Protein AF-A0AA38RWU4-F1 (afdb_monomer)

Secondary structure (DSSP, 8-state):
-PPPP--PPPSS-HHHHHTT------BSSTTPPBHHHHHTT--GGG---HHHHS---PPPP-------SS-HHHHHHHHHHHHHHHHHHHHHHHHHH---TT----S----HHHHHHHHHGGG--TT-HHHHHHH--SSHHHHHHHHHHHHHHHHHHHHHHTTTTT---HHHHHHHHHHHHHHHHTT---HHHHHHHHHHHHHTTTTS-GGGS---HHHHHHHHHHHHHHHHHHHHHHHHHT-S--S-----PPPPPSS-GGG--TT--HHHHHHHHT-SS--TTHHHHHHHHHHHHHHHHHHHHTSTT----HHHHHHHHHHHHHHHHHHHHHHHTTTTTSPPPHHHHHHHHHHHHHHHHHHHHHHHHHHHHHHH--SS--SS-HHHHHHHHHHHHHHHHHHHHHHHHHHH-GGGGGGHHHIIIIIHHHHHHHHHHHHHHHHH-SSS-HHHHHHHHHHHHHHHHHHHHHHHTT--HHHHHHHHHHHHHHH-GGGGS-----------S-----PPP-S-------PPPPPP---SSHHHHHHHHHHS-GGGGT-TTT--HHHHHHHHH-PPPGGGSS--

Organism: NCBI:txid91930

Structure (mmCIF, N/CA/C/O backbone):
data_AF-A0AA38RWU4-F1
#
_entry.id   AF-A0AA38RWU4-F1
#
loop_
_atom_site.group_PDB
_atom_site.id
_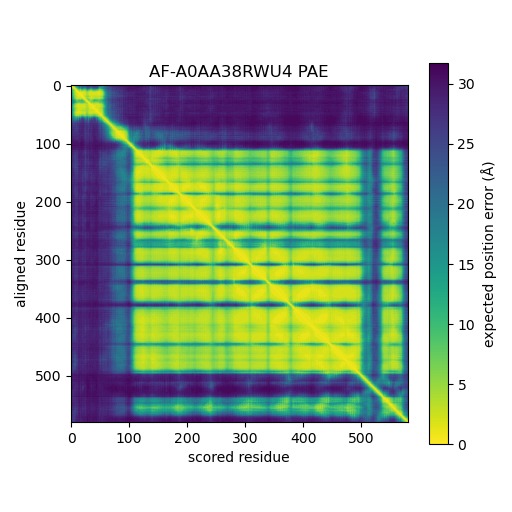atom_site.type_symbol
_atom_site.label_atom_id
_atom_site.label_alt_id
_atom_site.label_comp_id
_atom_site.label_asym_id
_atom_site.label_entity_id
_atom_site.label_seq_id
_atom_site.pdbx_PDB_ins_code
_atom_site.Cartn_x
_atom_site.Cartn_y
_atom_site.Cartn_z
_atom_site.occupancy
_atom_site.B_iso_or_equiv
_atom_site.auth_seq_id
_atom_site.auth_comp_id
_atom_site.auth_asym_id
_atom_site.auth_atom_id
_atom_site.pdbx_PDB_model_num
ATOM 1 N N . MET A 1 1 ? 23.879 28.755 35.026 1.00 29.28 1 MET A N 1
ATOM 2 C CA . MET A 1 1 ? 23.465 29.762 34.021 1.00 29.28 1 MET A CA 1
ATOM 3 C C . MET A 1 1 ? 22.239 29.235 33.295 1.00 29.28 1 MET A C 1
ATOM 5 O O . MET A 1 1 ? 22.250 28.047 32.990 1.00 29.28 1 MET A O 1
ATOM 9 N N . PRO A 1 2 ? 21.184 30.036 33.074 1.00 28.67 2 PRO A N 1
ATOM 10 C CA . PRO A 1 2 ? 19.971 29.541 32.432 1.00 28.67 2 PRO A CA 1
ATOM 11 C C . PRO A 1 2 ? 20.257 29.195 30.964 1.00 28.67 2 PRO A C 1
ATOM 13 O O . PRO A 1 2 ? 20.942 29.941 30.264 1.00 28.67 2 PRO A O 1
ATOM 16 N N . ALA A 1 3 ? 19.765 28.037 30.522 1.00 31.50 3 ALA A N 1
ATOM 17 C CA . ALA A 1 3 ? 19.893 27.565 29.150 1.00 31.50 3 ALA A CA 1
ATOM 18 C C . ALA A 1 3 ? 19.081 28.472 28.211 1.00 31.50 3 ALA A C 1
ATOM 20 O O . ALA A 1 3 ? 17.883 28.670 28.406 1.00 31.50 3 ALA A O 1
ATOM 21 N N . GLN A 1 4 ? 19.745 29.054 27.212 1.00 32.53 4 GLN A N 1
ATOM 22 C CA . GLN A 1 4 ? 19.091 29.887 26.205 1.00 32.53 4 GLN A CA 1
ATOM 23 C C . GLN A 1 4 ? 18.215 29.044 25.260 1.00 32.53 4 GLN A C 1
ATOM 25 O O . GLN A 1 4 ? 18.557 27.897 24.962 1.00 32.53 4 GLN A O 1
ATOM 30 N N . PRO A 1 5 ? 17.107 29.612 24.747 1.00 31.23 5 PRO A N 1
ATOM 31 C CA . PRO A 1 5 ? 16.188 28.925 23.848 1.00 31.23 5 PRO A CA 1
ATOM 32 C C . PRO A 1 5 ? 16.878 28.554 22.531 1.00 31.23 5 PRO A C 1
ATOM 34 O O . PRO A 1 5 ? 17.717 29.297 22.016 1.00 31.23 5 PRO A O 1
ATOM 37 N N . ASN A 1 6 ? 16.487 27.404 21.979 1.00 42.84 6 ASN A N 1
ATOM 38 C CA . ASN A 1 6 ? 17.046 26.779 20.783 1.00 42.84 6 ASN A CA 1
ATOM 39 C C . ASN A 1 6 ? 16.752 27.626 19.522 1.00 42.84 6 ASN A C 1
ATOM 41 O O . ASN A 1 6 ? 15.854 27.336 18.730 1.00 42.84 6 ASN A O 1
ATOM 45 N N . ARG A 1 7 ? 17.475 28.740 19.348 1.00 40.94 7 ARG A N 1
ATOM 46 C CA . ARG A 1 7 ? 17.392 29.587 18.152 1.00 40.94 7 ARG A CA 1
ATOM 47 C C . ARG A 1 7 ? 17.998 28.825 16.974 1.00 40.94 7 ARG A C 1
ATOM 49 O O . ARG A 1 7 ? 19.199 28.562 16.957 1.00 40.94 7 ARG A O 1
ATOM 56 N N . ARG A 1 8 ? 17.169 28.505 15.970 1.00 54.25 8 ARG A N 1
ATOM 57 C CA . ARG A 1 8 ? 17.604 27.939 14.680 1.00 54.25 8 ARG A CA 1
ATOM 58 C C . ARG A 1 8 ? 18.805 28.732 14.151 1.00 54.25 8 ARG A C 1
ATOM 60 O O . ARG A 1 8 ? 18.696 29.935 13.908 1.00 54.25 8 ARG A O 1
ATOM 67 N N . MET A 1 9 ? 19.945 28.060 13.987 1.00 60.41 9 MET A N 1
ATOM 68 C CA . MET A 1 9 ? 21.162 28.704 13.495 1.00 60.41 9 MET A CA 1
ATOM 69 C C . MET A 1 9 ? 20.963 29.201 12.052 1.00 60.41 9 MET A C 1
ATOM 71 O O . MET A 1 9 ? 20.442 28.456 11.217 1.00 60.41 9 MET A O 1
ATOM 75 N N . PRO A 1 10 ? 21.372 30.440 11.727 1.00 65.25 10 PRO A N 1
ATOM 76 C CA . PRO A 1 10 ? 21.208 30.982 10.387 1.00 65.25 10 PRO A CA 1
ATOM 77 C C . PRO A 1 10 ? 22.050 30.205 9.372 1.00 65.25 10 PRO A C 1
ATOM 79 O O . PRO A 1 10 ? 23.245 29.996 9.568 1.00 65.25 10 PRO A O 1
ATOM 82 N N . LEU A 1 11 ? 21.427 29.824 8.256 1.00 73.44 11 LEU A N 1
ATOM 83 C CA . LEU A 1 11 ? 22.095 29.110 7.163 1.00 73.44 11 LEU A CA 1
ATOM 84 C C . LEU A 1 11 ? 22.903 30.038 6.233 1.00 73.44 11 LEU A C 1
ATOM 86 O O . LEU A 1 11 ? 23.718 29.568 5.442 1.00 73.44 11 LEU A O 1
ATOM 90 N N . SER A 1 12 ? 22.673 31.350 6.312 1.00 86.12 12 SER A N 1
ATOM 91 C CA . SER A 1 12 ? 23.402 32.375 5.556 1.00 86.12 12 SER A CA 1
ATOM 92 C C . SER A 1 12 ? 24.659 32.821 6.304 1.00 86.12 12 SER A C 1
ATOM 94 O O . SER A 1 12 ? 24.627 32.933 7.528 1.00 86.12 12 SER A O 1
ATOM 96 N N . CYS A 1 13 ? 25.734 33.147 5.578 1.00 87.62 13 CYS A N 1
ATOM 97 C CA . CYS A 1 13 ? 26.902 33.794 6.179 1.00 87.62 13 CYS A CA 1
ATOM 98 C C . CYS A 1 13 ? 26.551 35.184 6.730 1.00 87.62 13 CYS A C 1
ATOM 100 O O . CYS A 1 13 ? 25.597 35.826 6.268 1.00 87.62 13 CYS A O 1
ATOM 102 N N . GLU A 1 14 ? 27.351 35.666 7.679 1.00 88.06 14 GLU A N 1
ATOM 103 C CA . GLU A 1 14 ? 27.077 36.907 8.407 1.00 88.06 14 GLU A CA 1
ATOM 104 C C . GLU A 1 14 ? 26.874 38.134 7.495 1.00 88.06 14 GLU A C 1
ATOM 106 O O . GLU A 1 14 ? 25.840 38.797 7.619 1.00 88.06 14 GLU A O 1
ATOM 111 N N . PRO A 1 15 ? 27.726 38.397 6.481 1.00 86.56 15 PRO A N 1
ATOM 112 C CA . PRO A 1 15 ? 27.541 39.553 5.601 1.00 86.56 15 PRO A CA 1
ATOM 113 C C . PRO A 1 15 ? 26.259 39.491 4.760 1.00 86.56 15 PRO A C 1
ATOM 115 O O . PRO A 1 15 ? 25.635 40.521 4.498 1.00 86.56 15 PRO A O 1
ATOM 118 N N . CYS A 1 16 ? 25.844 38.296 4.323 1.00 88.38 16 CYS A N 1
ATOM 119 C CA . CYS A 1 16 ? 24.607 38.127 3.556 1.00 88.38 16 CYS A CA 1
ATOM 120 C C . CYS A 1 16 ? 23.366 38.246 4.448 1.00 88.38 16 CYS A C 1
ATOM 122 O O . CYS A 1 16 ? 22.346 38.777 4.010 1.00 88.38 16 CYS A O 1
ATOM 124 N N . ARG A 1 17 ? 23.465 37.788 5.702 1.00 87.94 17 ARG A N 1
ATOM 125 C CA . ARG A 1 17 ? 22.408 37.891 6.712 1.00 87.94 17 ARG A CA 1
ATOM 126 C C . ARG A 1 17 ? 22.150 39.343 7.104 1.00 87.94 17 ARG A C 1
ATOM 128 O O . ARG A 1 17 ? 21.009 39.788 7.017 1.00 87.94 17 ARG A O 1
ATOM 135 N N . VAL A 1 18 ? 23.201 40.088 7.454 1.00 83.69 18 VAL A N 1
ATOM 136 C CA . VAL A 1 18 ? 23.108 41.510 7.833 1.00 83.69 18 VAL A CA 1
ATOM 137 C C . VAL A 1 18 ? 22.518 42.343 6.695 1.00 83.69 18 VAL A C 1
ATOM 139 O O . VAL A 1 18 ? 21.667 43.198 6.919 1.00 83.69 18 VAL A O 1
ATOM 142 N N . ARG A 1 19 ? 22.903 42.047 5.449 1.00 82.50 19 ARG A N 1
ATOM 143 C CA . ARG A 1 19 ? 22.406 42.756 4.260 1.00 82.50 19 ARG A CA 1
ATOM 144 C C . ARG A 1 19 ? 21.055 42.240 3.743 1.00 82.50 19 ARG A C 1
ATOM 146 O O . ARG A 1 19 ? 20.581 42.761 2.742 1.00 82.50 19 ARG A O 1
ATOM 153 N N . LYS A 1 20 ? 20.449 41.231 4.389 1.00 84.19 20 LYS A N 1
ATOM 154 C CA . LYS A 1 20 ? 19.185 40.574 3.991 1.00 84.19 20 LYS A CA 1
ATOM 155 C C . LYS A 1 20 ? 19.144 40.144 2.512 1.00 84.19 20 LYS A C 1
ATOM 157 O O . LYS A 1 20 ? 18.127 40.283 1.840 1.00 84.19 20 LYS A O 1
ATOM 162 N N . ILE A 1 21 ? 20.249 39.602 1.998 1.00 82.56 21 ILE A N 1
ATOM 163 C CA . ILE A 1 21 ? 20.379 39.135 0.605 1.00 82.56 21 ILE A CA 1
ATOM 164 C C . ILE A 1 21 ? 20.612 37.624 0.529 1.00 82.56 21 ILE A C 1
ATOM 166 O O . ILE A 1 21 ? 21.095 36.995 1.472 1.00 82.56 21 ILE A O 1
ATOM 170 N N . ARG A 1 22 ? 20.294 37.026 -0.627 1.00 82.00 22 ARG A N 1
ATOM 171 C CA . ARG A 1 22 ? 20.415 35.577 -0.846 1.00 82.00 22 ARG A CA 1
ATOM 172 C C . ARG A 1 22 ? 21.870 35.108 -0.709 1.00 82.00 22 ARG A C 1
ATOM 174 O O . ARG A 1 22 ? 22.741 35.526 -1.476 1.00 82.00 22 ARG A O 1
ATOM 181 N N . CYS A 1 23 ? 22.113 34.190 0.226 1.00 84.50 23 CYS A N 1
ATOM 182 C CA . CYS A 1 23 ? 23.390 33.497 0.389 1.00 84.50 23 CYS A CA 1
ATOM 183 C C . CYS A 1 23 ? 23.307 32.118 -0.291 1.00 84.50 23 CYS A C 1
ATOM 185 O O . CYS A 1 23 ? 22.502 31.296 0.143 1.00 84.50 23 CYS A O 1
ATOM 187 N N . PRO A 1 24 ? 24.103 31.832 -1.335 1.00 77.38 24 PRO A N 1
ATOM 188 C CA . PRO A 1 24 ? 24.005 30.575 -2.075 1.00 77.38 24 PRO A CA 1
ATOM 189 C C . PRO A 1 24 ? 24.509 29.339 -1.309 1.00 77.38 24 PRO A C 1
ATOM 191 O O . PRO A 1 24 ? 24.398 28.245 -1.839 1.00 77.38 24 PRO A O 1
ATOM 194 N N . GLN A 1 25 ? 25.018 29.480 -0.074 1.00 65.69 25 GLN A N 1
ATOM 195 C CA . GLN A 1 25 ? 25.540 28.422 0.823 1.00 65.69 25 GLN A CA 1
ATOM 196 C C . GLN A 1 25 ? 26.683 27.548 0.271 1.00 65.69 25 GLN A C 1
ATOM 198 O O . GLN A 1 25 ? 27.403 26.940 1.059 1.00 65.69 25 GLN A O 1
ATOM 203 N N . THR A 1 26 ? 26.894 27.534 -1.043 1.00 60.09 26 THR A N 1
ATOM 204 C CA . THR A 1 26 ? 28.038 26.971 -1.750 1.00 60.09 26 THR A CA 1
ATOM 205 C C . THR A 1 26 ? 29.162 28.001 -1.800 1.00 60.09 26 THR A C 1
ATOM 207 O O . THR A 1 26 ? 28.997 29.107 -2.336 1.00 60.09 26 THR A O 1
ATOM 210 N N . THR A 1 27 ? 30.304 27.643 -1.227 1.00 59.66 27 THR A N 1
ATOM 211 C CA . THR A 1 27 ? 31.565 28.360 -1.415 1.00 59.66 27 THR A CA 1
ATOM 212 C C . THR A 1 27 ? 32.197 27.878 -2.718 1.00 59.66 27 THR A C 1
ATOM 214 O O . THR A 1 27 ? 32.059 26.713 -3.086 1.00 59.66 27 THR A O 1
ATOM 217 N N . SER A 1 28 ? 32.853 28.770 -3.459 1.00 57.34 28 SER A N 1
ATOM 218 C CA . SER A 1 28 ? 33.527 28.407 -4.719 1.00 57.34 28 SER A CA 1
ATOM 219 C C . SER A 1 28 ? 34.713 27.456 -4.508 1.00 57.34 28 SER A C 1
ATOM 221 O O . SER A 1 28 ? 35.152 26.797 -5.443 1.00 57.34 28 SER A O 1
ATOM 223 N N . SER A 1 29 ? 35.215 27.380 -3.275 1.00 57.34 29 SER A N 1
ATOM 224 C CA . SER A 1 29 ? 36.337 26.545 -2.846 1.00 57.34 29 SER A CA 1
ATOM 225 C C . SER A 1 29 ? 36.201 26.206 -1.348 1.00 57.34 29 SER A C 1
ATOM 227 O O . SER A 1 29 ? 35.513 26.937 -0.620 1.00 57.34 29 SER A O 1
ATOM 229 N N . PRO A 1 30 ? 36.806 25.106 -0.852 1.00 56.69 30 PRO A N 1
ATOM 230 C CA . PRO A 1 30 ? 36.809 24.776 0.575 1.00 56.69 30 PRO A CA 1
ATOM 231 C C . PRO A 1 30 ? 37.472 25.910 1.374 1.00 56.69 30 PRO A C 1
ATOM 233 O O . PRO A 1 30 ? 38.645 26.201 1.167 1.00 56.69 30 PRO A O 1
ATOM 236 N N . GLY A 1 31 ? 36.712 26.588 2.240 1.00 61.19 31 GLY A N 1
ATOM 237 C CA . GLY A 1 31 ? 37.184 27.764 2.992 1.00 61.19 31 GLY A CA 1
ATOM 238 C C . GLY A 1 31 ? 37.123 29.110 2.249 1.00 61.19 31 GLY A C 1
ATOM 239 O O . GLY A 1 31 ? 37.558 30.116 2.799 1.00 61.19 31 GLY A O 1
ATOM 240 N N . GLY A 1 32 ? 36.586 29.160 1.022 1.00 72.62 32 GLY A N 1
ATOM 241 C CA . GLY A 1 32 ? 36.373 30.406 0.270 1.00 72.62 32 GLY A CA 1
ATOM 242 C C . GLY A 1 32 ? 35.060 31.130 0.625 1.00 72.62 32 GLY A C 1
ATOM 243 O O . GLY A 1 32 ? 34.176 30.537 1.243 1.00 72.62 32 GLY A O 1
ATOM 244 N N . PRO A 1 33 ? 34.869 32.399 0.211 1.00 82.56 33 PRO A N 1
ATOM 245 C CA . PRO A 1 33 ? 33.622 33.123 0.449 1.00 82.56 33 PRO A CA 1
ATOM 246 C C . PRO A 1 33 ? 32.457 32.530 -0.366 1.00 82.56 33 PRO A C 1
ATOM 248 O O . PRO A 1 33 ? 32.641 31.928 -1.426 1.00 82.56 33 PRO A O 1
ATOM 251 N N . CYS A 1 34 ? 31.218 32.718 0.099 1.00 86.25 34 CYS A N 1
ATOM 252 C CA . CYS A 1 34 ? 30.036 32.320 -0.673 1.00 86.25 34 CYS A CA 1
ATOM 253 C C . CYS A 1 34 ? 29.931 33.129 -1.980 1.00 86.25 34 CYS A C 1
ATOM 255 O O . CYS A 1 34 ? 30.385 34.272 -2.043 1.00 86.25 34 CYS A O 1
ATOM 257 N N . GLY A 1 35 ? 29.259 32.596 -3.006 1.00 81.56 35 GLY A N 1
ATOM 258 C CA . GLY A 1 35 ? 29.171 33.257 -4.321 1.00 81.56 35 GLY A CA 1
ATOM 259 C C . GLY A 1 35 ? 28.614 34.694 -4.306 1.00 81.56 35 GLY A C 1
ATOM 260 O O . GLY A 1 35 ? 28.980 35.506 -5.154 1.00 81.56 35 GLY A O 1
ATOM 261 N N . THR A 1 36 ? 27.767 35.047 -3.331 1.00 85.06 36 THR A N 1
ATOM 262 C CA . THR A 1 36 ? 27.278 36.430 -3.156 1.00 85.06 36 THR A CA 1
ATOM 263 C C . THR A 1 36 ? 28.332 37.344 -2.528 1.00 85.06 36 THR A C 1
ATOM 265 O O . THR A 1 36 ? 28.457 38.492 -2.948 1.00 85.06 36 THR A O 1
ATOM 268 N N . CYS A 1 37 ? 29.110 36.845 -1.565 1.00 87.00 37 CYS A N 1
ATOM 269 C CA . CYS A 1 37 ? 30.243 37.565 -0.981 1.00 87.00 37 CYS A CA 1
ATOM 270 C C . CYS A 1 37 ? 31.370 37.751 -2.004 1.00 87.00 37 CYS A C 1
ATOM 272 O O . CYS A 1 37 ? 31.891 38.855 -2.120 1.00 87.00 37 CYS A O 1
ATOM 274 N N . LEU A 1 38 ? 31.650 36.724 -2.813 1.00 84.69 38 LEU A N 1
ATOM 275 C CA . LEU A 1 38 ? 32.651 36.765 -3.878 1.00 84.69 38 LEU A CA 1
ATOM 276 C C . LEU A 1 38 ? 32.333 37.848 -4.923 1.00 84.69 38 LEU A C 1
ATOM 278 O O . LEU A 1 38 ? 33.166 38.704 -5.193 1.00 84.69 38 LEU A O 1
ATOM 282 N N . ARG A 1 39 ? 31.097 37.883 -5.450 1.00 84.81 39 ARG A N 1
ATOM 283 C CA . ARG A 1 39 ? 30.669 38.913 -6.423 1.00 84.81 39 ARG A CA 1
ATOM 284 C C . ARG A 1 39 ? 30.670 40.336 -5.865 1.00 84.81 39 ARG A C 1
ATOM 286 O O . ARG A 1 39 ? 30.693 41.289 -6.632 1.00 84.81 39 ARG A O 1
ATOM 293 N N . ARG A 1 40 ? 30.582 40.484 -4.543 1.00 82.06 40 ARG A N 1
ATOM 294 C CA . ARG A 1 40 ? 30.527 41.783 -3.860 1.00 82.06 40 ARG A CA 1
ATOM 295 C C . ARG A 1 40 ? 31.864 42.197 -3.246 1.00 82.06 40 ARG A C 1
ATOM 297 O O . ARG A 1 40 ? 31.881 43.156 -2.482 1.00 82.06 40 ARG A O 1
ATOM 304 N N . GLY A 1 41 ? 32.946 41.473 -3.539 1.00 84.06 41 GLY A N 1
ATOM 305 C CA . GLY A 1 41 ? 34.281 41.780 -3.025 1.00 84.06 41 GLY A CA 1
ATOM 306 C C . GLY A 1 41 ? 34.398 41.683 -1.502 1.00 84.06 41 GLY A C 1
ATOM 307 O O . GLY A 1 41 ? 35.228 42.366 -0.917 1.00 84.06 41 GLY A O 1
ATOM 308 N N . VAL A 1 42 ? 33.553 40.881 -0.841 1.00 84.75 42 VAL A N 1
ATOM 309 C CA . VAL A 1 42 ? 33.670 40.649 0.605 1.00 84.75 42 VAL A CA 1
ATOM 310 C C . VAL A 1 42 ? 34.836 39.681 0.846 1.00 84.75 42 VAL A C 1
ATOM 312 O O . VAL A 1 42 ? 34.789 38.571 0.301 1.00 84.75 42 VAL A O 1
ATOM 315 N N . PRO A 1 43 ? 35.844 40.062 1.654 1.00 80.94 43 PRO A N 1
ATOM 316 C CA . PRO A 1 43 ? 36.981 39.205 1.980 1.00 80.94 43 PRO A CA 1
ATOM 317 C C . PRO A 1 43 ? 36.563 37.848 2.570 1.00 80.94 43 PRO A C 1
ATOM 319 O O . PRO A 1 43 ? 35.526 37.728 3.232 1.00 80.94 43 PRO A O 1
ATOM 322 N N . ALA A 1 44 ? 37.353 36.804 2.303 1.00 78.19 44 ALA A N 1
ATOM 323 C CA . ALA A 1 44 ? 37.029 35.425 2.682 1.00 78.19 44 ALA A CA 1
ATOM 324 C C . ALA A 1 44 ? 36.894 35.241 4.204 1.00 78.19 44 ALA A C 1
ATOM 326 O O . ALA A 1 44 ? 35.965 34.582 4.665 1.00 78.19 44 ALA A O 1
ATOM 327 N N . ASP A 1 45 ? 37.765 35.898 4.966 1.00 80.00 45 ASP A N 1
ATOM 328 C CA . ASP A 1 45 ? 37.802 35.951 6.431 1.00 80.00 45 ASP A CA 1
ATOM 329 C C . ASP A 1 45 ? 36.566 36.622 7.051 1.00 80.00 45 ASP A C 1
ATOM 331 O O . ASP A 1 45 ? 36.218 36.348 8.196 1.00 80.00 45 ASP A O 1
ATOM 335 N N . GLN A 1 46 ? 35.853 37.449 6.284 1.00 81.50 46 GLN A N 1
ATOM 336 C CA . GLN A 1 46 ? 34.624 38.114 6.726 1.00 81.50 46 GLN A CA 1
ATOM 337 C C . GLN A 1 46 ? 33.358 37.343 6.328 1.00 81.50 46 GLN A C 1
ATOM 339 O O . GLN A 1 46 ? 32.268 37.608 6.838 1.00 81.50 46 GLN A O 1
ATOM 344 N N . CYS A 1 47 ? 33.466 36.358 5.432 1.00 86.25 47 CYS A N 1
ATOM 345 C CA . CYS A 1 47 ? 32.359 35.506 5.011 1.00 86.25 47 CYS A CA 1
ATOM 346 C C . CYS A 1 47 ? 32.193 34.299 5.951 1.00 86.25 47 CYS A C 1
ATOM 348 O O . CYS A 1 47 ? 32.324 33.149 5.537 1.00 86.25 47 CYS A O 1
ATOM 350 N N . VAL A 1 48 ? 31.861 34.561 7.215 1.00 82.00 48 VAL A N 1
ATOM 351 C CA . VAL A 1 48 ? 31.794 33.524 8.254 1.00 82.00 48 VAL A CA 1
ATOM 352 C C . VAL A 1 48 ? 30.384 32.947 8.384 1.00 82.00 48 VAL A C 1
ATOM 354 O O . VAL A 1 48 ? 29.396 33.687 8.445 1.00 82.00 48 VAL A O 1
ATOM 357 N N . PHE A 1 49 ? 30.277 31.617 8.440 1.00 81.75 49 PHE A N 1
ATOM 358 C CA . PHE A 1 49 ? 29.050 30.925 8.829 1.00 81.75 49 PHE A CA 1
ATOM 359 C C . PHE A 1 49 ? 29.136 30.515 10.300 1.00 81.75 49 PHE A C 1
ATOM 361 O O . PHE A 1 49 ? 30.128 29.941 10.739 1.00 81.75 49 PHE A O 1
ATOM 368 N N . LEU A 1 50 ? 28.059 30.731 11.059 1.00 67.56 50 LEU A N 1
ATOM 369 C CA . LEU A 1 50 ? 28.005 30.374 12.485 1.00 67.56 50 LEU A CA 1
ATOM 370 C C . LEU A 1 50 ? 28.279 28.882 12.741 1.00 67.56 50 LEU A C 1
ATOM 372 O O . LEU A 1 50 ? 28.887 28.537 13.747 1.00 67.56 50 LEU A O 1
ATOM 376 N N . ARG A 1 51 ? 27.912 27.997 11.807 1.00 66.38 51 ARG A N 1
ATOM 377 C CA . ARG A 1 51 ? 28.202 26.554 11.898 1.00 66.38 51 ARG A CA 1
ATOM 378 C C . ARG A 1 51 ? 29.700 26.218 11.872 1.00 66.38 51 ARG A C 1
ATOM 380 O O . ARG A 1 51 ? 30.091 25.202 12.438 1.00 66.38 51 ARG A O 1
ATOM 387 N N . ASP A 1 52 ? 30.524 27.062 11.252 1.00 62.66 52 ASP A N 1
ATOM 388 C CA . ASP A 1 52 ? 31.964 26.817 11.111 1.00 62.66 52 ASP A CA 1
ATOM 389 C C . ASP A 1 52 ? 32.725 27.195 12.397 1.00 62.66 52 ASP A C 1
ATOM 391 O O . ASP A 1 52 ? 33.780 26.632 12.675 1.00 62.66 52 ASP A O 1
ATOM 395 N N . ILE A 1 53 ? 32.153 28.082 13.225 1.00 56.12 53 ILE A N 1
ATOM 396 C CA . ILE A 1 53 ? 32.717 28.510 14.517 1.00 56.12 53 ILE A CA 1
ATOM 397 C C . ILE A 1 53 ? 32.533 27.429 15.598 1.00 56.12 53 ILE A C 1
ATOM 399 O O . ILE A 1 53 ? 33.416 27.230 16.429 1.00 56.12 53 ILE A O 1
ATOM 403 N N . TYR A 1 54 ? 31.412 26.699 15.586 1.00 52.12 54 TYR A N 1
ATOM 404 C CA . TYR A 1 54 ? 31.052 25.748 16.653 1.00 52.12 54 TYR A CA 1
ATOM 405 C C . TYR A 1 54 ? 31.274 24.262 16.294 1.00 52.12 54 TYR A C 1
ATOM 407 O O . TYR A 1 54 ? 30.937 23.383 17.084 1.00 52.12 54 TYR A O 1
ATOM 415 N N . GLY A 1 55 ? 31.827 23.955 15.112 1.00 43.00 55 GLY A N 1
ATOM 416 C CA . GLY A 1 55 ? 31.802 22.610 14.514 1.00 43.00 55 GLY A CA 1
ATOM 417 C C . GLY A 1 55 ? 33.049 21.720 14.650 1.00 43.00 55 GLY A C 1
ATOM 418 O O . GLY A 1 55 ? 33.032 20.613 14.116 1.00 43.00 55 GLY A O 1
ATOM 419 N N . ARG A 1 56 ? 34.137 22.132 15.319 1.00 32.69 56 ARG A N 1
ATOM 420 C CA . ARG A 1 56 ? 35.347 21.286 15.459 1.00 32.69 56 ARG A CA 1
ATOM 421 C C . ARG A 1 56 ? 35.589 20.841 16.905 1.00 32.69 56 ARG A C 1
ATOM 423 O O . ARG A 1 56 ? 36.026 21.637 17.728 1.00 32.69 56 ARG A O 1
ATOM 430 N N . ARG A 1 57 ? 35.416 19.543 17.190 1.00 28.86 57 ARG A N 1
ATOM 431 C CA . ARG A 1 57 ? 36.096 18.837 18.298 1.00 28.86 57 ARG A CA 1
ATOM 432 C C . ARG A 1 57 ? 36.963 17.696 17.731 1.00 28.86 57 ARG A C 1
ATOM 434 O O . ARG A 1 57 ? 36.495 17.037 16.803 1.00 28.86 57 ARG A O 1
ATOM 441 N N . PRO A 1 58 ? 38.187 17.445 18.242 1.00 29.81 58 PRO A N 1
ATOM 442 C CA . PRO A 1 58 ? 39.065 16.389 17.730 1.00 29.81 58 PRO A CA 1
ATOM 443 C C . PRO A 1 58 ? 38.695 14.995 18.268 1.00 29.81 58 PRO A C 1
ATOM 445 O O . PRO A 1 58 ? 38.262 14.848 19.409 1.00 29.81 58 PRO A O 1
ATOM 448 N N . SER A 1 59 ? 38.892 13.981 17.429 1.00 27.80 59 SER A N 1
ATOM 449 C CA . SER A 1 59 ? 38.640 12.548 17.635 1.00 27.80 59 SER A CA 1
ATOM 450 C C . SER A 1 59 ? 39.757 11.828 18.412 1.00 27.80 59 SER A C 1
ATOM 452 O O . SER A 1 59 ? 40.930 12.029 18.102 1.00 27.80 59 SER A O 1
ATOM 454 N N . HIS A 1 60 ? 39.401 10.920 19.334 1.00 26.12 60 HIS A N 1
ATOM 455 C CA . HIS A 1 60 ? 40.317 9.942 19.954 1.00 26.12 60 HIS A CA 1
ATOM 456 C C . HIS A 1 60 ? 40.125 8.522 19.365 1.00 26.12 60 HIS A C 1
ATOM 458 O O . HIS A 1 60 ? 39.001 8.194 18.976 1.00 26.12 60 HIS A O 1
ATOM 464 N N . PRO A 1 61 ? 41.166 7.661 19.316 1.00 29.09 61 PRO A N 1
ATOM 465 C CA . PRO A 1 61 ? 41.093 6.321 18.718 1.00 29.09 61 PRO A CA 1
ATOM 466 C C . PRO A 1 61 ? 40.629 5.243 19.722 1.00 29.09 61 PRO A C 1
ATOM 468 O O . PRO A 1 61 ? 40.954 5.323 20.905 1.00 29.09 61 PRO A O 1
ATOM 471 N N . ARG A 1 62 ? 39.921 4.200 19.251 1.00 27.45 62 ARG A N 1
ATOM 472 C CA . ARG A 1 62 ? 39.604 2.968 20.014 1.00 27.45 62 ARG A CA 1
ATOM 473 C C . ARG A 1 62 ? 40.164 1.724 19.316 1.00 27.45 62 ARG A C 1
ATOM 475 O O . ARG A 1 62 ? 40.140 1.631 18.092 1.00 27.45 62 ARG A O 1
ATOM 482 N N . THR A 1 63 ? 40.644 0.792 20.133 1.00 25.92 63 THR A N 1
ATOM 483 C CA . THR A 1 63 ? 41.199 -0.533 19.813 1.00 25.92 63 THR A CA 1
ATOM 484 C C . THR A 1 63 ? 40.115 -1.617 19.630 1.00 25.92 63 THR A C 1
ATOM 486 O O . THR A 1 63 ? 39.003 -1.432 20.130 1.00 25.92 63 THR A O 1
ATOM 489 N N . PRO A 1 64 ? 40.411 -2.749 18.947 1.00 32.56 64 PRO A N 1
ATOM 490 C CA . PRO A 1 64 ? 39.420 -3.763 18.563 1.00 32.56 64 PRO A CA 1
ATOM 491 C C . PRO A 1 64 ? 39.490 -5.075 19.372 1.00 32.56 64 PRO A C 1
ATOM 493 O O . PRO A 1 64 ? 40.566 -5.481 19.810 1.00 32.56 64 PRO A O 1
ATOM 496 N N . GLY A 1 65 ? 38.357 -5.784 19.490 1.00 25.05 65 GLY A N 1
ATOM 497 C CA . GLY A 1 65 ? 38.329 -7.179 19.947 1.00 25.05 65 GLY A CA 1
ATOM 498 C C . GLY A 1 65 ? 36.943 -7.846 20.002 1.00 25.05 65 GLY A C 1
ATOM 499 O O . GLY A 1 65 ? 36.091 -7.416 20.770 1.00 25.05 65 GLY A O 1
ATOM 500 N N . ALA A 1 66 ? 36.825 -8.952 19.249 1.00 29.17 66 ALA A N 1
ATOM 501 C CA . ALA A 1 66 ? 35.944 -10.125 19.411 1.00 29.17 66 ALA A CA 1
ATOM 502 C C . ALA A 1 66 ? 34.474 -10.086 18.920 1.00 29.17 66 ALA A C 1
ATOM 504 O O . ALA A 1 66 ? 33.568 -9.751 19.675 1.00 29.17 66 ALA A O 1
ATOM 505 N N . ALA A 1 67 ? 34.238 -10.585 17.695 1.00 28.25 67 ALA A N 1
ATOM 506 C CA . ALA A 1 67 ? 33.015 -11.303 17.290 1.00 28.25 67 ALA A CA 1
ATOM 507 C C . ALA A 1 67 ? 33.242 -12.001 15.929 1.00 28.25 67 ALA A C 1
ATOM 509 O O . ALA A 1 67 ? 33.039 -11.390 14.888 1.00 28.25 67 ALA A O 1
ATOM 510 N N . ALA A 1 68 ? 33.703 -13.256 15.925 1.00 34.16 68 ALA A N 1
ATOM 511 C CA . ALA A 1 68 ? 34.025 -14.000 14.700 1.00 34.16 68 ALA A CA 1
ATOM 512 C C . ALA A 1 68 ? 33.581 -15.466 14.818 1.00 34.16 68 ALA A C 1
ATOM 514 O O . ALA A 1 68 ? 34.417 -16.331 15.033 1.00 34.16 68 ALA A O 1
ATOM 515 N N . VAL A 1 69 ? 32.271 -15.743 14.760 1.00 38.03 69 VAL A N 1
ATOM 516 C CA . VAL A 1 69 ? 31.764 -17.124 14.537 1.00 38.03 69 VAL A CA 1
ATOM 517 C C . VAL A 1 69 ? 30.421 -17.171 13.767 1.00 38.03 69 VAL A C 1
ATOM 519 O O . VAL A 1 69 ? 29.965 -18.243 13.403 1.00 38.03 69 VAL A O 1
ATOM 522 N N . VAL A 1 70 ? 29.773 -16.038 13.451 1.00 39.84 70 VAL A N 1
ATOM 523 C CA . VAL A 1 70 ? 28.482 -16.007 12.704 1.00 39.84 70 VAL A CA 1
ATOM 524 C C . VAL A 1 70 ? 28.662 -15.509 11.252 1.00 39.84 70 VAL A C 1
ATOM 526 O O . VAL A 1 70 ? 27.693 -15.261 10.539 1.00 39.84 70 VAL A O 1
ATOM 529 N N . ASP A 1 71 ? 29.910 -15.322 10.817 1.00 39.75 71 ASP A N 1
ATOM 530 C CA . ASP A 1 71 ? 30.271 -14.502 9.650 1.00 39.75 71 ASP A CA 1
ATOM 531 C C . ASP A 1 71 ? 30.248 -15.271 8.315 1.00 39.75 71 ASP A C 1
ATOM 533 O O . ASP A 1 71 ? 29.874 -14.711 7.291 1.00 39.75 71 ASP A O 1
ATOM 537 N N . GLU A 1 72 ? 30.525 -16.579 8.303 1.00 34.16 72 GLU A N 1
ATOM 538 C CA . GLU A 1 72 ? 30.809 -17.300 7.048 1.00 34.16 72 GLU A CA 1
ATOM 539 C C . GLU A 1 72 ? 29.598 -17.466 6.106 1.00 34.16 72 GLU A C 1
ATOM 541 O O . GLU A 1 72 ? 29.753 -17.374 4.887 1.00 34.16 72 GLU A O 1
ATOM 546 N N . SER A 1 73 ? 28.368 -17.649 6.614 1.00 41.22 73 SER A N 1
ATOM 547 C CA . SER A 1 73 ? 27.183 -17.770 5.730 1.00 41.22 73 SER A CA 1
ATOM 548 C C . SER A 1 73 ? 26.664 -16.409 5.237 1.00 41.22 73 SER A C 1
ATOM 550 O O . SER A 1 73 ? 26.138 -16.297 4.123 1.00 41.22 73 SER A O 1
ATOM 552 N N . ARG A 1 74 ? 26.878 -15.357 6.041 1.00 45.88 74 ARG A N 1
ATOM 553 C CA . ARG A 1 74 ? 26.589 -13.953 5.710 1.00 45.88 74 ARG A CA 1
ATOM 554 C C . ARG A 1 74 ? 27.619 -13.379 4.744 1.00 45.88 74 ARG A C 1
ATOM 556 O O . ARG A 1 74 ? 27.248 -12.598 3.872 1.00 45.88 74 ARG A O 1
ATOM 563 N N . GLU A 1 75 ? 28.887 -13.761 4.860 1.00 40.56 75 GLU A N 1
ATOM 564 C CA . GLU A 1 75 ? 29.916 -13.409 3.886 1.00 40.56 75 GLU A CA 1
ATOM 565 C C . GLU A 1 75 ? 29.633 -14.071 2.543 1.00 40.56 75 GLU A C 1
ATOM 567 O O . GLU A 1 75 ? 29.687 -13.377 1.536 1.00 40.56 75 GLU A O 1
ATOM 572 N N . ALA A 1 76 ? 29.225 -15.342 2.491 1.00 44.97 76 ALA A N 1
ATOM 573 C CA . ALA A 1 76 ? 28.920 -16.019 1.226 1.00 44.97 76 ALA A CA 1
ATOM 574 C C . ALA A 1 76 ? 27.764 -15.359 0.438 1.00 44.97 76 ALA A C 1
ATOM 576 O O . ALA A 1 76 ? 27.893 -15.097 -0.760 1.00 44.97 76 ALA A O 1
ATOM 577 N N . THR A 1 77 ? 26.661 -15.003 1.106 1.00 52.25 77 THR A N 1
ATOM 578 C CA . THR A 1 77 ? 25.510 -14.326 0.468 1.00 52.25 77 THR A CA 1
ATOM 579 C C . THR A 1 77 ? 25.803 -12.869 0.101 1.00 52.25 77 THR A C 1
ATOM 581 O O . THR A 1 77 ? 25.420 -12.412 -0.980 1.00 52.25 77 THR A O 1
ATOM 584 N N . ASN A 1 78 ? 26.539 -12.138 0.945 1.00 51.06 78 ASN A N 1
ATOM 585 C CA . ASN A 1 78 ? 26.995 -10.787 0.611 1.00 51.06 78 ASN A CA 1
ATOM 586 C C . ASN A 1 78 ? 28.042 -10.794 -0.510 1.00 51.06 78 ASN A C 1
ATOM 588 O O . ASN A 1 78 ? 28.052 -9.873 -1.322 1.00 51.06 78 ASN A O 1
ATOM 592 N N . SER A 1 79 ? 28.880 -11.828 -0.605 1.00 51.34 79 SER A N 1
ATOM 593 C CA . SER A 1 79 ? 29.862 -12.000 -1.683 1.00 51.34 79 SER A CA 1
ATOM 594 C C . SER A 1 79 ? 29.177 -12.157 -3.031 1.00 51.34 79 SER A C 1
ATOM 596 O O . SER A 1 79 ? 29.565 -11.494 -3.989 1.00 51.34 79 SER A O 1
ATOM 598 N N . GLU A 1 80 ? 28.124 -12.976 -3.106 1.00 59.31 80 GLU A N 1
ATOM 599 C CA . GLU A 1 80 ? 27.371 -13.179 -4.345 1.00 59.31 80 GLU A CA 1
ATOM 600 C C . GLU A 1 80 ? 26.610 -11.912 -4.772 1.00 59.31 80 GLU A C 1
ATOM 602 O O . GLU A 1 80 ? 26.608 -11.549 -5.951 1.00 59.31 80 GLU A O 1
ATOM 607 N N . LEU A 1 81 ? 26.018 -11.183 -3.820 1.00 51.16 81 LEU A N 1
ATOM 608 C CA . LEU A 1 81 ? 25.383 -9.888 -4.084 1.00 51.16 81 LEU A CA 1
ATOM 609 C C . LEU A 1 81 ? 26.395 -8.825 -4.527 1.00 51.16 81 LEU A C 1
ATOM 611 O O . LEU A 1 81 ? 26.133 -8.095 -5.483 1.00 51.16 81 LEU A O 1
ATOM 615 N N . LEU A 1 82 ? 27.558 -8.749 -3.878 1.00 57.50 82 LEU A N 1
ATOM 616 C CA . LEU A 1 82 ? 28.637 -7.834 -4.254 1.00 57.50 82 LEU A CA 1
ATOM 617 C C . LEU A 1 82 ? 29.211 -8.178 -5.627 1.00 57.50 82 LEU A C 1
ATOM 619 O O . LEU A 1 82 ? 29.501 -7.269 -6.398 1.00 57.50 82 LEU A O 1
ATOM 623 N N . GLU A 1 83 ? 29.322 -9.459 -5.968 1.00 66.19 83 GLU A N 1
ATOM 624 C CA . GLU A 1 83 ? 29.773 -9.893 -7.288 1.00 66.19 83 GLU A CA 1
ATOM 625 C C . GLU A 1 83 ? 28.743 -9.559 -8.372 1.00 66.19 83 GLU A C 1
ATOM 627 O O . GLU A 1 83 ? 29.101 -9.057 -9.437 1.00 66.19 83 GLU A O 1
ATOM 632 N N . ARG A 1 84 ? 27.442 -9.714 -8.087 1.00 64.56 84 ARG A N 1
ATOM 633 C CA . ARG A 1 84 ? 26.369 -9.254 -8.984 1.00 64.56 84 ARG A CA 1
ATOM 634 C C . ARG A 1 84 ? 26.378 -7.736 -9.158 1.00 64.56 84 ARG A C 1
ATOM 636 O O . ARG A 1 84 ? 26.222 -7.270 -10.284 1.00 64.56 84 ARG A O 1
ATOM 643 N N . ILE A 1 85 ? 26.596 -6.967 -8.089 1.00 59.88 85 ILE A N 1
ATOM 644 C CA . ILE A 1 85 ? 26.710 -5.502 -8.156 1.00 59.88 85 ILE A CA 1
ATOM 645 C C . ILE A 1 85 ? 27.941 -5.100 -8.973 1.00 59.88 85 ILE A C 1
ATOM 647 O O . ILE A 1 85 ? 27.801 -4.308 -9.897 1.00 59.88 85 ILE A O 1
ATOM 651 N N . ARG A 1 86 ? 29.116 -5.693 -8.723 1.00 61.66 86 ARG A N 1
ATOM 652 C CA . ARG A 1 86 ? 30.339 -5.425 -9.502 1.00 61.66 86 ARG A CA 1
ATOM 653 C C . ARG A 1 86 ? 30.192 -5.810 -10.968 1.00 61.66 86 ARG A C 1
ATOM 655 O O . ARG A 1 86 ? 30.681 -5.092 -11.832 1.00 61.66 86 ARG A O 1
ATOM 662 N N . LYS A 1 87 ? 29.496 -6.911 -11.268 1.00 63.31 87 LYS A N 1
ATOM 663 C CA . LYS A 1 87 ? 29.186 -7.333 -12.640 1.00 63.31 87 LYS A CA 1
ATOM 664 C C . LYS A 1 87 ? 28.221 -6.364 -13.326 1.00 63.31 87 LYS A C 1
ATOM 666 O O . LYS A 1 87 ? 28.406 -6.046 -14.494 1.00 63.31 87 LYS A O 1
ATOM 671 N N . LEU A 1 88 ? 27.218 -5.854 -12.613 1.00 50.50 88 LEU A N 1
ATOM 672 C CA . LEU A 1 88 ? 26.328 -4.808 -13.126 1.00 50.50 88 LEU A CA 1
ATOM 673 C C . LEU A 1 88 ? 27.081 -3.489 -13.343 1.00 50.50 88 LEU A C 1
ATOM 675 O O . LEU A 1 88 ? 26.893 -2.845 -14.371 1.00 50.50 88 LEU A O 1
ATOM 679 N N . GLU A 1 89 ? 27.970 -3.111 -12.427 1.00 59.75 89 GLU A N 1
ATOM 680 C CA . GLU A 1 89 ? 28.828 -1.934 -12.562 1.00 59.75 89 GLU A CA 1
ATOM 681 C C . GLU A 1 89 ? 29.811 -2.079 -13.727 1.00 59.75 89 GLU A C 1
ATOM 683 O O . GLU A 1 89 ? 29.957 -1.140 -14.500 1.00 59.75 89 GLU A O 1
ATOM 688 N N . SER A 1 90 ? 30.432 -3.246 -13.925 1.00 49.34 90 SER A N 1
ATOM 689 C CA . SER A 1 90 ? 31.356 -3.482 -15.041 1.00 49.34 90 SER A CA 1
ATOM 690 C C . SER A 1 90 ? 30.647 -3.508 -16.394 1.00 49.34 90 SER A C 1
ATOM 692 O O . SER A 1 90 ? 31.199 -3.003 -17.368 1.00 49.34 90 SER A O 1
ATOM 694 N N . LEU A 1 91 ? 29.407 -4.002 -16.460 1.00 51.03 91 LEU A N 1
ATOM 695 C CA . LEU A 1 91 ? 28.561 -3.920 -17.655 1.00 51.03 91 LEU A CA 1
ATOM 696 C C . LEU A 1 91 ? 28.152 -2.472 -17.962 1.00 51.03 91 LEU A C 1
ATOM 698 O O . LEU A 1 91 ? 28.196 -2.045 -19.114 1.00 51.03 91 LEU A O 1
ATOM 702 N N . VAL A 1 92 ? 27.819 -1.683 -16.935 1.00 50.59 92 VAL A N 1
ATOM 703 C CA . VAL A 1 92 ? 27.510 -0.252 -17.084 1.00 50.59 92 VAL A CA 1
ATOM 704 C C . VAL A 1 92 ? 28.753 0.535 -17.511 1.00 50.59 92 VAL A C 1
ATOM 706 O O . VAL A 1 92 ? 28.672 1.354 -18.422 1.00 50.59 92 VAL A O 1
ATOM 709 N N . VAL A 1 93 ? 29.915 0.261 -16.913 1.00 50.31 93 VAL A N 1
ATOM 710 C CA . VAL A 1 93 ? 31.187 0.930 -17.226 1.00 50.31 93 VAL A CA 1
ATOM 711 C C . VAL A 1 93 ? 31.722 0.505 -18.603 1.00 50.31 93 VAL A C 1
ATOM 713 O O . VAL A 1 93 ? 32.173 1.353 -19.378 1.00 50.31 93 VAL A O 1
ATOM 716 N N . GLY A 1 94 ? 31.604 -0.774 -18.966 1.00 44.25 94 GLY A N 1
ATOM 717 C CA . GLY A 1 94 ? 31.975 -1.310 -20.280 1.00 44.25 94 GLY A CA 1
ATOM 718 C C . GLY A 1 94 ? 31.153 -0.714 -21.428 1.00 44.25 94 GLY A C 1
ATOM 719 O O . GLY A 1 94 ? 31.708 -0.395 -22.484 1.00 44.25 94 GLY A O 1
ATOM 720 N N . ASN A 1 95 ? 29.866 -0.441 -21.191 1.00 45.62 95 ASN A N 1
ATOM 721 C CA . ASN A 1 95 ? 29.004 0.275 -22.137 1.00 45.62 95 ASN A CA 1
ATOM 722 C C . ASN A 1 95 ? 29.289 1.786 -22.207 1.00 45.62 95 ASN A C 1
ATOM 724 O O . ASN A 1 95 ? 28.903 2.431 -23.178 1.00 45.62 95 ASN A O 1
ATOM 728 N N . THR A 1 96 ? 29.971 2.368 -21.214 1.00 41.44 96 THR A N 1
ATOM 729 C CA . THR A 1 96 ? 30.368 3.791 -21.240 1.00 41.44 96 THR A CA 1
ATOM 730 C C . THR A 1 96 ? 31.735 4.052 -21.878 1.00 41.44 96 THR A C 1
ATOM 732 O O . THR A 1 96 ? 32.005 5.189 -22.262 1.00 41.44 96 THR A O 1
ATOM 735 N N . HIS A 1 97 ? 32.588 3.030 -22.027 1.00 37.91 97 HIS A N 1
ATOM 736 C CA . HIS A 1 97 ? 33.961 3.190 -22.530 1.00 37.91 97 HIS A CA 1
ATOM 737 C C . HIS A 1 97 ? 34.268 2.489 -23.863 1.00 37.91 97 HIS A C 1
ATOM 739 O O . HIS A 1 97 ? 35.330 2.731 -24.434 1.00 37.91 97 HIS A O 1
ATOM 745 N N . SER A 1 98 ? 33.349 1.704 -24.430 1.00 35.94 98 SER A N 1
ATOM 746 C CA . SER A 1 98 ? 33.484 1.162 -25.794 1.00 35.94 98 SER A CA 1
ATOM 747 C C . SER A 1 98 ? 32.923 2.128 -26.848 1.00 35.94 98 SER A C 1
ATOM 749 O O . SER A 1 98 ? 31.982 1.834 -27.576 1.00 35.94 98 SER A O 1
ATOM 751 N N . GLY A 1 99 ? 33.512 3.322 -26.922 1.00 31.81 99 GLY A N 1
ATOM 752 C CA . GLY A 1 99 ? 33.258 4.296 -27.982 1.00 31.81 99 GLY A CA 1
ATOM 753 C C . GLY A 1 99 ? 34.499 4.504 -28.843 1.00 31.81 99 GLY A C 1
ATOM 754 O O . GLY A 1 99 ? 35.223 5.476 -28.649 1.00 31.81 99 GLY A O 1
ATOM 755 N N . THR A 1 100 ? 34.753 3.617 -29.806 1.00 34.50 100 THR A N 1
ATOM 756 C CA . THR A 1 100 ? 35.573 3.966 -30.975 1.00 34.50 100 THR A CA 1
ATOM 757 C C . THR A 1 100 ? 34.754 4.897 -31.882 1.00 34.50 100 THR A C 1
ATOM 759 O O . THR A 1 100 ? 33.582 4.618 -32.155 1.00 34.50 100 THR A O 1
ATOM 762 N N . PRO A 1 101 ? 35.310 6.023 -32.365 1.00 37.91 101 PRO A N 1
ATOM 763 C CA . PRO A 1 101 ? 34.582 6.933 -33.238 1.00 37.91 101 PRO A CA 1
ATOM 764 C C . PRO A 1 101 ? 34.489 6.308 -34.635 1.00 37.91 101 PRO A C 1
ATOM 766 O O . PRO A 1 101 ? 35.407 6.433 -35.438 1.00 37.91 101 PRO A O 1
ATOM 769 N N . GLY A 1 102 ? 33.403 5.588 -34.927 1.00 34.62 102 GLY A N 1
ATOM 770 C CA . GLY A 1 102 ? 33.187 5.066 -36.282 1.00 34.62 102 GLY A CA 1
ATOM 771 C C . GLY A 1 102 ? 32.040 4.081 -36.485 1.00 34.62 102 GLY A C 1
ATOM 772 O O . GLY A 1 102 ? 31.562 3.958 -37.605 1.00 34.62 102 GLY A O 1
ATOM 773 N N . THR A 1 103 ? 31.535 3.416 -35.446 1.00 32.38 103 THR A N 1
ATOM 774 C CA . THR A 1 103 ? 30.377 2.513 -35.566 1.00 32.38 103 THR A CA 1
ATOM 775 C C . THR A 1 103 ? 29.489 2.668 -34.335 1.00 32.38 103 THR A C 1
ATOM 777 O O . THR A 1 103 ? 29.890 2.366 -33.218 1.00 32.38 103 THR A O 1
ATOM 780 N N . ARG A 1 104 ? 28.286 3.227 -34.519 1.00 30.95 104 ARG A N 1
ATOM 781 C CA . ARG A 1 104 ? 27.284 3.338 -33.449 1.00 30.95 104 ARG A CA 1
ATOM 782 C C . ARG A 1 104 ? 26.709 1.942 -33.177 1.00 30.95 104 ARG A C 1
ATOM 784 O O . ARG A 1 104 ? 26.132 1.384 -34.109 1.00 30.95 104 ARG A O 1
ATOM 791 N N . PRO A 1 105 ? 26.791 1.392 -31.953 1.00 33.34 105 PRO A N 1
ATOM 792 C CA . PRO A 1 105 ? 25.942 0.271 -31.599 1.00 33.34 105 PRO A CA 1
ATOM 793 C C . PRO A 1 105 ? 24.519 0.814 -31.430 1.00 33.34 105 PRO A C 1
ATOM 795 O O . PRO A 1 105 ? 24.255 1.684 -30.597 1.00 33.34 105 PRO A O 1
ATOM 798 N N . GLU A 1 106 ? 23.595 0.348 -32.262 1.00 40.75 106 GLU A N 1
ATOM 799 C CA . GLU A 1 106 ? 22.173 0.539 -32.012 1.00 40.75 106 GLU A CA 1
ATOM 800 C C . GLU A 1 106 ? 21.784 -0.235 -30.743 1.00 40.75 106 GLU A C 1
ATOM 802 O O . GLU A 1 106 ? 21.831 -1.459 -30.708 1.00 40.75 106 GLU A O 1
ATOM 807 N N . GLY A 1 107 ? 21.385 0.497 -29.698 1.00 44.00 107 GLY A N 1
ATOM 808 C CA . GLY A 1 107 ? 20.670 -0.036 -28.537 1.00 44.00 107 GLY A CA 1
ATOM 809 C C . GLY A 1 107 ? 21.545 -0.495 -27.366 1.00 44.00 107 GLY A C 1
ATOM 810 O O . GLY A 1 107 ? 22.145 -1.559 -27.413 1.00 44.00 107 GLY A O 1
ATOM 811 N N . SER A 1 108 ? 21.553 0.283 -26.273 1.00 43.75 108 SER A N 1
ATOM 812 C CA . SER A 1 108 ? 21.582 -0.198 -24.866 1.00 43.75 108 SER A CA 1
ATOM 813 C C . SER A 1 108 ? 22.013 0.881 -23.856 1.00 43.75 108 SER A C 1
ATOM 815 O O . SER A 1 108 ? 22.733 0.607 -22.897 1.00 43.75 108 SER A O 1
ATOM 817 N N . THR A 1 109 ? 21.520 2.117 -23.969 1.00 49.72 109 THR A N 1
ATOM 818 C CA . THR A 1 109 ? 21.468 3.012 -22.799 1.00 49.72 109 THR A CA 1
ATOM 819 C C . THR A 1 109 ? 20.343 2.540 -21.877 1.00 49.72 109 THR A C 1
ATOM 821 O O . THR A 1 109 ? 19.255 3.108 -21.846 1.00 49.72 109 THR A O 1
ATOM 824 N N . THR A 1 110 ? 20.556 1.428 -21.170 1.00 59.62 110 THR A N 1
ATOM 825 C CA . THR A 1 110 ? 19.534 0.826 -20.309 1.00 59.62 110 THR A CA 1
ATOM 826 C C . THR A 1 110 ? 19.305 1.722 -19.093 1.00 59.62 110 THR A C 1
ATOM 828 O O . THR A 1 110 ? 20.123 1.754 -18.178 1.00 59.62 110 THR A O 1
ATOM 831 N N . SER A 1 111 ? 18.197 2.462 -19.067 1.00 64.88 111 SER A N 1
ATOM 832 C CA . SER A 1 111 ? 17.753 3.221 -17.890 1.00 64.88 111 SER A CA 1
ATOM 833 C C . SER A 1 111 ? 17.312 2.293 -16.748 1.00 64.88 111 SER A C 1
ATOM 835 O O . SER A 1 111 ? 17.470 2.645 -15.578 1.00 64.88 111 SER A O 1
ATOM 837 N N . SER A 1 112 ? 16.830 1.086 -17.069 1.00 70.75 112 SER A N 1
ATOM 838 C CA . SER A 1 112 ? 16.225 0.134 -16.127 1.00 70.75 112 SER A CA 1
ATOM 839 C C . SER A 1 112 ? 17.076 -0.190 -14.888 1.00 70.75 112 SER A C 1
ATOM 841 O O . SER A 1 112 ? 16.529 -0.110 -13.789 1.00 70.75 112 SER A O 1
ATOM 843 N N . PRO A 1 113 ? 18.394 -0.469 -14.976 1.00 83.94 113 PRO A N 1
ATOM 844 C CA . PRO A 1 113 ? 19.210 -0.749 -13.792 1.00 83.94 113 PRO A CA 1
ATOM 845 C C . PRO A 1 113 ? 19.272 0.429 -12.811 1.00 83.94 113 PRO A C 1
ATOM 847 O O . PRO A 1 113 ? 19.164 0.236 -11.605 1.00 83.94 113 PRO A O 1
ATOM 850 N N . LEU A 1 114 ? 19.376 1.666 -13.308 1.00 88.81 114 LEU A N 1
ATOM 851 C CA . LEU A 1 114 ? 19.417 2.863 -12.459 1.00 88.81 114 LEU A CA 1
ATOM 852 C C . LEU A 1 114 ? 18.068 3.125 -11.785 1.00 88.81 114 LEU A C 1
ATOM 854 O O . LEU A 1 114 ? 18.026 3.561 -10.634 1.00 88.81 114 LEU A O 1
ATOM 858 N N . VAL A 1 115 ? 16.965 2.826 -12.476 1.00 89.50 115 VAL A N 1
ATOM 859 C CA . VAL A 1 115 ? 15.627 2.883 -11.880 1.00 89.50 115 VAL A CA 1
ATOM 860 C C . VAL A 1 115 ? 15.505 1.868 -10.749 1.00 89.50 115 VAL A C 1
ATOM 862 O O . VAL A 1 115 ? 15.114 2.243 -9.644 1.00 89.50 115 VAL A O 1
ATOM 865 N N . VAL A 1 116 ? 15.897 0.617 -10.996 1.00 90.88 116 VAL A N 1
ATOM 866 C CA . VAL A 1 116 ? 15.869 -0.451 -9.989 1.00 90.88 116 VAL A CA 1
ATOM 867 C C . VAL A 1 116 ? 16.715 -0.068 -8.779 1.00 90.88 116 VAL A C 1
ATOM 869 O O . VAL A 1 116 ? 16.220 -0.151 -7.660 1.00 90.88 116 VAL A O 1
ATOM 872 N N . LEU A 1 117 ? 17.928 0.457 -8.976 1.00 90.75 117 LEU A N 1
ATOM 873 C CA . LEU A 1 117 ? 18.768 0.950 -7.879 1.00 90.75 117 LEU A CA 1
ATOM 874 C C . LEU A 1 117 ? 18.092 2.077 -7.089 1.00 90.75 117 LEU A C 1
ATOM 876 O O . LEU A 1 117 ? 18.143 2.081 -5.861 1.00 90.75 117 LEU A O 1
ATOM 880 N N . SER A 1 118 ? 17.411 3.010 -7.765 1.00 89.12 118 SER A N 1
ATOM 881 C CA . SER A 1 118 ? 16.702 4.101 -7.084 1.00 89.12 118 SER A CA 1
ATOM 882 C C . SER A 1 118 ? 15.582 3.610 -6.159 1.00 89.12 118 SER A C 1
ATOM 884 O O . SER A 1 118 ? 15.305 4.262 -5.156 1.00 89.12 118 SER A O 1
ATOM 886 N N . ILE A 1 119 ? 14.968 2.463 -6.466 1.00 89.75 119 ILE A N 1
ATOM 887 C CA . ILE A 1 119 ? 13.917 1.839 -5.652 1.00 89.75 119 ILE A CA 1
ATOM 888 C C . ILE A 1 119 ? 14.541 0.932 -4.586 1.00 89.75 119 ILE A C 1
ATOM 890 O O . ILE A 1 119 ? 14.176 1.010 -3.417 1.00 89.75 119 ILE A O 1
ATOM 894 N N . ALA A 1 120 ? 15.521 0.110 -4.965 1.00 90.38 120 ALA A N 1
ATOM 895 C CA . ALA A 1 120 ? 16.164 -0.868 -4.092 1.00 90.38 120 ALA A CA 1
ATOM 896 C C . ALA A 1 120 ? 16.831 -0.217 -2.874 1.00 90.38 120 ALA A C 1
ATOM 898 O O . ALA A 1 120 ? 16.792 -0.775 -1.781 1.00 90.38 120 ALA A O 1
ATOM 899 N N . VAL A 1 121 ? 17.362 1.001 -3.014 1.00 89.69 121 VAL A N 1
ATOM 900 C CA . VAL A 1 121 ? 17.919 1.773 -1.890 1.00 89.69 121 VAL A CA 1
ATOM 901 C C . VAL A 1 121 ? 16.901 1.978 -0.756 1.00 89.69 121 VAL A C 1
ATOM 903 O O . VAL A 1 121 ? 17.297 2.080 0.402 1.00 89.69 121 VAL A O 1
ATOM 906 N N . MET A 1 122 ? 15.595 1.993 -1.047 1.00 85.94 122 MET A N 1
ATOM 907 C CA . MET A 1 122 ? 14.545 2.117 -0.027 1.00 85.94 122 MET A CA 1
ATOM 908 C C . MET A 1 122 ? 14.396 0.863 0.850 1.00 85.94 122 MET A C 1
ATOM 910 O O . MET A 1 122 ? 13.892 0.968 1.969 1.00 85.94 122 MET A O 1
ATOM 914 N N . SER A 1 123 ? 14.849 -0.298 0.362 1.00 88.75 123 SER A N 1
ATOM 915 C CA . SER A 1 123 ? 14.871 -1.568 1.107 1.00 88.75 123 SER A CA 1
ATOM 916 C C . SER A 1 123 ? 16.057 -1.688 2.067 1.00 88.75 123 SER A C 1
ATOM 918 O O . SER A 1 123 ? 16.099 -2.607 2.880 1.00 88.75 123 SER A O 1
ATOM 920 N N . LEU A 1 124 ? 17.025 -0.764 1.991 1.00 89.25 124 LEU A N 1
ATOM 921 C CA . LEU A 1 124 ? 18.202 -0.814 2.846 1.00 89.25 124 LEU A CA 1
ATOM 922 C C . LEU A 1 124 ? 17.830 -0.541 4.306 1.00 89.25 124 LEU A C 1
ATOM 924 O O . LEU A 1 124 ? 17.031 0.347 4.637 1.00 89.25 124 LEU A O 1
ATOM 928 N N . ASP A 1 125 ? 18.447 -1.328 5.177 1.00 87.00 125 ASP A N 1
ATOM 929 C CA . ASP A 1 125 ? 18.396 -1.143 6.617 1.00 87.00 125 ASP A CA 1
ATOM 930 C C . ASP A 1 125 ? 19.270 0.040 7.063 1.00 87.00 125 ASP A C 1
ATOM 932 O O . ASP A 1 125 ? 20.231 0.405 6.379 1.00 87.00 125 ASP A O 1
ATOM 936 N N . GLU A 1 126 ? 18.957 0.632 8.217 1.00 85.81 126 GLU A N 1
ATOM 937 C CA . GLU A 1 126 ? 19.748 1.725 8.789 1.00 85.81 126 GLU A CA 1
ATOM 938 C C . GLU A 1 126 ? 21.200 1.340 9.071 1.00 85.81 126 GLU A C 1
ATOM 940 O O . GLU A 1 126 ? 22.093 2.177 8.917 1.00 85.81 126 GLU A O 1
ATOM 945 N N . SER A 1 127 ? 21.453 0.074 9.414 1.00 85.44 127 SER A N 1
ATOM 946 C CA . SER A 1 127 ? 22.794 -0.437 9.679 1.00 85.44 127 SER A CA 1
ATOM 947 C C . SER A 1 127 ? 23.516 -0.909 8.415 1.00 85.44 127 SER A C 1
ATOM 949 O O . SER A 1 127 ? 24.600 -1.489 8.510 1.00 85.44 127 SER A O 1
ATOM 951 N N . SER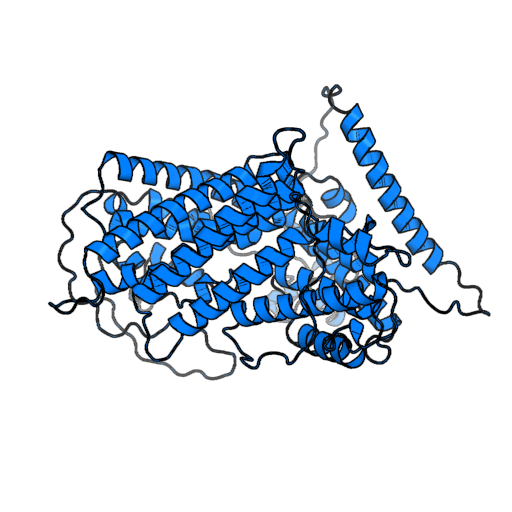 A 1 128 ? 22.936 -0.718 7.224 1.00 88.12 128 SER A N 1
ATOM 952 C CA . SER A 1 128 ? 23.540 -1.198 5.982 1.00 88.12 128 SER A CA 1
ATOM 953 C C . SER A 1 128 ? 24.867 -0.475 5.694 1.00 88.12 128 SER A C 1
ATOM 955 O O . SER A 1 128 ? 24.884 0.758 5.581 1.00 88.12 128 SER A O 1
ATOM 957 N N . PRO A 1 129 ? 25.983 -1.206 5.489 1.00 86.81 129 PRO A N 1
ATOM 958 C CA . PRO A 1 129 ? 27.275 -0.592 5.175 1.00 86.81 129 PRO A CA 1
ATOM 959 C C . PRO A 1 129 ? 27.232 0.202 3.860 1.00 86.81 129 PRO A C 1
ATOM 961 O O . PRO A 1 129 ? 27.893 1.233 3.738 1.00 86.81 129 PRO A O 1
ATOM 964 N N . LEU A 1 130 ? 26.364 -0.193 2.922 1.00 87.50 130 LEU A N 1
ATOM 965 C CA . LEU A 1 130 ? 26.174 0.483 1.637 1.00 87.50 130 LEU A CA 1
ATOM 966 C C . LEU A 1 130 ? 25.733 1.944 1.802 1.00 87.50 130 LEU A C 1
ATOM 968 O O . LEU A 1 130 ? 26.117 2.803 1.006 1.00 87.50 130 LEU A O 1
ATOM 972 N N . LEU A 1 131 ? 24.960 2.265 2.846 1.00 86.81 131 LEU A N 1
ATOM 973 C CA . LEU A 1 131 ? 24.531 3.642 3.107 1.00 86.81 131 LEU A CA 1
ATOM 974 C C . LEU A 1 131 ? 25.694 4.538 3.533 1.00 86.81 131 LEU A C 1
ATOM 976 O O . LEU A 1 131 ? 25.719 5.719 3.171 1.00 86.81 131 LEU A O 1
ATOM 980 N N . ARG A 1 132 ? 26.660 3.986 4.274 1.00 81.25 132 ARG A N 1
ATOM 981 C CA . ARG A 1 132 ? 27.881 4.696 4.664 1.00 81.25 132 ARG A CA 1
ATOM 982 C C . ARG A 1 132 ? 28.785 4.897 3.453 1.00 81.25 132 ARG A C 1
ATOM 984 O O . ARG A 1 132 ? 29.227 6.020 3.206 1.00 81.25 132 ARG A O 1
ATOM 991 N N . ASP A 1 133 ? 28.999 3.832 2.690 1.00 85.50 133 ASP A N 1
ATOM 992 C CA . ASP A 1 133 ? 29.980 3.809 1.609 1.00 85.50 133 ASP A CA 1
ATOM 993 C C . ASP A 1 133 ? 29.519 4.666 0.411 1.00 85.50 133 ASP A C 1
ATOM 995 O O . ASP A 1 133 ? 30.298 5.440 -0.149 1.00 85.50 133 ASP A O 1
ATOM 999 N N . LEU A 1 134 ? 28.226 4.622 0.065 1.00 85.56 134 LEU A N 1
ATOM 1000 C CA . LEU A 1 134 ? 27.674 5.334 -1.095 1.00 85.56 134 LEU A CA 1
ATOM 1001 C C . LEU A 1 134 ? 27.056 6.699 -0.735 1.00 85.56 134 LEU A C 1
ATOM 1003 O O . LEU A 1 134 ? 27.133 7.665 -1.508 1.00 85.56 134 LEU A O 1
ATOM 1007 N N . GLY A 1 135 ? 26.411 6.796 0.432 1.00 78.75 135 GLY A N 1
ATOM 1008 C CA . GLY A 1 135 ? 25.605 7.956 0.825 1.00 78.75 135 GLY A CA 1
ATOM 1009 C C . GLY A 1 135 ? 26.411 9.137 1.369 1.00 78.75 135 GLY A C 1
ATOM 1010 O O . GLY A 1 135 ? 25.968 10.281 1.248 1.00 78.75 135 GLY A O 1
ATOM 1011 N N . LYS A 1 136 ? 27.612 8.887 1.915 1.00 78.94 136 LYS A N 1
ATOM 1012 C CA . LYS A 1 136 ? 28.513 9.897 2.514 1.00 78.94 136 LYS A CA 1
ATOM 1013 C C . LYS A 1 136 ? 27.880 10.720 3.654 1.00 78.94 136 LYS A C 1
ATOM 1015 O O . LYS A 1 136 ? 28.391 11.785 4.000 1.00 78.94 136 LYS A O 1
ATOM 1020 N N . SER A 1 137 ? 26.769 10.258 4.233 1.00 81.25 137 SER A N 1
ATOM 1021 C CA . SER A 1 137 ? 26.126 10.853 5.408 1.00 81.25 137 SER A CA 1
ATOM 1022 C C . SER A 1 137 ? 26.145 9.872 6.575 1.00 81.25 137 SER A C 1
ATOM 1024 O O . SER A 1 137 ? 26.046 8.666 6.372 1.00 81.25 137 SER A O 1
ATOM 1026 N N . SER A 1 138 ? 26.244 10.399 7.797 1.00 78.81 138 SER A N 1
ATOM 1027 C CA . SER A 1 138 ? 26.133 9.611 9.026 1.00 78.81 138 SER A CA 1
ATOM 1028 C C . SER A 1 138 ? 24.702 9.165 9.339 1.00 78.81 138 SER A C 1
ATOM 1030 O O . SER A 1 138 ? 24.527 8.258 10.141 1.00 78.81 138 SER A O 1
ATOM 1032 N N . LEU A 1 139 ? 23.687 9.794 8.732 1.00 84.94 139 LEU A N 1
ATOM 1033 C CA . LEU A 1 139 ? 22.283 9.450 8.947 1.00 84.94 139 LEU A CA 1
ATOM 1034 C C . LEU A 1 139 ? 21.756 8.610 7.778 1.00 84.94 139 LEU A C 1
ATOM 1036 O O . LEU A 1 139 ? 21.721 9.091 6.640 1.00 84.94 139 LEU A O 1
ATOM 1040 N N . ALA A 1 140 ? 21.285 7.398 8.076 1.00 86.50 140 ALA A N 1
ATOM 1041 C CA . ALA A 1 140 ? 20.770 6.446 7.092 1.00 86.50 140 ALA A CA 1
ATOM 1042 C C . ALA A 1 140 ? 19.679 7.049 6.194 1.00 86.50 140 ALA A C 1
ATOM 1044 O O . ALA A 1 140 ? 19.762 6.965 4.967 1.00 86.50 140 ALA A O 1
ATOM 1045 N N . SER A 1 141 ? 18.706 7.754 6.777 1.00 86.44 141 SER A N 1
ATOM 1046 C CA . SER A 1 141 ? 17.610 8.373 6.021 1.00 86.44 141 SER A CA 1
ATOM 1047 C C . SER A 1 141 ? 18.081 9.439 5.025 1.00 86.44 141 SER A C 1
ATOM 1049 O O . SER A 1 141 ? 17.565 9.532 3.906 1.00 86.44 141 SER A O 1
ATOM 1051 N N . ARG A 1 142 ? 19.123 10.209 5.370 1.00 87.00 142 ARG A N 1
ATOM 1052 C CA . ARG A 1 142 ? 19.727 11.195 4.460 1.00 87.00 142 ARG A CA 1
ATOM 1053 C C . ARG A 1 142 ? 20.517 10.518 3.343 1.00 87.00 142 ARG A C 1
ATOM 1055 O O . ARG A 1 142 ? 20.443 10.975 2.199 1.00 87.00 142 ARG A O 1
ATOM 1062 N N . SER A 1 143 ? 21.234 9.440 3.653 1.00 89.44 143 SER A N 1
ATOM 1063 C CA . SER A 1 143 ? 21.926 8.621 2.654 1.00 89.44 143 SER A CA 1
ATOM 1064 C C . SER A 1 143 ? 20.939 8.019 1.651 1.00 89.44 143 SER A C 1
ATOM 1066 O O . SER A 1 143 ? 21.124 8.212 0.450 1.00 89.44 143 SER A O 1
ATOM 1068 N N . ILE A 1 144 ? 19.842 7.409 2.116 1.00 89.25 144 ILE A N 1
ATOM 1069 C CA . ILE A 1 144 ? 18.772 6.868 1.258 1.00 89.25 144 ILE A CA 1
ATOM 1070 C C . ILE A 1 144 ? 18.193 7.947 0.346 1.00 89.25 144 ILE A C 1
ATOM 1072 O O . ILE A 1 144 ? 18.133 7.755 -0.868 1.00 89.25 144 ILE A O 1
ATOM 1076 N N . SER A 1 145 ? 17.811 9.100 0.903 1.00 87.81 145 SER A N 1
ATOM 1077 C CA . SER A 1 145 ? 17.257 10.220 0.130 1.00 87.81 145 SER A CA 1
ATOM 1078 C C . SER A 1 145 ? 18.232 10.703 -0.954 1.00 87.81 145 SER A C 1
ATOM 1080 O O . SER A 1 145 ? 17.855 10.885 -2.114 1.00 87.81 145 SER A O 1
ATOM 1082 N N . THR A 1 146 ? 19.515 10.831 -0.601 1.00 89.12 146 THR A N 1
ATOM 1083 C CA . THR A 1 146 ? 20.574 11.261 -1.524 1.00 89.12 146 THR A CA 1
ATOM 1084 C C . THR A 1 146 ? 20.790 10.252 -2.650 1.00 89.12 146 THR A C 1
ATOM 1086 O O . THR A 1 146 ? 20.850 10.639 -3.816 1.00 89.12 146 THR A O 1
ATOM 1089 N N . LEU A 1 147 ? 20.898 8.963 -2.322 1.00 90.38 147 LEU A N 1
ATOM 1090 C CA . LEU A 1 147 ? 21.127 7.891 -3.291 1.00 90.38 147 LEU A CA 1
ATOM 1091 C C . LEU A 1 147 ? 19.928 7.706 -4.221 1.00 90.38 147 LEU A C 1
ATOM 1093 O O . LEU A 1 147 ? 20.099 7.705 -5.438 1.00 90.38 147 LEU A O 1
ATOM 1097 N N . THR A 1 148 ? 18.718 7.668 -3.662 1.00 90.06 148 THR A N 1
ATOM 1098 C CA . THR A 1 148 ? 17.462 7.612 -4.422 1.00 90.06 148 THR A CA 1
ATOM 1099 C C . THR A 1 148 ? 17.394 8.757 -5.434 1.00 90.06 148 THR A C 1
ATOM 1101 O O . THR A 1 148 ? 17.142 8.531 -6.616 1.00 90.06 148 THR A O 1
ATOM 1104 N N . SER A 1 149 ? 17.690 9.989 -4.999 1.00 89.31 149 SER A N 1
ATOM 1105 C CA . SER A 1 149 ? 17.711 11.169 -5.871 1.00 89.31 149 SER A CA 1
ATOM 1106 C C . SER A 1 149 ? 18.773 11.070 -6.974 1.00 89.31 149 SER A C 1
ATOM 1108 O O . SER A 1 149 ? 18.481 11.335 -8.141 1.00 89.31 149 SER A O 1
ATOM 1110 N N . ARG A 1 150 ? 19.993 10.623 -6.644 1.00 90.88 150 ARG A N 1
ATOM 1111 C CA . ARG A 1 150 ? 21.088 10.460 -7.616 1.00 90.88 150 ARG A CA 1
ATOM 1112 C C . ARG A 1 150 ? 20.773 9.418 -8.684 1.00 90.88 150 ARG A C 1
ATOM 1114 O O . ARG A 1 150 ? 20.932 9.716 -9.868 1.00 90.88 150 ARG A O 1
ATOM 1121 N N . TYR A 1 151 ? 20.325 8.229 -8.285 1.00 92.06 151 TYR A N 1
ATOM 1122 C CA . TYR A 1 151 ? 19.994 7.157 -9.225 1.00 92.06 151 TYR A CA 1
ATOM 1123 C C . TYR A 1 151 ? 18.782 7.514 -10.082 1.00 92.06 151 TYR A C 1
ATOM 1125 O O . TYR A 1 151 ? 18.807 7.298 -11.289 1.00 92.06 151 TYR A O 1
ATOM 1133 N N . ARG A 1 152 ? 17.776 8.180 -9.505 1.00 91.62 152 ARG A N 1
ATOM 1134 C CA . ARG A 1 152 ? 16.636 8.710 -10.260 1.00 91.62 152 ARG A CA 1
ATOM 1135 C C . ARG A 1 152 ? 17.062 9.754 -11.292 1.00 91.62 152 ARG A C 1
ATOM 1137 O O . ARG A 1 152 ? 16.652 9.676 -12.445 1.00 91.62 152 ARG A O 1
ATOM 1144 N N . ALA A 1 153 ? 17.915 10.706 -10.911 1.00 91.62 153 ALA A N 1
ATOM 1145 C CA . ALA A 1 153 ? 18.447 11.698 -11.843 1.00 91.62 153 ALA A CA 1
ATOM 1146 C C . ALA A 1 153 ? 19.272 11.044 -12.963 1.00 91.62 153 ALA A C 1
ATOM 1148 O O . ALA A 1 153 ? 19.211 11.481 -14.109 1.00 91.62 153 ALA A O 1
ATOM 1149 N N . ALA A 1 154 ? 20.034 9.995 -12.648 1.00 92.25 154 ALA A N 1
ATOM 1150 C CA . ALA A 1 154 ? 20.764 9.223 -13.647 1.00 92.25 154 ALA A CA 1
ATOM 1151 C C . ALA A 1 154 ? 19.817 8.480 -14.602 1.00 92.25 154 ALA A C 1
ATOM 1153 O O . ALA A 1 154 ? 20.010 8.553 -15.812 1.00 92.25 154 ALA A O 1
ATOM 1154 N N . ALA A 1 155 ? 18.757 7.856 -14.084 1.00 92.69 155 ALA A N 1
ATOM 1155 C CA . ALA A 1 155 ? 17.743 7.200 -14.901 1.00 92.69 155 ALA A CA 1
ATOM 1156 C C . ALA A 1 155 ? 17.055 8.174 -15.873 1.00 92.69 155 ALA A C 1
ATOM 1158 O O . ALA A 1 155 ? 16.893 7.841 -17.045 1.00 92.69 155 ALA A O 1
ATOM 1159 N N . PHE A 1 156 ? 16.725 9.395 -15.431 1.00 92.50 156 PHE A N 1
ATOM 1160 C CA . PHE A 1 156 ? 16.182 10.428 -16.322 1.00 92.50 156 PHE A CA 1
ATOM 1161 C C . PHE A 1 156 ? 17.159 10.836 -17.429 1.00 92.50 156 PHE A C 1
ATOM 1163 O O . PHE A 1 156 ? 16.734 10.970 -18.571 1.00 92.50 156 PHE A O 1
ATOM 1170 N N . ARG A 1 157 ? 18.462 10.962 -17.136 1.00 92.81 157 ARG A N 1
ATOM 1171 C CA . ARG A 1 157 ? 19.472 11.229 -18.179 1.00 92.81 157 ARG A CA 1
ATOM 1172 C C . ARG A 1 157 ? 19.559 10.095 -19.202 1.00 92.81 157 ARG A C 1
ATOM 1174 O O . ARG A 1 157 ? 19.725 10.359 -20.386 1.00 92.81 157 ARG A O 1
ATOM 1181 N N . CYS A 1 158 ? 19.424 8.841 -18.768 1.00 91.06 158 CYS A N 1
ATOM 1182 C CA . CYS A 1 158 ? 19.377 7.701 -19.686 1.00 91.06 158 CYS A CA 1
ATOM 1183 C C . CYS A 1 158 ? 18.114 7.708 -20.555 1.00 91.06 158 CYS A C 1
ATOM 1185 O O . CYS A 1 158 ? 18.206 7.421 -21.743 1.00 91.06 158 CYS A O 1
ATOM 1187 N N . LEU A 1 159 ? 16.954 8.064 -19.992 1.00 91.06 159 LEU A N 1
ATOM 1188 C CA . LEU A 1 159 ? 15.713 8.219 -20.762 1.00 91.06 159 LEU A CA 1
ATOM 1189 C C . LEU A 1 159 ? 15.824 9.342 -21.799 1.00 91.06 159 LEU A C 1
ATOM 1191 O O . LEU A 1 159 ? 15.407 9.173 -22.942 1.00 91.06 159 LEU A O 1
ATOM 1195 N N . GLU A 1 160 ? 16.406 10.478 -21.414 1.00 91.94 160 GLU A N 1
ATOM 1196 C CA . GLU A 1 160 ? 16.667 11.597 -22.320 1.00 91.94 160 GLU A CA 1
ATOM 1197 C C . GLU A 1 160 ? 17.598 11.188 -23.469 1.00 91.94 160 GLU A C 1
ATOM 1199 O O . GLU A 1 160 ? 17.295 11.473 -24.627 1.00 91.94 160 GLU A O 1
ATOM 1204 N N . ALA A 1 161 ? 18.673 10.454 -23.163 1.00 90.19 161 ALA A N 1
ATOM 1205 C CA . ALA A 1 161 ? 19.592 9.909 -24.160 1.00 90.19 161 ALA A CA 1
ATOM 1206 C C . ALA A 1 161 ? 18.931 8.880 -25.099 1.00 90.19 161 ALA A C 1
ATOM 1208 O O . ALA A 1 161 ? 19.315 8.791 -26.262 1.00 90.19 161 ALA A O 1
ATOM 1209 N N . ASP A 1 162 ? 17.918 8.143 -24.629 1.00 87.56 162 ASP A N 1
ATOM 1210 C CA . ASP A 1 162 ? 17.096 7.247 -25.464 1.00 87.56 162 ASP A CA 1
ATOM 1211 C C . ASP A 1 162 ? 16.027 8.003 -26.281 1.00 87.56 162 ASP A C 1
ATOM 1213 O O . ASP A 1 162 ? 15.278 7.407 -27.053 1.00 87.56 162 ASP A O 1
ATOM 1217 N N . HIS A 1 163 ? 15.946 9.330 -26.137 1.00 89.25 163 HIS A N 1
ATOM 1218 C CA . HIS A 1 163 ? 14.938 10.175 -26.772 1.00 89.25 163 HIS A CA 1
ATOM 1219 C C . HIS A 1 163 ? 13.505 9.706 -26.483 1.00 89.25 163 HIS A C 1
ATOM 1221 O O . HIS A 1 163 ? 12.661 9.722 -27.377 1.00 89.25 163 HIS A O 1
ATOM 1227 N N . TYR A 1 164 ? 13.215 9.331 -25.231 1.00 88.31 164 TYR A N 1
ATOM 1228 C CA . TYR A 1 164 ? 11.938 8.733 -24.809 1.00 88.31 164 TYR A CA 1
ATOM 1229 C C . TYR A 1 164 ? 10.668 9.540 -25.142 1.00 88.31 164 TYR A C 1
ATOM 1231 O O . TYR A 1 164 ? 9.565 9.003 -25.120 1.00 88.31 164 TYR A O 1
ATOM 1239 N N . LEU A 1 165 ? 10.790 10.836 -25.445 1.00 89.06 165 LEU A N 1
ATOM 1240 C CA . LEU A 1 165 ? 9.668 11.659 -25.916 1.00 89.06 165 LEU A CA 1
ATOM 1241 C C . LEU A 1 165 ? 9.282 11.359 -27.373 1.00 89.06 165 LEU A C 1
ATOM 1243 O O . LEU A 1 165 ? 8.136 11.561 -27.760 1.00 89.06 165 LEU A O 1
ATOM 1247 N N . TRP A 1 166 ? 10.226 10.857 -28.166 1.00 88.19 166 TRP A N 1
ATOM 1248 C CA . TRP A 1 166 ? 10.085 10.623 -29.603 1.00 88.19 166 TRP A CA 1
ATOM 1249 C C . TRP A 1 166 ? 10.154 9.136 -29.957 1.00 88.19 166 TRP A C 1
ATOM 1251 O O . TRP A 1 166 ? 9.469 8.686 -30.871 1.00 88.19 166 TRP A O 1
ATOM 1261 N N . ARG A 1 167 ? 10.971 8.363 -29.235 1.00 87.19 167 ARG A N 1
ATOM 1262 C CA . ARG A 1 167 ? 11.108 6.915 -29.399 1.00 87.19 167 ARG A CA 1
ATOM 1263 C C . ARG A 1 167 ? 10.349 6.195 -28.300 1.00 87.19 167 ARG A C 1
ATOM 1265 O O . ARG A 1 167 ? 10.726 6.258 -27.134 1.00 87.19 167 ARG A O 1
ATOM 1272 N N . GLN A 1 168 ? 9.309 5.472 -28.703 1.00 85.81 168 GLN A N 1
ATOM 1273 C CA . GLN A 1 168 ? 8.508 4.662 -27.796 1.00 85.81 168 GLN A CA 1
ATOM 1274 C C . GLN A 1 168 ? 8.883 3.196 -27.947 1.00 85.81 168 GLN A C 1
ATOM 1276 O O . GLN A 1 168 ? 8.817 2.628 -29.034 1.00 85.81 168 GLN A O 1
ATOM 1281 N N . ASN A 1 169 ? 9.311 2.588 -26.846 1.00 91.12 169 ASN A N 1
ATOM 1282 C CA . ASN A 1 169 ? 9.611 1.167 -26.767 1.00 91.12 169 ASN A CA 1
ATOM 1283 C C . ASN A 1 169 ? 9.246 0.636 -25.374 1.00 91.12 169 ASN A C 1
ATOM 1285 O O . ASN A 1 169 ? 9.099 1.396 -24.413 1.00 91.12 169 ASN A O 1
ATOM 1289 N N . LEU A 1 170 ? 9.097 -0.682 -25.264 1.00 92.12 170 LEU A N 1
ATOM 1290 C CA . LEU A 1 170 ? 8.591 -1.313 -24.047 1.00 92.12 170 LEU A CA 1
ATOM 1291 C C . LEU A 1 170 ? 9.543 -1.157 -22.850 1.00 92.12 170 LEU A C 1
ATOM 1293 O O . LEU A 1 170 ? 9.080 -0.998 -21.724 1.00 92.12 170 LEU A O 1
ATOM 1297 N N . ARG A 1 171 ? 10.863 -1.107 -23.079 1.00 91.81 171 ARG A N 1
ATOM 1298 C CA . ARG A 1 171 ? 11.858 -0.892 -22.010 1.00 91.81 171 ARG A CA 1
ATOM 1299 C C . ARG A 1 171 ? 11.730 0.499 -21.401 1.00 91.81 171 ARG A C 1
ATOM 1301 O O . ARG A 1 171 ? 11.759 0.648 -20.181 1.00 91.81 171 ARG A O 1
ATOM 1308 N N . THR A 1 172 ? 11.535 1.506 -22.245 1.00 92.00 172 THR A N 1
ATOM 1309 C CA . THR A 1 172 ? 11.268 2.883 -21.822 1.00 92.00 172 THR A CA 1
ATOM 1310 C C . THR A 1 172 ? 9.976 2.969 -21.016 1.00 92.00 172 THR A C 1
ATOM 1312 O O . THR A 1 172 ? 9.970 3.577 -19.946 1.00 92.00 172 THR A O 1
ATOM 1315 N N . LEU A 1 173 ? 8.910 2.289 -21.452 1.00 95.00 173 LEU A N 1
ATOM 1316 C CA . LEU A 1 173 ? 7.660 2.212 -20.692 1.00 95.00 173 LEU A CA 1
ATOM 1317 C C . LEU A 1 173 ? 7.860 1.560 -19.312 1.00 95.00 173 LEU A C 1
ATOM 1319 O O . LEU A 1 173 ? 7.424 2.113 -18.304 1.00 95.00 173 LEU A O 1
ATOM 1323 N N . GLN A 1 174 ? 8.557 0.423 -19.244 1.00 95.12 174 GLN A N 1
ATOM 1324 C CA . GLN A 1 174 ? 8.876 -0.260 -17.983 1.00 95.12 174 GLN A CA 1
ATOM 1325 C C . GLN A 1 174 ? 9.672 0.644 -17.031 1.00 95.12 174 GLN A C 1
ATOM 1327 O O . GLN A 1 174 ? 9.328 0.764 -15.854 1.00 95.12 174 GLN A O 1
ATOM 1332 N N . ALA A 1 175 ? 10.704 1.323 -17.540 1.00 93.88 175 ALA A N 1
ATOM 1333 C CA . ALA A 1 175 ? 11.513 2.251 -16.759 1.00 93.88 175 ALA A CA 1
ATOM 1334 C C . ALA A 1 175 ? 10.682 3.425 -16.217 1.00 93.88 175 ALA A C 1
ATOM 1336 O O . ALA A 1 175 ? 10.828 3.784 -15.049 1.00 93.88 175 ALA A O 1
ATOM 1337 N N . LEU A 1 176 ? 9.782 3.994 -17.026 1.00 94.38 176 LEU A N 1
ATOM 1338 C CA . LEU A 1 176 ? 8.876 5.065 -16.604 1.00 94.38 176 LEU A CA 1
ATOM 1339 C C . LEU A 1 176 ? 7.905 4.605 -15.506 1.00 94.38 176 LEU A C 1
ATOM 1341 O O . LEU A 1 176 ? 7.769 5.291 -14.493 1.00 94.38 176 LEU A O 1
ATOM 1345 N N . ILE A 1 177 ? 7.283 3.431 -15.662 1.00 95.44 177 ILE A N 1
ATOM 1346 C CA . ILE A 1 177 ? 6.377 2.846 -14.658 1.00 95.44 177 ILE A CA 1
ATOM 1347 C C . ILE A 1 177 ? 7.109 2.658 -13.324 1.00 95.44 177 ILE A C 1
ATOM 1349 O O . ILE A 1 177 ? 6.633 3.112 -12.282 1.00 95.44 177 ILE A O 1
ATOM 1353 N N . LEU A 1 178 ? 8.293 2.043 -13.348 1.00 93.88 178 LEU A N 1
ATOM 1354 C CA . LEU A 1 178 ? 9.095 1.820 -12.145 1.00 93.88 178 LEU A CA 1
ATOM 1355 C C . LEU A 1 178 ? 9.564 3.145 -11.517 1.00 93.88 178 LEU A C 1
ATOM 1357 O O . LEU A 1 178 ? 9.504 3.302 -10.297 1.00 93.88 178 LEU A O 1
ATOM 1361 N N . LEU A 1 179 ? 9.962 4.137 -12.323 1.00 92.38 179 LEU A N 1
ATOM 1362 C CA . LEU A 1 179 ? 10.321 5.471 -11.829 1.00 92.38 179 LEU A CA 1
ATOM 1363 C C . LEU A 1 179 ? 9.159 6.132 -11.096 1.00 92.38 179 LEU A C 1
ATOM 1365 O O . LEU A 1 179 ? 9.353 6.630 -9.988 1.00 92.38 179 LEU A O 1
ATOM 1369 N N . ILE A 1 180 ? 7.963 6.129 -11.689 1.00 92.19 180 ILE A N 1
ATOM 1370 C CA . ILE A 1 180 ? 6.761 6.690 -11.064 1.00 92.19 180 ILE A CA 1
ATOM 1371 C C . ILE A 1 180 ? 6.453 5.948 -9.762 1.00 92.19 180 ILE A C 1
ATOM 1373 O O . ILE A 1 180 ? 6.208 6.592 -8.741 1.00 92.19 180 ILE A O 1
ATOM 1377 N N . TYR A 1 181 ? 6.532 4.614 -9.765 1.00 89.75 181 TYR A N 1
ATOM 1378 C CA . TYR A 1 181 ? 6.335 3.805 -8.564 1.00 89.75 181 TYR A CA 1
ATOM 1379 C C . TYR A 1 181 ? 7.297 4.213 -7.438 1.00 89.75 181 TYR A C 1
ATOM 1381 O O . TYR A 1 181 ? 6.863 4.483 -6.315 1.00 89.75 181 TYR A O 1
ATOM 1389 N N . GLY A 1 182 ? 8.592 4.350 -7.739 1.00 87.44 182 GLY A N 1
ATOM 1390 C CA . GLY A 1 182 ? 9.592 4.821 -6.779 1.00 87.44 182 GLY A CA 1
ATOM 1391 C C . GLY A 1 182 ? 9.378 6.274 -6.334 1.00 87.44 182 GLY A C 1
ATOM 1392 O O . GLY A 1 182 ? 9.621 6.613 -5.176 1.00 87.44 182 GLY A O 1
ATOM 1393 N N . ILE A 1 183 ? 8.910 7.156 -7.223 1.00 85.62 183 ILE A N 1
ATOM 1394 C CA . ILE A 1 183 ? 8.594 8.553 -6.890 1.00 85.62 183 ILE A CA 1
ATOM 1395 C C . ILE A 1 183 ? 7.439 8.620 -5.886 1.00 85.62 183 ILE A C 1
ATOM 1397 O O . ILE A 1 183 ? 7.578 9.327 -4.883 1.00 85.62 183 ILE A O 1
ATOM 1401 N N . ASN A 1 184 ? 6.372 7.843 -6.102 1.00 80.38 184 ASN A N 1
ATOM 1402 C CA . ASN A 1 184 ? 5.200 7.793 -5.224 1.00 80.38 184 ASN A CA 1
ATOM 1403 C C . ASN A 1 184 ? 5.580 7.401 -3.786 1.00 80.38 184 ASN A C 1
ATOM 1405 O O . ASN A 1 184 ? 5.115 8.026 -2.836 1.00 80.38 184 ASN A O 1
ATOM 1409 N N . HIS A 1 185 ? 6.506 6.451 -3.614 1.00 76.62 185 HIS A N 1
ATOM 1410 C CA . HIS A 1 185 ? 6.994 6.036 -2.289 1.00 76.62 185 HIS A CA 1
ATOM 1411 C C . HIS A 1 185 ? 7.952 7.048 -1.636 1.00 76.62 185 HIS A C 1
ATOM 1413 O O . HIS A 1 185 ? 8.214 6.973 -0.440 1.00 76.62 185 HIS A O 1
ATOM 1419 N N . SER A 1 186 ? 8.463 8.018 -2.398 1.00 70.50 186 SER A N 1
ATOM 1420 C CA . SER A 1 186 ? 9.308 9.112 -1.895 1.00 70.50 186 SER A CA 1
ATOM 1421 C C . SER A 1 186 ? 8.575 10.459 -1.786 1.00 70.50 186 SER A C 1
ATOM 1423 O O . SER A 1 186 ? 9.226 11.492 -1.628 1.00 70.50 186 SER A O 1
ATOM 1425 N N . HIS A 1 187 ? 7.236 10.452 -1.864 1.00 64.75 187 HIS A N 1
ATOM 1426 C CA . HIS A 1 187 ? 6.354 11.630 -1.810 1.00 64.75 187 HIS A CA 1
ATOM 1427 C C . HIS A 1 187 ? 6.607 12.683 -2.905 1.00 64.75 187 HIS A C 1
ATOM 1429 O O . HIS A 1 187 ? 6.394 13.878 -2.691 1.00 64.75 187 HIS A O 1
ATOM 1435 N N . GLY A 1 188 ? 7.090 12.270 -4.080 1.00 68.44 188 GLY A N 1
ATOM 1436 C CA . GLY A 1 188 ? 7.249 13.182 -5.212 1.00 68.44 188 GLY A CA 1
ATOM 1437 C C . GLY A 1 188 ? 5.975 13.304 -6.052 1.00 68.44 188 GLY A C 1
ATOM 1438 O O . GLY A 1 188 ? 5.165 12.383 -6.115 1.00 68.44 188 GLY A O 1
ATOM 1439 N N . GLN A 1 189 ? 5.822 14.440 -6.732 1.00 74.44 189 GLN A N 1
ATOM 1440 C CA . GLN A 1 189 ? 4.740 14.663 -7.690 1.00 74.44 189 GLN A CA 1
ATOM 1441 C C . GLN A 1 189 ? 5.065 13.945 -9.003 1.00 74.44 189 GLN A C 1
ATOM 1443 O O . GLN A 1 189 ? 6.077 14.242 -9.638 1.00 74.44 189 GLN A O 1
ATOM 1448 N N . SER A 1 190 ? 4.224 12.990 -9.398 1.00 85.75 190 SER A N 1
ATOM 1449 C CA . SER A 1 190 ? 4.436 12.162 -10.592 1.00 85.75 190 SER A CA 1
ATOM 1450 C C . SER A 1 190 ? 3.303 12.256 -11.616 1.00 85.75 190 SER A C 1
ATOM 1452 O O . SER A 1 190 ? 3.399 11.621 -12.660 1.00 85.75 190 SER A O 1
ATOM 1454 N N . TRP A 1 191 ? 2.275 13.080 -11.374 1.00 86.38 191 TRP A N 1
ATOM 1455 C CA . TRP A 1 191 ? 1.080 13.171 -12.223 1.00 86.38 191 TRP A CA 1
ATOM 1456 C C . TRP A 1 191 ? 1.392 13.454 -13.698 1.00 86.38 191 TRP A C 1
ATOM 1458 O O . TRP A 1 191 ? 0.973 12.706 -14.579 1.00 86.38 191 TRP A O 1
ATOM 1468 N N . SER A 1 192 ? 2.202 14.478 -13.984 1.00 88.88 192 SER A N 1
ATOM 1469 C CA . SER A 1 192 ? 2.577 14.805 -15.367 1.00 88.88 192 SER A CA 1
ATOM 1470 C C . SER A 1 192 ? 3.358 13.671 -16.037 1.00 88.88 192 SER A C 1
ATOM 1472 O O . SER A 1 192 ? 3.151 13.378 -17.214 1.00 88.88 192 SER A O 1
ATOM 1474 N N . LEU A 1 193 ? 4.233 13.002 -15.279 1.00 91.19 193 LEU A N 1
ATOM 1475 C CA . LEU A 1 193 ? 4.995 11.857 -15.774 1.00 91.19 193 LEU A CA 1
ATOM 1476 C C . LEU A 1 193 ? 4.083 10.649 -16.021 1.00 91.19 193 LEU A C 1
ATOM 1478 O O . LEU A 1 193 ? 4.284 9.928 -16.993 1.00 91.19 193 LEU A O 1
ATOM 1482 N N . LEU A 1 194 ? 3.061 10.454 -15.187 1.00 92.31 194 LEU A N 1
ATOM 1483 C CA . LEU A 1 194 ? 2.050 9.416 -15.355 1.00 92.31 194 LEU A CA 1
ATOM 1484 C C . LEU A 1 194 ? 1.221 9.642 -16.626 1.00 92.31 194 LEU A C 1
ATOM 1486 O O . LEU A 1 194 ? 1.060 8.707 -17.406 1.00 92.31 194 LEU A O 1
ATOM 1490 N N . GLY A 1 195 ? 0.793 10.881 -16.894 1.00 91.62 195 GLY A N 1
ATOM 1491 C CA . GLY A 1 195 ? 0.105 11.243 -18.138 1.00 91.62 195 GLY A CA 1
ATOM 1492 C C . GLY A 1 195 ? 0.957 10.998 -19.388 1.00 91.62 195 GLY A C 1
ATOM 1493 O O . GLY A 1 195 ? 0.485 10.413 -20.362 1.00 91.62 195 GLY A O 1
ATOM 1494 N N . LEU A 1 196 ? 2.244 11.359 -19.344 1.00 92.88 196 LEU A N 1
ATOM 1495 C CA . LEU A 1 196 ? 3.188 11.024 -20.413 1.00 92.88 196 LEU A CA 1
ATOM 1496 C C . LEU A 1 196 ? 3.313 9.505 -20.593 1.00 92.88 196 LEU A C 1
ATOM 1498 O O . LEU A 1 196 ? 3.195 9.003 -21.706 1.00 92.88 196 LEU A O 1
ATOM 1502 N N . THR A 1 197 ? 3.496 8.771 -19.498 1.00 94.94 197 THR A N 1
ATOM 1503 C CA . THR A 1 197 ? 3.653 7.308 -19.506 1.00 94.94 197 THR A CA 1
ATOM 1504 C C . THR A 1 197 ? 2.409 6.610 -20.056 1.00 94.94 197 THR A C 1
ATOM 1506 O O . THR A 1 197 ? 2.530 5.632 -20.793 1.00 94.94 197 THR A O 1
ATOM 1509 N N . ARG A 1 198 ? 1.211 7.150 -19.792 1.00 93.88 198 ARG A N 1
ATOM 1510 C CA . ARG A 1 198 ? -0.032 6.704 -20.433 1.00 93.88 198 ARG A CA 1
ATOM 1511 C C . ARG A 1 198 ? 0.024 6.871 -21.943 1.00 93.88 198 ARG A C 1
ATOM 1513 O O . ARG A 1 198 ? -0.277 5.920 -22.654 1.00 93.88 198 ARG A O 1
ATOM 1520 N N . ASN A 1 199 ? 0.434 8.035 -22.440 1.00 92.88 199 ASN A N 1
ATOM 1521 C CA . ASN A 1 199 ? 0.533 8.270 -23.883 1.00 92.88 199 ASN A CA 1
ATOM 1522 C C . ASN A 1 199 ? 1.548 7.324 -24.544 1.00 92.88 199 ASN A C 1
ATOM 1524 O O . ASN A 1 199 ? 1.271 6.789 -25.617 1.00 92.88 199 ASN A O 1
ATOM 1528 N N . VAL A 1 200 ? 2.667 7.036 -23.870 1.00 94.31 200 VAL A N 1
ATOM 1529 C CA . VAL A 1 200 ? 3.627 6.009 -24.309 1.00 94.31 200 VAL A CA 1
ATOM 1530 C C . VAL A 1 200 ? 2.954 4.637 -24.397 1.00 94.31 200 VAL A C 1
ATOM 1532 O O . VAL A 1 200 ? 3.006 3.994 -25.445 1.00 94.31 200 VAL A O 1
ATOM 1535 N N . ALA A 1 201 ? 2.261 4.202 -23.342 1.00 95.12 201 ALA A N 1
ATOM 1536 C CA . ALA A 1 201 ? 1.565 2.916 -23.315 1.00 95.12 201 ALA A CA 1
ATOM 1537 C C . ALA A 1 201 ? 0.485 2.795 -24.405 1.00 95.12 201 ALA A C 1
ATOM 1539 O O . ALA A 1 201 ? 0.372 1.748 -25.047 1.00 95.12 201 ALA A O 1
ATOM 1540 N N . LEU A 1 202 ? -0.277 3.868 -24.647 1.00 93.31 202 LEU A N 1
ATOM 1541 C CA . LEU A 1 202 ? -1.274 3.930 -25.715 1.00 93.31 202 LEU A CA 1
ATOM 1542 C C . LEU A 1 202 ? -0.623 3.818 -27.095 1.00 93.31 202 LEU A C 1
ATOM 1544 O O . LEU A 1 202 ? -1.076 3.009 -27.899 1.00 93.31 202 LEU A O 1
ATOM 1548 N N . SER A 1 203 ? 0.467 4.555 -27.339 1.00 92.81 203 SER A N 1
ATOM 1549 C CA . SER A 1 203 ? 1.196 4.515 -28.616 1.00 92.81 203 SER A CA 1
ATOM 1550 C C . SER A 1 203 ? 1.794 3.141 -28.922 1.00 92.81 203 SER A C 1
ATOM 1552 O O . SER A 1 203 ? 1.869 2.740 -30.077 1.00 92.81 203 SER A O 1
ATOM 1554 N N . LEU A 1 204 ? 2.166 2.396 -27.878 1.00 93.12 204 LEU A N 1
ATOM 1555 C CA . LEU A 1 204 ? 2.638 1.022 -27.995 1.00 93.12 204 LEU A CA 1
ATOM 1556 C C . LEU A 1 204 ? 1.492 0.019 -28.170 1.00 93.12 204 LEU A C 1
ATOM 1558 O O . LEU A 1 204 ? 1.770 -1.139 -28.441 1.00 93.12 204 LEU A O 1
ATOM 1562 N N . GLY A 1 205 ? 0.225 0.410 -28.004 1.00 93.00 205 GLY A N 1
ATOM 1563 C CA . GLY A 1 205 ? -0.912 -0.512 -28.074 1.00 93.00 205 GLY A CA 1
ATOM 1564 C C . GLY A 1 205 ? -1.106 -1.361 -26.815 1.00 93.00 205 GLY A C 1
ATOM 1565 O O . GLY A 1 205 ? -1.803 -2.365 -26.863 1.00 93.00 205 GLY A O 1
ATOM 1566 N N . CYS A 1 206 ? -0.533 -0.972 -25.667 1.00 95.00 206 CYS A N 1
ATOM 1567 C CA . CYS A 1 206 ? -0.655 -1.744 -24.419 1.00 95.00 206 CYS A CA 1
ATOM 1568 C C . CYS A 1 206 ? -2.076 -1.757 -23.832 1.00 95.00 206 CYS A C 1
ATOM 1570 O O . CYS A 1 206 ? -2.306 -2.489 -22.886 1.00 95.00 206 CYS A O 1
ATOM 1572 N N . HIS A 1 207 ? -2.997 -0.944 -24.358 1.00 93.62 207 HIS A N 1
ATOM 1573 C CA . HIS A 1 207 ? -4.417 -0.873 -23.978 1.00 93.62 207 HIS A CA 1
ATOM 1574 C C . HIS A 1 207 ? -5.314 -1.832 -24.783 1.00 93.62 207 HIS A C 1
ATOM 1576 O O . HIS A 1 207 ? -6.524 -1.912 -24.552 1.00 93.62 207 HIS A O 1
ATOM 1582 N N . VAL A 1 208 ? -4.729 -2.554 -25.738 1.00 93.62 208 VAL A N 1
ATOM 1583 C CA . VAL A 1 208 ? -5.387 -3.605 -26.514 1.00 93.62 208 VAL A CA 1
ATOM 1584 C C . VAL A 1 208 ? -4.835 -4.945 -26.047 1.00 93.62 208 VAL A C 1
ATOM 1586 O O . VAL A 1 208 ? -3.620 -5.071 -25.884 1.00 93.62 208 VAL A O 1
ATOM 1589 N N . ASP A 1 209 ? -5.704 -5.934 -25.802 1.00 93.44 209 ASP A N 1
ATOM 1590 C CA . ASP A 1 209 ? -5.209 -7.235 -25.344 1.00 93.44 209 ASP A CA 1
ATOM 1591 C C . ASP A 1 209 ? -4.253 -7.847 -26.379 1.00 93.44 209 ASP A C 1
ATOM 1593 O O . ASP A 1 209 ? -4.618 -7.910 -27.561 1.00 93.44 209 ASP A O 1
ATOM 1597 N N . PRO A 1 210 ? -3.067 -8.326 -25.955 1.00 91.56 210 PRO A N 1
ATOM 1598 C CA . PRO A 1 210 ? -2.068 -8.817 -26.886 1.00 91.56 210 PRO A CA 1
ATOM 1599 C C . PRO A 1 210 ? -2.457 -10.022 -27.735 1.00 91.56 210 PRO A C 1
ATOM 1601 O O . PRO A 1 210 ? -1.793 -10.258 -28.734 1.00 91.56 210 PRO A O 1
ATOM 1604 N N . GLU A 1 211 ? -3.531 -10.746 -27.404 1.00 87.00 211 GLU A N 1
ATOM 1605 C CA . GLU A 1 211 ? -4.051 -11.835 -28.247 1.00 87.00 211 GLU A CA 1
ATOM 1606 C C . GLU A 1 211 ? -4.529 -11.375 -29.627 1.00 87.00 211 GLU A C 1
ATOM 1608 O O . GLU A 1 211 ? -4.620 -12.184 -30.546 1.00 87.00 211 GLU A O 1
ATOM 1613 N N . HIS A 1 212 ? -4.811 -10.082 -29.798 1.00 86.19 212 HIS A N 1
ATOM 1614 C CA . HIS A 1 212 ? -5.121 -9.512 -31.111 1.00 86.19 212 HIS A CA 1
ATOM 1615 C C . HIS A 1 212 ? -3.866 -9.285 -31.967 1.00 86.19 212 HIS A C 1
ATOM 1617 O O . HIS A 1 212 ? -3.976 -8.940 -33.144 1.00 86.19 212 HIS A O 1
ATOM 1623 N N . PHE A 1 213 ? -2.677 -9.460 -31.389 1.00 86.06 213 PHE A N 1
ATOM 1624 C CA . PHE A 1 213 ? -1.397 -9.355 -32.072 1.00 86.06 213 PHE A CA 1
ATOM 1625 C C . PHE A 1 213 ? -0.755 -10.743 -32.201 1.00 86.06 213 PHE A C 1
ATOM 1627 O O . PHE A 1 213 ? -0.923 -11.613 -31.352 1.00 86.06 213 PHE A O 1
ATOM 1634 N N . ASN A 1 214 ? 0.040 -10.945 -33.250 1.00 86.69 214 ASN A N 1
ATOM 1635 C CA . ASN A 1 214 ? 0.820 -12.171 -33.431 1.00 86.69 214 ASN A CA 1
ATOM 1636 C C . ASN A 1 214 ? 2.161 -12.075 -32.677 1.00 86.69 214 ASN A C 1
ATOM 1638 O O . ASN A 1 214 ? 3.222 -12.022 -33.299 1.00 86.69 214 ASN A O 1
ATOM 1642 N N . LEU A 1 215 ? 2.093 -11.937 -31.349 1.00 89.25 215 LEU A N 1
ATOM 1643 C CA . LEU A 1 215 ? 3.249 -11.776 -30.459 1.00 89.25 215 LEU A CA 1
ATOM 1644 C C . LEU A 1 215 ? 3.571 -13.080 -29.734 1.00 89.25 215 LEU A C 1
ATOM 1646 O O . LEU A 1 215 ? 2.694 -13.916 -29.517 1.00 89.25 215 LEU A O 1
ATOM 1650 N N . ASP A 1 216 ? 4.824 -13.232 -29.310 1.00 89.56 216 ASP A N 1
ATOM 1651 C CA . ASP A 1 216 ? 5.185 -14.313 -28.401 1.00 89.56 216 ASP A CA 1
ATOM 1652 C C . ASP A 1 216 ? 4.625 -14.069 -26.986 1.00 89.56 216 ASP A C 1
ATOM 1654 O O . ASP A 1 216 ? 4.282 -12.947 -26.598 1.00 89.56 216 ASP A O 1
ATOM 1658 N N . THR A 1 217 ? 4.544 -15.142 -26.197 1.00 89.31 217 THR A N 1
ATOM 1659 C CA . THR A 1 217 ? 3.994 -15.126 -24.834 1.00 89.31 217 THR A CA 1
ATOM 1660 C C . THR A 1 217 ? 4.695 -14.119 -23.920 1.00 89.31 217 THR A C 1
ATOM 1662 O O . THR A 1 217 ? 4.042 -13.493 -23.084 1.00 89.31 217 THR A O 1
ATOM 1665 N N . VAL A 1 218 ? 6.012 -13.944 -24.063 1.00 91.50 218 VAL A N 1
ATOM 1666 C CA . VAL A 1 218 ? 6.790 -13.040 -23.212 1.00 91.50 218 VAL A CA 1
ATOM 1667 C C . VAL A 1 218 ? 6.438 -11.598 -23.546 1.00 91.50 218 VAL A C 1
ATOM 1669 O O . VAL A 1 218 ? 6.109 -10.834 -22.640 1.00 91.50 218 VAL A O 1
ATOM 1672 N N . GLU A 1 219 ? 6.444 -11.214 -24.825 1.00 91.69 219 GLU A N 1
ATOM 1673 C CA . GLU A 1 219 ? 6.069 -9.852 -25.216 1.00 91.69 219 GLU A CA 1
ATOM 1674 C C . GLU A 1 219 ? 4.600 -9.543 -24.871 1.00 91.69 219 GLU A C 1
ATOM 1676 O O . GLU A 1 219 ? 4.288 -8.453 -24.374 1.00 91.69 219 GLU A O 1
ATOM 1681 N N . ALA A 1 220 ? 3.698 -10.510 -25.063 1.00 92.69 220 ALA A N 1
ATOM 1682 C CA . ALA A 1 220 ? 2.300 -10.393 -24.662 1.00 92.69 220 ALA A CA 1
ATOM 1683 C C . ALA A 1 220 ? 2.161 -10.107 -23.155 1.00 92.69 220 ALA A C 1
ATOM 1685 O O . ALA A 1 220 ? 1.512 -9.132 -22.757 1.00 92.69 220 ALA A O 1
ATOM 1686 N N . GLU A 1 221 ? 2.821 -10.890 -22.301 1.00 93.50 221 GLU A N 1
ATOM 1687 C CA . GLU A 1 221 ? 2.770 -10.672 -20.854 1.00 93.50 221 GLU A CA 1
ATOM 1688 C C . GLU A 1 221 ? 3.481 -9.391 -20.419 1.00 93.50 221 GLU A C 1
ATOM 1690 O O . GLU A 1 221 ? 2.990 -8.700 -19.527 1.00 93.50 221 GLU A O 1
ATOM 1695 N N . GLN A 1 222 ? 4.577 -8.990 -21.068 1.00 93.88 222 GLN A N 1
ATOM 1696 C CA . GLN A 1 222 ? 5.216 -7.704 -20.783 1.00 93.88 222 GLN A CA 1
ATOM 1697 C C . GLN A 1 222 ? 4.253 -6.535 -21.034 1.00 93.88 222 GLN A C 1
ATOM 1699 O O . GLN A 1 222 ? 4.174 -5.620 -20.212 1.00 93.88 222 GLN A O 1
ATOM 1704 N N . ARG A 1 223 ? 3.470 -6.574 -22.119 1.00 95.31 223 ARG A N 1
ATOM 1705 C CA . ARG A 1 223 ? 2.457 -5.550 -22.431 1.00 95.31 223 ARG A CA 1
ATOM 1706 C C . ARG A 1 223 ? 1.312 -5.552 -21.419 1.00 95.31 223 ARG A C 1
ATOM 1708 O O . ARG A 1 223 ? 0.989 -4.485 -20.891 1.00 95.31 223 ARG A O 1
ATOM 1715 N N . ARG A 1 224 ? 0.755 -6.725 -21.081 1.00 95.19 224 ARG A N 1
ATOM 1716 C CA . ARG A 1 224 ? -0.292 -6.861 -20.044 1.00 95.19 224 ARG A CA 1
ATOM 1717 C C . ARG A 1 224 ? 0.185 -6.341 -18.690 1.00 95.19 224 ARG A C 1
ATOM 1719 O O . ARG A 1 224 ? -0.508 -5.553 -18.050 1.00 95.19 224 ARG A O 1
ATOM 1726 N N . ARG A 1 225 ? 1.398 -6.711 -18.272 1.00 95.81 225 ARG A N 1
ATOM 1727 C CA . ARG A 1 225 ? 1.996 -6.288 -16.995 1.00 95.81 225 ARG A CA 1
ATOM 1728 C C . ARG A 1 225 ? 2.329 -4.797 -16.975 1.00 95.81 225 ARG A C 1
ATOM 1730 O O . ARG A 1 225 ? 2.092 -4.146 -15.960 1.00 95.81 225 ARG A O 1
ATOM 1737 N N . CYS A 1 226 ? 2.795 -4.220 -18.084 1.00 96.31 226 CYS A N 1
ATOM 1738 C CA . CYS A 1 226 ? 2.958 -2.769 -18.207 1.00 96.31 226 CYS A CA 1
ATOM 1739 C C . CYS A 1 226 ? 1.619 -2.032 -18.084 1.00 96.31 226 CYS A C 1
ATOM 1741 O O . CYS A 1 226 ? 1.535 -1.039 -17.362 1.00 96.31 226 CYS A O 1
ATOM 1743 N N . TRP A 1 227 ? 0.568 -2.522 -18.744 1.00 96.00 227 TRP A N 1
ATOM 1744 C CA . TRP A 1 227 ? -0.766 -1.931 -18.642 1.00 96.00 227 TRP A CA 1
ATOM 1745 C C . TRP A 1 227 ? -1.341 -2.018 -17.225 1.00 96.00 227 TRP A C 1
ATOM 1747 O O . TRP A 1 227 ? -1.845 -1.028 -16.687 1.00 96.00 227 TRP A O 1
ATOM 1757 N N . ALA A 1 228 ? -1.205 -3.180 -16.585 1.00 94.69 228 ALA A N 1
ATOM 1758 C CA . ALA A 1 228 ? -1.614 -3.391 -15.202 1.00 94.69 228 ALA A CA 1
ATOM 1759 C C . ALA A 1 228 ? -0.837 -2.475 -14.238 1.00 94.69 228 ALA A C 1
ATOM 1761 O O . ALA A 1 228 ? -1.434 -1.825 -13.381 1.00 94.69 228 ALA A O 1
ATOM 1762 N N . GLY A 1 229 ? 0.481 -2.348 -14.423 1.00 94.25 229 GLY A N 1
ATOM 1763 C CA . GLY A 1 229 ? 1.328 -1.437 -13.652 1.00 94.25 229 GLY A CA 1
ATOM 1764 C C . GLY A 1 229 ? 0.924 0.030 -13.815 1.00 94.25 229 GLY A C 1
ATOM 1765 O O . GLY A 1 229 ? 0.808 0.745 -12.823 1.00 94.25 229 GLY A O 1
ATOM 1766 N N . LEU A 1 230 ? 0.639 0.477 -15.041 1.00 94.00 230 LEU A N 1
ATOM 1767 C CA . LEU A 1 230 ? 0.126 1.825 -15.302 1.00 94.00 230 LEU A CA 1
ATOM 1768 C C . LEU A 1 230 ? -1.215 2.063 -14.593 1.00 94.00 230 LEU A C 1
ATOM 1770 O O . LEU A 1 230 ? -1.380 3.072 -13.909 1.00 94.00 230 LEU A O 1
ATOM 1774 N N . THR A 1 231 ? -2.149 1.120 -14.723 1.00 90.00 231 THR A N 1
ATOM 1775 C CA . THR A 1 231 ? -3.478 1.189 -14.095 1.00 90.00 231 THR A CA 1
ATOM 1776 C C . THR A 1 231 ? -3.363 1.262 -12.570 1.00 90.00 231 THR A C 1
ATOM 1778 O O . THR A 1 231 ? -4.023 2.086 -11.939 1.00 90.00 231 THR A O 1
ATOM 1781 N N . MET A 1 232 ? -2.444 0.489 -11.976 1.00 89.25 232 MET A N 1
ATOM 1782 C CA . MET A 1 232 ? -2.124 0.563 -10.547 1.00 89.25 232 MET A CA 1
ATOM 1783 C C . MET A 1 232 ? -1.702 1.975 -10.123 1.00 89.25 232 MET A C 1
ATOM 1785 O O . MET A 1 232 ? -2.137 2.477 -9.089 1.00 89.25 232 MET A O 1
ATOM 1789 N N . LEU A 1 233 ? -0.829 2.616 -10.903 1.00 89.25 233 LEU A N 1
ATOM 1790 C CA . LEU A 1 233 ? -0.310 3.946 -10.586 1.00 89.25 233 LEU A CA 1
ATOM 1791 C C . LEU A 1 233 ? -1.393 5.022 -10.690 1.00 89.25 233 LEU A C 1
ATOM 1793 O O . LEU A 1 233 ? -1.420 5.916 -9.845 1.00 89.25 233 LEU A O 1
ATOM 1797 N N . TYR A 1 234 ? -2.291 4.916 -11.673 1.00 86.19 234 TYR A N 1
ATOM 1798 C CA . TYR A 1 234 ? -3.475 5.774 -11.771 1.00 86.19 234 TYR A CA 1
ATOM 1799 C C . TYR A 1 234 ? -4.380 5.631 -10.565 1.00 86.19 234 TYR A C 1
ATOM 1801 O O . TYR A 1 234 ? -4.799 6.638 -10.000 1.00 86.19 234 TYR A O 1
ATOM 1809 N N . LEU A 1 235 ? -4.626 4.400 -10.127 1.00 80.50 235 LEU A N 1
ATOM 1810 C CA . LEU A 1 235 ? -5.444 4.183 -8.952 1.00 80.50 235 LEU A CA 1
ATOM 1811 C C . LEU A 1 235 ? -4.808 4.800 -7.704 1.00 80.50 235 LEU A C 1
ATOM 1813 O O . LEU A 1 235 ? -5.470 5.561 -7.011 1.00 80.50 235 LEU A O 1
ATOM 1817 N N . ILE A 1 236 ? -3.517 4.551 -7.457 1.00 78.44 236 ILE A N 1
ATOM 1818 C CA . ILE A 1 236 ? -2.797 5.148 -6.320 1.00 78.44 236 ILE A CA 1
ATOM 1819 C C . ILE A 1 236 ? -2.903 6.681 -6.351 1.00 78.44 236 ILE A C 1
ATOM 1821 O O . ILE A 1 236 ? -3.139 7.300 -5.314 1.00 78.44 236 ILE A O 1
ATOM 1825 N N . GLN A 1 237 ? -2.754 7.299 -7.527 1.00 77.81 237 GLN A N 1
ATOM 1826 C CA . GLN A 1 237 ? -2.909 8.747 -7.692 1.00 77.81 237 GLN A CA 1
ATOM 1827 C C . GLN A 1 237 ? -4.342 9.218 -7.425 1.00 77.81 237 GLN A C 1
ATOM 1829 O O . GLN A 1 237 ? -4.529 10.142 -6.636 1.00 77.81 237 GLN A O 1
ATOM 1834 N N . ASN A 1 238 ? -5.352 8.566 -8.005 1.00 74.69 238 ASN A N 1
ATOM 1835 C CA . ASN A 1 238 ? -6.761 8.903 -7.787 1.00 74.69 238 ASN A CA 1
ATOM 1836 C C . ASN A 1 238 ? -7.144 8.781 -6.308 1.00 74.69 238 ASN A C 1
ATOM 1838 O O . ASN A 1 238 ? -7.837 9.645 -5.777 1.00 74.69 238 ASN A O 1
ATOM 1842 N N . THR A 1 239 ? -6.623 7.769 -5.620 1.00 68.50 239 THR A N 1
ATOM 1843 C CA . THR A 1 239 ? -6.786 7.584 -4.179 1.00 68.50 239 THR A CA 1
ATOM 1844 C C . THR A 1 239 ? -6.123 8.705 -3.366 1.00 68.50 239 THR A C 1
ATOM 1846 O O . THR A 1 239 ? -6.700 9.170 -2.389 1.00 68.50 239 THR A O 1
ATOM 1849 N N . CYS A 1 240 ? -4.937 9.181 -3.764 1.00 66.25 240 CYS A N 1
ATOM 1850 C CA . CYS A 1 240 ? -4.230 10.259 -3.057 1.00 66.25 240 CYS A CA 1
ATOM 1851 C C . CYS A 1 240 ? -4.810 11.656 -3.320 1.00 66.25 240 CYS A C 1
ATOM 1853 O O . CYS A 1 240 ? -4.701 12.523 -2.458 1.00 66.25 240 CYS A O 1
ATOM 1855 N N . LEU A 1 241 ? -5.364 11.890 -4.511 1.00 66.44 241 LEU A N 1
ATOM 1856 C CA . LEU A 1 241 ? -5.761 13.218 -4.987 1.00 66.44 241 LEU A CA 1
ATOM 1857 C C . LEU A 1 241 ? -7.282 13.417 -5.090 1.00 66.44 241 LEU A C 1
ATOM 1859 O O . LEU A 1 241 ? -7.724 14.461 -5.562 1.00 66.44 241 LEU A O 1
ATOM 1863 N N . GLY A 1 242 ? -8.084 12.444 -4.650 1.00 61.97 242 GLY A N 1
ATOM 1864 C CA . GLY A 1 242 ? -9.543 12.572 -4.607 1.00 61.97 242 GLY A CA 1
ATOM 1865 C C . GLY A 1 242 ? -10.225 12.426 -5.970 1.00 61.97 242 GLY A C 1
ATOM 1866 O O . GLY A 1 242 ? -11.180 13.136 -6.249 1.00 61.97 242 GLY A O 1
ATOM 1867 N N . SER A 1 243 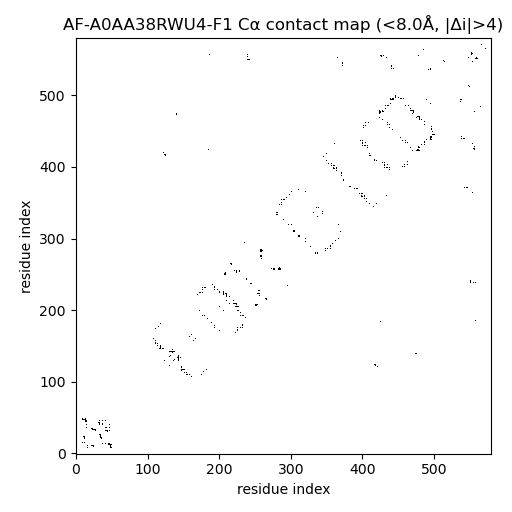? -9.750 11.497 -6.807 1.00 63.38 243 SER A N 1
ATOM 1868 C CA . SER A 1 243 ? -10.360 11.153 -8.102 1.00 63.38 243 SER A CA 1
ATOM 1869 C C . SER A 1 243 ? -10.441 12.325 -9.097 1.00 63.38 243 SER A C 1
ATOM 1871 O O . SER A 1 243 ? -11.506 12.624 -9.633 1.00 63.38 243 SER A O 1
ATOM 1873 N N . ILE A 1 244 ? -9.295 12.962 -9.378 1.00 59.94 244 ILE A N 1
ATOM 1874 C CA . ILE A 1 244 ? -9.173 14.077 -10.342 1.00 59.94 244 ILE A CA 1
ATOM 1875 C C . ILE A 1 244 ? -9.687 13.701 -11.743 1.00 59.94 244 ILE A C 1
ATOM 1877 O O . ILE A 1 244 ? -10.250 14.549 -12.431 1.00 59.94 244 ILE A O 1
ATOM 1881 N N . ASP A 1 245 ? -9.502 12.445 -12.161 1.00 61.44 245 ASP A N 1
ATOM 1882 C CA . ASP A 1 245 ? -10.040 11.917 -13.416 1.00 61.44 245 ASP A CA 1
ATOM 1883 C C . ASP A 1 245 ? -10.865 10.647 -13.139 1.00 61.44 245 ASP A C 1
ATOM 1885 O O . ASP A 1 245 ? -10.288 9.575 -12.915 1.00 61.44 245 ASP A O 1
ATOM 1889 N N . PRO A 1 246 ? -12.206 10.755 -13.092 1.00 57.88 246 PRO A N 1
ATOM 1890 C CA . PRO A 1 246 ? -13.088 9.622 -12.839 1.00 57.88 246 PRO A CA 1
ATOM 1891 C C . PRO A 1 246 ? -13.310 8.752 -14.084 1.00 57.88 246 PRO A C 1
ATOM 1893 O O . PRO A 1 246 ? -13.970 7.717 -13.982 1.00 57.88 246 PRO A O 1
ATOM 1896 N N . ALA A 1 247 ? -12.813 9.146 -15.264 1.00 63.28 247 ALA A N 1
ATOM 1897 C CA . ALA A 1 247 ? -13.061 8.391 -16.481 1.00 63.28 247 ALA A CA 1
ATOM 1898 C C . ALA A 1 247 ? -12.249 7.080 -16.479 1.00 63.28 247 ALA A C 1
ATOM 1900 O O . ALA A 1 247 ? -11.014 7.113 -16.420 1.00 63.28 247 ALA A O 1
ATOM 1901 N N . PRO A 1 248 ? -12.901 5.906 -16.585 1.00 66.81 248 PRO A N 1
ATOM 1902 C CA . PRO A 1 248 ? -12.180 4.651 -16.705 1.00 66.81 248 PRO A CA 1
ATOM 1903 C C . PRO A 1 248 ? -11.357 4.658 -17.993 1.00 66.81 248 PRO A C 1
ATOM 1905 O O . PRO A 1 248 ? -11.844 5.008 -19.073 1.00 66.81 248 PRO A O 1
ATOM 1908 N N . ILE A 1 249 ? -10.092 4.251 -17.887 1.00 75.12 249 ILE A N 1
ATOM 1909 C CA . ILE A 1 249 ? -9.228 4.117 -19.056 1.00 75.12 249 ILE A CA 1
ATOM 1910 C C . ILE A 1 249 ? -9.765 2.950 -19.890 1.00 75.12 249 ILE A C 1
ATOM 1912 O O . ILE A 1 249 ? -9.605 1.792 -19.509 1.00 75.12 249 ILE A O 1
ATOM 1916 N N . GLN A 1 250 ? -10.412 3.258 -21.017 1.00 80.81 250 GLN A N 1
ATOM 1917 C CA . GLN A 1 250 ? -10.921 2.241 -21.937 1.00 80.81 250 GLN A CA 1
ATOM 1918 C C . GLN A 1 250 ? -9.796 1.286 -22.346 1.00 80.81 250 GLN A C 1
ATOM 1920 O O . GLN A 1 250 ? -8.742 1.711 -22.823 1.00 80.81 250 GLN A O 1
ATOM 1925 N N . SER A 1 251 ? -10.021 -0.007 -22.128 1.00 88.06 251 SER A N 1
ATOM 1926 C CA . SER A 1 251 ? -9.052 -1.061 -22.401 1.00 88.06 251 SER A CA 1
ATOM 1927 C C . SER A 1 251 ? -9.764 -2.390 -22.613 1.00 88.06 251 SER A C 1
ATOM 1929 O O . SER A 1 251 ? -10.799 -2.646 -22.000 1.00 88.06 251 SER A O 1
ATOM 1931 N N . SER A 1 252 ? -9.197 -3.234 -23.472 1.00 90.25 252 SER A N 1
ATOM 1932 C CA . SER A 1 252 ? -9.619 -4.635 -23.648 1.00 90.25 252 SER A CA 1
ATOM 1933 C C . SER A 1 252 ? -8.676 -5.629 -22.962 1.00 90.25 252 SER A C 1
ATOM 1935 O O . SER A 1 252 ? -8.888 -6.836 -23.038 1.00 90.25 252 SER A O 1
ATOM 1937 N N . VAL A 1 253 ? -7.624 -5.125 -22.313 1.00 93.00 253 VAL A N 1
ATOM 1938 C CA . VAL A 1 253 ? -6.502 -5.913 -21.795 1.00 93.00 253 VAL A CA 1
ATOM 1939 C C . VAL A 1 253 ? -6.939 -6.737 -20.598 1.00 93.00 253 VAL A C 1
ATOM 1941 O O . VAL A 1 253 ? -7.507 -6.212 -19.639 1.00 93.00 253 VAL A O 1
ATOM 1944 N N . ARG A 1 254 ? -6.629 -8.031 -20.633 1.00 92.38 254 ARG A N 1
ATOM 1945 C CA . ARG A 1 254 ? -6.874 -8.927 -19.503 1.00 92.38 254 ARG A CA 1
ATOM 1946 C C . ARG A 1 254 ? -5.848 -8.709 -18.394 1.00 92.38 254 ARG A C 1
ATOM 1948 O O . ARG A 1 254 ? -4.753 -8.197 -18.620 1.00 92.38 254 ARG A O 1
ATOM 1955 N N . LEU A 1 255 ? -6.199 -9.141 -17.183 1.00 92.38 255 LEU A N 1
ATOM 1956 C CA . LEU A 1 255 ? -5.246 -9.176 -16.075 1.00 92.38 255 LEU A CA 1
ATOM 1957 C C . LEU A 1 255 ? -4.025 -10.050 -16.430 1.00 92.38 255 LEU A C 1
ATOM 1959 O O . LEU A 1 255 ? -4.185 -11.020 -17.178 1.00 92.38 255 LEU A O 1
ATOM 1963 N N . PRO A 1 256 ? -2.829 -9.729 -15.895 1.00 94.81 256 PRO A N 1
ATOM 1964 C CA . PRO A 1 256 ? -1.631 -10.542 -16.092 1.00 94.81 256 PRO A CA 1
ATOM 1965 C C . PRO A 1 256 ? -1.835 -12.012 -15.715 1.00 94.81 256 PRO A C 1
ATOM 1967 O O . PRO A 1 256 ? -2.636 -12.327 -14.830 1.00 94.81 256 PRO A O 1
ATOM 1970 N N . LEU A 1 257 ? -1.074 -12.908 -16.344 1.00 92.38 257 LEU A N 1
ATOM 1971 C CA . LEU A 1 257 ? -1.085 -14.319 -15.973 1.00 92.38 257 LEU A CA 1
ATOM 1972 C C . LEU A 1 257 ? -0.487 -14.532 -14.579 1.00 92.38 257 LEU A C 1
ATOM 1974 O O . LEU A 1 257 ? 0.556 -13.973 -14.241 1.00 92.38 257 LEU A O 1
ATOM 1978 N N . ASP A 1 258 ? -1.138 -15.393 -13.798 1.00 93.12 258 ASP A N 1
ATOM 1979 C CA . ASP A 1 258 ? -0.700 -15.794 -12.461 1.00 93.12 258 ASP A CA 1
ATOM 1980 C C . ASP A 1 258 ? 0.412 -16.854 -12.529 1.00 93.12 258 ASP A C 1
ATOM 1982 O O . ASP A 1 258 ? 0.190 -18.022 -12.221 1.00 93.12 258 ASP A O 1
ATOM 1986 N N . VAL A 1 259 ? 1.586 -16.452 -13.015 1.00 91.19 259 VAL A N 1
ATOM 1987 C CA . VAL A 1 259 ? 2.758 -17.317 -13.228 1.00 91.19 259 VAL A CA 1
ATOM 1988 C C . VAL A 1 259 ? 4.047 -16.580 -12.871 1.00 91.19 259 VAL A C 1
ATOM 1990 O O . VAL A 1 259 ? 4.093 -15.343 -12.934 1.00 91.19 259 VAL A O 1
ATOM 1993 N N . ASP A 1 260 ? 5.093 -17.329 -12.520 1.00 89.69 260 ASP A N 1
ATOM 1994 C CA . ASP A 1 260 ? 6.418 -16.761 -12.288 1.00 89.69 260 ASP A CA 1
ATOM 1995 C C . ASP A 1 260 ? 7.118 -16.420 -13.608 1.00 89.69 260 ASP A C 1
ATOM 1997 O O . ASP A 1 260 ? 6.821 -16.976 -14.668 1.00 89.69 260 ASP A O 1
ATOM 2001 N N . ASP A 1 261 ? 8.060 -15.480 -13.549 1.00 89.19 261 ASP A N 1
ATOM 2002 C CA . ASP A 1 261 ? 8.763 -14.981 -14.737 1.00 89.19 261 ASP A CA 1
ATOM 2003 C C . ASP A 1 261 ? 9.570 -16.084 -15.436 1.00 89.19 261 ASP A C 1
ATOM 2005 O O . ASP A 1 261 ? 9.625 -16.115 -16.663 1.00 89.19 261 ASP A O 1
ATOM 2009 N N . ASP A 1 262 ? 10.128 -17.024 -14.669 1.00 88.44 262 ASP A N 1
ATOM 2010 C CA . ASP A 1 262 ? 10.929 -18.139 -15.188 1.00 88.44 262 ASP A CA 1
ATOM 2011 C C . ASP A 1 262 ? 10.088 -19.170 -15.970 1.00 88.44 262 ASP A C 1
ATOM 2013 O O . ASP A 1 262 ? 10.625 -19.957 -16.750 1.00 88.44 262 ASP A O 1
ATOM 2017 N N . GLU A 1 263 ? 8.762 -19.155 -15.801 1.00 86.00 263 GLU A N 1
ATOM 2018 C CA . GLU A 1 263 ? 7.826 -20.004 -16.548 1.00 86.00 263 GLU A CA 1
ATOM 2019 C C . GLU A 1 263 ? 7.416 -19.377 -17.891 1.00 86.00 263 GLU A C 1
ATOM 2021 O O . GLU A 1 263 ? 6.899 -20.067 -18.775 1.00 86.00 263 GLU A O 1
ATOM 2026 N N . LEU A 1 264 ? 7.655 -18.074 -18.078 1.00 87.19 264 LEU A N 1
ATOM 2027 C CA . LEU A 1 264 ? 7.342 -17.355 -19.308 1.00 87.19 264 LEU A CA 1
ATOM 2028 C C . LEU A 1 264 ? 8.462 -17.537 -20.335 1.00 87.19 264 LEU A C 1
ATOM 2030 O O . LEU A 1 264 ? 9.407 -16.757 -20.421 1.00 87.19 264 LEU A O 1
ATOM 2034 N N . THR A 1 265 ? 8.323 -18.555 -21.179 1.00 85.69 265 THR A N 1
ATOM 2035 C CA . THR A 1 265 ? 9.215 -18.773 -22.330 1.00 85.69 265 THR A CA 1
ATOM 2036 C C . THR A 1 265 ? 8.497 -18.536 -23.659 1.00 85.69 265 THR A C 1
ATOM 2038 O O . THR A 1 265 ? 7.293 -18.785 -23.772 1.00 85.69 265 THR A O 1
ATOM 2041 N N . ALA A 1 266 ? 9.230 -18.131 -24.702 1.00 77.44 266 ALA A N 1
ATOM 2042 C CA . ALA A 1 266 ? 8.681 -17.990 -26.058 1.00 77.44 266 ALA A CA 1
ATOM 2043 C C . ALA A 1 266 ? 8.146 -19.320 -26.635 1.00 77.44 266 ALA A C 1
ATOM 2045 O O . ALA A 1 266 ? 7.354 -19.321 -27.571 1.00 77.44 266 ALA A O 1
ATOM 2046 N N . SER A 1 267 ? 8.560 -20.458 -26.066 1.00 74.00 267 SER A N 1
ATOM 2047 C CA . SER A 1 267 ? 8.100 -21.805 -26.432 1.00 74.00 267 SER A CA 1
ATOM 2048 C C . SER A 1 267 ? 6.985 -22.340 -25.524 1.00 74.00 267 SER A C 1
ATOM 2050 O O . SER A 1 267 ? 6.583 -23.497 -25.663 1.00 74.00 267 SER A O 1
ATOM 2052 N N . SER A 1 268 ? 6.483 -21.534 -24.584 1.00 74.94 268 SER A N 1
ATOM 2053 C CA . SER A 1 268 ? 5.446 -21.971 -23.645 1.00 74.94 268 SER A CA 1
ATOM 2054 C C . SER A 1 268 ? 4.172 -22.317 -24.400 1.00 74.94 268 SER A C 1
ATOM 2056 O O . SER A 1 268 ? 3.535 -21.454 -25.000 1.00 74.94 268 SER A O 1
ATOM 2058 N N . THR A 1 269 ? 3.786 -23.590 -24.362 1.00 73.19 269 THR A N 1
ATOM 2059 C CA . THR A 1 269 ? 2.521 -24.041 -24.948 1.00 73.19 269 THR A CA 1
ATOM 2060 C C . THR A 1 269 ? 1.353 -23.587 -24.071 1.00 73.19 269 THR A C 1
ATOM 2062 O O . THR A 1 269 ? 1.479 -23.504 -22.848 1.00 73.19 269 THR A O 1
ATOM 2065 N N . THR A 1 270 ? 0.190 -23.356 -24.680 1.00 74.25 270 THR A N 1
ATOM 2066 C CA . THR A 1 270 ? -1.063 -23.003 -23.986 1.00 74.25 270 THR A CA 1
ATOM 2067 C C . THR A 1 270 ? -1.402 -23.954 -22.832 1.00 74.25 270 THR A C 1
ATOM 2069 O O . THR A 1 270 ? -1.859 -23.501 -21.786 1.00 74.25 270 THR A O 1
ATOM 2072 N N . VAL A 1 271 ? -1.108 -25.250 -22.983 1.00 72.44 271 VAL A N 1
ATOM 2073 C CA . VAL A 1 271 ? -1.314 -26.280 -21.950 1.00 72.44 271 VAL A CA 1
ATOM 2074 C C . VAL A 1 271 ? -0.449 -26.032 -20.710 1.00 72.44 271 VAL A C 1
ATOM 2076 O O . VAL A 1 271 ? -0.966 -26.048 -19.595 1.00 72.44 271 VAL A O 1
ATOM 2079 N N . ASN A 1 272 ? 0.843 -25.738 -20.885 1.00 75.00 272 ASN A N 1
ATOM 2080 C CA . ASN A 1 272 ? 1.761 -25.505 -19.763 1.00 75.00 272 ASN A CA 1
ATOM 2081 C C . ASN A 1 272 ? 1.340 -24.269 -18.955 1.00 75.00 272 ASN A C 1
ATOM 2083 O O . ASN A 1 272 ? 1.314 -24.306 -17.728 1.00 75.00 272 ASN A O 1
ATOM 2087 N N . LEU A 1 273 ? 0.924 -23.202 -19.645 1.00 77.75 273 LEU A N 1
ATOM 2088 C CA . LEU A 1 273 ? 0.441 -21.973 -19.009 1.00 77.75 273 LEU A CA 1
ATOM 2089 C C . LEU A 1 273 ? -0.891 -22.183 -18.273 1.00 77.75 273 LEU A C 1
ATOM 2091 O O . LEU A 1 273 ? -1.109 -21.599 -17.214 1.00 77.75 273 LEU A O 1
ATOM 2095 N N . GLN A 1 274 ? -1.784 -23.029 -18.798 1.00 76.38 274 GLN A N 1
ATOM 2096 C CA . GLN A 1 274 ? -3.026 -23.395 -18.108 1.00 76.38 274 GLN A CA 1
ATOM 2097 C C . GLN A 1 274 ? -2.764 -24.205 -16.836 1.00 76.38 274 GLN A C 1
ATOM 2099 O O . GLN A 1 274 ? -3.415 -23.964 -15.820 1.00 76.38 274 GLN A O 1
ATOM 2104 N N . MET A 1 275 ? -1.810 -25.139 -16.869 1.00 74.94 275 MET A N 1
ATOM 2105 C CA . MET A 1 275 ? -1.421 -25.902 -15.681 1.00 74.94 275 MET A CA 1
ATOM 2106 C C . MET A 1 275 ? -0.807 -24.999 -14.610 1.00 74.94 275 MET A C 1
ATOM 2108 O O . MET A 1 275 ? -1.223 -25.070 -13.456 1.00 74.94 275 MET A O 1
ATOM 2112 N N . ALA A 1 276 ? 0.113 -24.110 -14.997 1.00 75.00 276 ALA A N 1
ATOM 2113 C CA . ALA A 1 276 ? 0.715 -23.134 -14.092 1.00 75.00 276 ALA A CA 1
ATOM 2114 C C . ALA A 1 276 ? -0.342 -22.214 -13.461 1.00 75.00 276 ALA A C 1
ATOM 2116 O O . ALA A 1 276 ? -0.348 -22.011 -12.252 1.00 75.00 276 ALA A O 1
ATOM 2117 N N . ARG A 1 277 ? -1.311 -21.740 -14.253 1.00 72.75 277 ARG A N 1
ATOM 2118 C CA . ARG A 1 277 ? -2.417 -20.899 -13.771 1.00 72.75 277 ARG A CA 1
ATOM 2119 C C . ARG A 1 277 ? -3.311 -21.594 -12.738 1.00 72.75 277 ARG A C 1
ATOM 2121 O O . ARG A 1 277 ? -3.829 -20.932 -11.843 1.00 72.75 277 ARG A O 1
ATOM 2128 N N . ASN A 1 278 ? -3.525 -22.900 -12.880 1.00 78.00 278 ASN A N 1
ATOM 2129 C CA . ASN A 1 278 ? -4.423 -23.677 -12.022 1.00 78.00 278 ASN A CA 1
ATOM 2130 C C . ASN A 1 278 ? -3.719 -24.271 -10.793 1.00 78.00 278 ASN A C 1
ATOM 2132 O O . ASN A 1 278 ? -4.299 -25.107 -10.099 1.00 78.00 278 ASN A O 1
ATOM 2136 N N . ARG A 1 279 ? -2.467 -23.884 -10.527 1.00 79.69 279 ARG A N 1
ATOM 2137 C CA . ARG A 1 279 ? -1.733 -24.378 -9.366 1.00 79.69 279 ARG A CA 1
ATOM 2138 C C . ARG A 1 279 ? -2.320 -23.824 -8.065 1.00 79.69 279 ARG A C 1
ATOM 2140 O O . ARG A 1 279 ? -2.751 -22.673 -7.990 1.00 79.69 279 ARG A O 1
ATOM 2147 N N . ASN A 1 280 ? -2.260 -24.639 -7.017 1.00 80.69 280 ASN A N 1
ATOM 2148 C CA . ASN A 1 280 ? -2.722 -24.256 -5.680 1.00 80.69 280 ASN A CA 1
ATOM 2149 C C . ASN A 1 280 ? -1.686 -23.431 -4.897 1.00 80.69 280 ASN A C 1
ATOM 2151 O O . ASN A 1 280 ? -1.955 -23.047 -3.766 1.00 80.69 280 ASN A O 1
ATOM 2155 N N . THR A 1 281 ? -0.515 -23.157 -5.477 1.00 85.56 281 THR A N 1
ATOM 2156 C CA . THR A 1 281 ? 0.566 -22.384 -4.854 1.00 85.56 281 THR A CA 1
ATOM 2157 C C . THR A 1 281 ? 0.608 -20.946 -5.381 1.00 85.56 281 THR A C 1
ATOM 2159 O O . THR A 1 281 ? 0.256 -20.689 -6.539 1.00 85.56 281 THR A O 1
ATOM 2162 N N . PRO A 1 282 ? 1.029 -19.964 -4.566 1.00 90.94 282 PRO A N 1
ATOM 2163 C CA . PRO A 1 282 ? 1.158 -18.593 -5.036 1.00 90.94 282 PRO A CA 1
ATOM 2164 C C . PRO A 1 282 ? 2.296 -18.453 -6.062 1.00 90.94 282 PRO A C 1
ATOM 2166 O O . PRO A 1 282 ? 3.297 -19.165 -6.020 1.00 90.94 282 PRO A O 1
ATOM 2169 N N . SER A 1 283 ? 2.131 -17.525 -7.001 1.00 91.94 283 SER A N 1
ATOM 2170 C CA . SER A 1 283 ? 3.189 -16.993 -7.872 1.00 91.94 283 SER A CA 1
ATOM 2171 C C . SER A 1 283 ? 3.609 -15.600 -7.423 1.00 91.94 283 SER A C 1
ATOM 2173 O O . SER A 1 283 ? 2.909 -14.940 -6.641 1.00 91.94 283 SER A O 1
ATOM 2175 N N . GLN A 1 284 ? 4.724 -15.102 -7.952 1.00 90.19 284 GLN A N 1
ATOM 2176 C CA . GLN A 1 284 ? 5.137 -13.707 -7.805 1.00 90.19 284 GLN A CA 1
ATOM 2177 C C . GLN A 1 284 ? 4.027 -12.735 -8.247 1.00 90.19 284 GLN A C 1
ATOM 2179 O O . GLN A 1 284 ? 3.873 -11.664 -7.651 1.00 90.19 284 GLN A O 1
ATOM 2184 N N . MET A 1 285 ? 3.202 -13.120 -9.229 1.00 93.56 285 MET A N 1
ATOM 2185 C CA . MET A 1 285 ? 2.081 -12.319 -9.722 1.00 93.56 285 MET A CA 1
ATOM 2186 C C . MET A 1 285 ? 0.818 -12.423 -8.848 1.00 93.56 285 MET A C 1
ATOM 2188 O O . MET A 1 285 ? 0.046 -11.462 -8.799 1.00 93.56 285 MET A O 1
ATOM 2192 N N . SER A 1 286 ? 0.619 -13.516 -8.096 1.00 94.00 286 SER A N 1
ATOM 2193 C CA . SER A 1 286 ? -0.585 -13.735 -7.269 1.00 94.00 286 SER A CA 1
ATOM 2194 C C . SER A 1 286 ? -0.870 -12.561 -6.329 1.00 94.00 286 SER A C 1
ATOM 2196 O O . SER A 1 286 ? -2.005 -12.095 -6.233 1.00 94.00 286 SER A O 1
ATOM 2198 N N . TYR A 1 287 ? 0.170 -12.025 -5.681 1.00 94.62 287 TYR A N 1
ATOM 2199 C CA . TYR A 1 287 ? 0.039 -10.865 -4.795 1.00 94.62 287 TYR A CA 1
ATOM 2200 C C . TYR A 1 287 ? -0.537 -9.644 -5.523 1.00 94.62 287 TYR A C 1
ATOM 2202 O O . TYR A 1 287 ? -1.456 -9.002 -5.015 1.00 94.62 287 TYR A O 1
ATOM 2210 N N . LEU A 1 288 ? -0.025 -9.324 -6.717 1.00 93.88 288 LEU A N 1
ATOM 2211 C CA . LEU A 1 288 ? -0.493 -8.173 -7.489 1.00 93.88 288 LEU A CA 1
ATOM 2212 C C . LEU A 1 288 ? -1.940 -8.362 -7.952 1.00 93.88 288 LEU A C 1
ATOM 2214 O O . LEU A 1 288 ? -2.719 -7.416 -7.878 1.00 93.88 288 LEU A O 1
ATOM 2218 N N . LEU A 1 289 ? -2.323 -9.576 -8.356 1.00 95.00 289 LEU A N 1
ATOM 2219 C CA . LEU A 1 289 ? -3.698 -9.893 -8.753 1.00 95.00 289 LEU A CA 1
ATOM 2220 C C . LEU A 1 289 ? -4.690 -9.712 -7.599 1.00 95.00 289 LEU A C 1
ATOM 2222 O O . LEU A 1 289 ? -5.729 -9.074 -7.775 1.00 95.00 289 LEU A O 1
ATOM 2226 N N . TYR A 1 290 ? -4.354 -10.196 -6.403 1.00 95.81 290 TYR A N 1
ATOM 2227 C CA . TYR A 1 290 ? -5.177 -9.966 -5.214 1.00 95.81 290 TYR A CA 1
ATOM 2228 C C . TYR A 1 290 ? -5.227 -8.498 -4.813 1.00 95.81 290 TYR A C 1
ATOM 2230 O O . TYR A 1 290 ? -6.286 -7.977 -4.465 1.00 95.81 290 TYR A O 1
ATOM 2238 N N . LYS A 1 291 ? -4.105 -7.794 -4.947 1.00 93.00 291 LYS A N 1
ATOM 2239 C CA . LYS A 1 291 ? -4.056 -6.358 -4.703 1.00 93.00 291 LYS A CA 1
ATOM 2240 C C . LYS A 1 291 ? -4.970 -5.587 -5.660 1.00 93.00 291 LYS A C 1
ATOM 2242 O O . LYS A 1 291 ? -5.679 -4.698 -5.202 1.00 93.00 291 LYS A O 1
ATOM 2247 N N . PHE A 1 292 ? -5.013 -5.945 -6.948 1.00 91.56 292 PHE A N 1
ATOM 2248 C CA . PHE A 1 292 ? -5.944 -5.353 -7.919 1.00 91.56 292 PHE A CA 1
ATOM 2249 C C . PHE A 1 292 ? -7.412 -5.575 -7.541 1.00 91.56 292 PHE A C 1
ATOM 2251 O O . PHE A 1 292 ? -8.217 -4.659 -7.688 1.00 91.56 292 PHE A O 1
ATOM 2258 N N . ARG A 1 293 ? -7.757 -6.747 -6.999 1.00 93.56 293 ARG A N 1
ATOM 2259 C CA . ARG A 1 293 ? -9.117 -7.025 -6.510 1.00 93.56 293 ARG A CA 1
ATOM 2260 C C . ARG A 1 293 ? -9.485 -6.170 -5.300 1.00 93.56 293 ARG A C 1
ATOM 2262 O O . ARG A 1 293 ? -10.565 -5.591 -5.280 1.00 93.56 293 ARG A O 1
ATOM 2269 N N . LEU A 1 294 ? -8.590 -6.015 -4.323 1.00 92.75 294 LEU A N 1
ATOM 2270 C CA . LEU A 1 294 ? -8.833 -5.108 -3.190 1.00 92.75 294 LEU A CA 1
ATOM 2271 C C . LEU A 1 294 ? -8.962 -3.652 -3.620 1.00 92.75 294 LEU A C 1
ATOM 2273 O O . LEU A 1 294 ? -9.726 -2.887 -3.043 1.00 92.75 294 LEU A O 1
ATOM 2277 N N . TYR A 1 295 ? -8.198 -3.269 -4.629 1.00 88.00 295 TYR A N 1
ATOM 2278 C CA . TYR A 1 295 ? -8.242 -1.955 -5.236 1.00 88.00 295 TYR A CA 1
ATOM 2279 C C . TYR A 1 295 ? -9.580 -1.653 -5.919 1.00 88.00 295 TYR A C 1
ATOM 2281 O O . TYR A 1 295 ? -10.109 -0.556 -5.734 1.00 88.00 295 TYR A O 1
ATOM 2289 N N . ASP A 1 296 ? -10.167 -2.628 -6.614 1.00 88.44 296 ASP A N 1
ATOM 2290 C CA . ASP A 1 296 ? -11.537 -2.528 -7.129 1.00 88.44 296 ASP A CA 1
ATOM 2291 C C . ASP A 1 296 ? -12.560 -2.351 -5.994 1.00 88.44 296 ASP A C 1
ATOM 2293 O O . ASP A 1 296 ? -13.356 -1.407 -6.009 1.00 88.44 296 ASP A O 1
ATOM 2297 N N . VAL A 1 297 ? -12.473 -3.186 -4.949 1.00 91.69 297 VAL A N 1
ATOM 2298 C CA . VAL A 1 297 ? -13.342 -3.082 -3.763 1.00 91.69 297 VAL A CA 1
ATOM 2299 C C . VAL A 1 297 ? -13.204 -1.710 -3.101 1.00 91.69 297 VAL A C 1
ATOM 2301 O O . VAL A 1 297 ? -14.206 -1.051 -2.834 1.00 91.69 297 VAL A O 1
ATOM 2304 N N . CYS A 1 298 ? -11.976 -1.232 -2.892 1.00 88.56 298 CYS A N 1
ATOM 2305 C CA . CYS A 1 298 ? -11.704 0.092 -2.341 1.00 88.56 298 CYS A CA 1
ATOM 2306 C C . CYS A 1 298 ? -12.345 1.194 -3.190 1.00 88.56 298 CYS A C 1
ATOM 2308 O O . CYS A 1 298 ? -12.985 2.084 -2.636 1.00 88.56 298 CYS A O 1
ATOM 2310 N N . SER A 1 299 ? -12.214 1.132 -4.520 1.00 84.62 299 SER A N 1
ATOM 2311 C CA . SER A 1 299 ? -12.835 2.102 -5.427 1.00 84.62 299 SER A CA 1
ATOM 2312 C C . SER A 1 299 ? -14.357 2.113 -5.275 1.00 84.62 299 SER A C 1
ATOM 2314 O O . SER A 1 299 ? -14.945 3.184 -5.146 1.00 84.62 299 SER A O 1
ATOM 2316 N N . ARG A 1 300 ? -14.998 0.939 -5.219 1.00 87.88 300 ARG A N 1
ATOM 2317 C CA . ARG A 1 300 ? -16.456 0.804 -5.046 1.00 87.88 300 ARG A CA 1
ATOM 2318 C C . ARG A 1 300 ? -16.933 1.298 -3.677 1.00 87.88 300 ARG A C 1
ATOM 2320 O O . ARG A 1 300 ? -17.948 1.992 -3.613 1.00 87.88 300 ARG A O 1
ATOM 2327 N N . ILE A 1 301 ? -16.189 1.006 -2.606 1.00 87.19 301 ILE A N 1
ATOM 2328 C CA . ILE A 1 301 ? -16.439 1.548 -1.260 1.00 87.19 301 ILE A CA 1
ATOM 2329 C C . ILE A 1 301 ? -16.351 3.074 -1.299 1.00 87.19 301 ILE A C 1
ATOM 2331 O O . ILE A 1 301 ? -17.272 3.759 -0.864 1.00 87.19 301 ILE A O 1
ATOM 2335 N N . CYS A 1 302 ? -15.275 3.613 -1.876 1.00 82.00 302 CYS A N 1
ATOM 2336 C CA . CYS A 1 302 ? -15.064 5.049 -2.012 1.00 82.00 302 CYS A CA 1
ATOM 2337 C C . CYS A 1 302 ? -16.218 5.711 -2.778 1.00 82.00 302 CYS A C 1
ATOM 2339 O O . CYS A 1 302 ? -16.798 6.670 -2.282 1.00 82.00 302 CYS A O 1
ATOM 2341 N N . SER A 1 303 ? -16.620 5.182 -3.936 1.00 81.25 303 SER A N 1
ATOM 2342 C CA . SER A 1 303 ? -17.735 5.738 -4.712 1.00 81.25 303 SER A CA 1
ATOM 2343 C C . SER A 1 303 ? -19.041 5.819 -3.918 1.00 81.25 303 SER A C 1
ATOM 2345 O O . SER A 1 303 ? -19.795 6.767 -4.109 1.00 81.25 303 SER A O 1
ATOM 2347 N N . GLN A 1 304 ? -19.308 4.874 -3.010 1.00 82.50 304 GLN A N 1
ATOM 2348 C CA . GLN A 1 304 ? -20.490 4.937 -2.145 1.00 82.50 304 GLN A CA 1
ATOM 2349 C C . GLN A 1 304 ? -20.319 5.905 -0.970 1.00 82.50 304 GLN A C 1
ATOM 2351 O O . GLN A 1 304 ? -21.246 6.649 -0.659 1.00 82.50 304 GLN A O 1
ATOM 2356 N N . LEU A 1 305 ? -19.146 5.916 -0.330 1.00 78.62 305 LEU A N 1
ATOM 2357 C CA . LEU A 1 305 ? -18.855 6.797 0.806 1.00 78.62 305 LEU A CA 1
ATOM 2358 C C . LEU A 1 305 ? -18.756 8.276 0.407 1.00 78.62 305 LEU A C 1
ATOM 2360 O O . LEU A 1 305 ? -19.049 9.141 1.226 1.00 78.62 305 LEU A O 1
ATOM 2364 N N . PHE A 1 306 ? -18.343 8.564 -0.829 1.00 73.00 306 PHE A N 1
ATOM 2365 C CA . PHE A 1 306 ? -18.154 9.921 -1.352 1.00 73.00 306 PHE A CA 1
ATOM 2366 C C . PHE A 1 306 ? -19.298 10.403 -2.262 1.00 73.00 306 PHE A C 1
ATOM 2368 O O . PHE A 1 306 ? -19.199 11.486 -2.833 1.00 73.00 306 PHE A O 1
ATOM 2375 N N . SER A 1 307 ? -20.374 9.626 -2.427 1.00 71.75 307 SER A N 1
ATOM 2376 C CA . SER A 1 307 ? -21.550 10.058 -3.195 1.00 71.75 307 SER A CA 1
ATOM 2377 C C . SER A 1 307 ? -22.345 11.126 -2.432 1.00 71.75 307 SER A C 1
ATOM 2379 O O . SER A 1 307 ? -22.419 11.088 -1.207 1.00 71.75 307 SER A O 1
ATOM 2381 N N . GLU A 1 308 ? -23.037 12.015 -3.153 1.00 60.47 308 GLU A N 1
ATOM 2382 C CA . GLU A 1 308 ? -23.836 13.125 -2.586 1.00 60.47 308 GLU A CA 1
ATOM 2383 C C . GLU A 1 308 ? -24.894 12.698 -1.539 1.00 60.47 308 GLU A C 1
ATOM 2385 O O . GLU A 1 308 ? -25.259 13.492 -0.677 1.00 60.47 308 GLU A O 1
ATOM 2390 N N . ASN A 1 309 ? -25.333 11.430 -1.542 1.00 59.97 309 ASN A N 1
ATOM 2391 C CA . ASN A 1 309 ? -26.288 10.876 -0.568 1.00 59.97 309 ASN A CA 1
ATOM 2392 C C . ASN A 1 309 ? -25.643 10.389 0.756 1.00 59.97 309 ASN A C 1
ATOM 2394 O O . ASN A 1 309 ? -26.339 9.865 1.628 1.00 59.97 309 ASN A O 1
ATOM 2398 N N . GLY A 1 310 ? -24.327 10.568 0.919 1.00 65.31 310 GLY A N 1
ATOM 2399 C CA . GLY A 1 310 ? -23.606 10.704 2.192 1.00 65.31 310 GLY A CA 1
ATOM 2400 C C . GLY A 1 310 ? -23.386 9.463 3.062 1.00 65.31 310 GLY A C 1
ATOM 2401 O O . GLY A 1 310 ? -22.413 9.433 3.811 1.00 65.31 310 GLY A O 1
ATOM 2402 N N . LEU A 1 311 ? -24.239 8.433 3.014 1.00 77.44 311 LEU A N 1
ATOM 2403 C CA . LEU A 1 311 ? -24.092 7.258 3.883 1.00 77.44 311 LEU A CA 1
ATOM 2404 C C . LEU A 1 311 ? -24.559 5.957 3.188 1.00 77.44 311 LEU A C 1
ATOM 2406 O O . LEU A 1 311 ? -25.683 5.903 2.683 1.00 77.44 311 LEU A O 1
ATOM 2410 N N . PRO A 1 312 ? -23.772 4.865 3.203 1.00 86.62 312 PRO A N 1
ATOM 2411 C CA . PRO A 1 312 ? -24.160 3.581 2.603 1.00 86.62 312 PRO A CA 1
ATOM 2412 C C . PRO A 1 312 ? -25.248 2.878 3.429 1.00 86.62 312 PRO A C 1
ATOM 2414 O O . PRO A 1 312 ? -25.347 3.103 4.631 1.00 86.62 312 PRO A O 1
ATOM 2417 N N . SER A 1 313 ? -26.102 2.045 2.827 1.00 90.31 313 SER A N 1
ATOM 2418 C CA . SER A 1 313 ? -27.011 1.197 3.618 1.00 90.31 313 SER A CA 1
ATOM 2419 C C . SER A 1 313 ? -26.211 0.149 4.397 1.00 90.31 313 SER A C 1
ATOM 2421 O O . SER A 1 313 ? -25.117 -0.235 3.982 1.00 90.31 313 SER A O 1
ATOM 2423 N N . TYR A 1 314 ? -26.752 -0.348 5.513 1.00 93.12 314 TYR A N 1
ATOM 2424 C CA . TYR A 1 314 ? -26.060 -1.405 6.254 1.00 93.12 314 TYR A CA 1
ATOM 2425 C C . TYR A 1 314 ? -25.928 -2.695 5.435 1.00 93.12 314 TYR A C 1
ATOM 2427 O O . TYR A 1 314 ? -24.894 -3.343 5.498 1.00 93.12 314 TYR A O 1
ATOM 2435 N N . ASP A 1 315 ? -26.907 -3.008 4.582 1.00 93.81 315 ASP A N 1
ATOM 2436 C CA . ASP A 1 315 ? -26.814 -4.146 3.660 1.00 93.81 315 ASP A CA 1
ATOM 2437 C C . ASP A 1 315 ? -25.634 -4.001 2.688 1.00 93.81 315 ASP A C 1
ATOM 2439 O O . ASP A 1 315 ? -24.937 -4.974 2.411 1.00 93.81 315 ASP A O 1
ATOM 2443 N N . ALA A 1 316 ? -25.364 -2.781 2.202 1.00 93.62 316 ALA A N 1
ATOM 2444 C CA . ALA A 1 316 ? -24.200 -2.512 1.361 1.00 93.62 316 ALA A CA 1
ATOM 2445 C C . ALA A 1 316 ? -22.886 -2.660 2.145 1.00 93.62 316 ALA A C 1
ATOM 2447 O O . ALA A 1 316 ? -21.932 -3.242 1.629 1.00 93.62 316 ALA A O 1
ATOM 2448 N N . ILE A 1 317 ? -22.848 -2.194 3.401 1.00 95.06 317 ILE A N 1
ATOM 2449 C CA . ILE A 1 317 ? -21.715 -2.408 4.315 1.00 95.06 317 ILE A CA 1
ATOM 2450 C C . ILE A 1 317 ? -21.463 -3.909 4.491 1.00 95.06 317 ILE A C 1
ATOM 2452 O O . ILE A 1 317 ? -20.351 -4.371 4.262 1.00 95.06 317 ILE A O 1
ATOM 2456 N N . THR A 1 318 ? -22.489 -4.690 4.830 1.00 96.88 318 THR A N 1
ATOM 2457 C CA . THR A 1 318 ? -22.371 -6.142 5.011 1.00 96.88 318 THR A CA 1
ATOM 2458 C C . THR A 1 318 ? -21.954 -6.855 3.725 1.00 96.88 318 THR A C 1
ATOM 2460 O O . THR A 1 318 ? -21.159 -7.789 3.778 1.00 96.88 318 THR A O 1
ATOM 2463 N N . ALA A 1 319 ? -22.439 -6.416 2.560 1.00 97.44 319 ALA A N 1
ATOM 2464 C CA . ALA A 1 319 ? -22.035 -6.989 1.279 1.00 97.44 319 ALA A CA 1
ATOM 2465 C C . ALA A 1 319 ? -20.534 -6.796 1.010 1.00 97.44 319 ALA A C 1
ATOM 2467 O O . ALA A 1 319 ? -19.855 -7.759 0.655 1.00 97.44 319 ALA A O 1
ATOM 2468 N N . PHE A 1 320 ? -20.002 -5.588 1.226 1.00 97.62 320 PHE A N 1
ATOM 2469 C CA . PHE A 1 320 ? -18.565 -5.339 1.091 1.00 97.62 320 PHE A CA 1
ATOM 2470 C C . PHE A 1 320 ? -17.740 -6.056 2.157 1.00 97.62 320 PHE A C 1
ATOM 2472 O O . PHE A 1 320 ? -16.674 -6.573 1.836 1.00 97.62 320 PHE A O 1
ATOM 2479 N N . ASP A 1 321 ? -18.221 -6.115 3.400 1.00 98.12 321 ASP A N 1
ATOM 2480 C CA . ASP A 1 321 ? -17.549 -6.838 4.481 1.00 98.12 321 ASP A CA 1
ATOM 2481 C C . ASP A 1 321 ? -17.367 -8.320 4.106 1.00 98.12 321 ASP A C 1
ATOM 2483 O O . ASP A 1 321 ? -16.243 -8.825 4.087 1.00 98.12 321 ASP A O 1
ATOM 2487 N N . ASN A 1 322 ? -18.448 -8.970 3.662 1.00 98.38 322 ASN A N 1
ATOM 2488 C CA . ASN A 1 322 ? -18.421 -10.353 3.192 1.00 98.38 322 ASN A CA 1
ATOM 2489 C C . ASN A 1 322 ? -17.504 -10.542 1.973 1.00 98.38 322 ASN A C 1
ATOM 2491 O O . ASN A 1 322 ? -16.795 -11.544 1.890 1.00 98.38 322 ASN A O 1
ATOM 2495 N N . GLU A 1 323 ? -17.495 -9.593 1.030 1.00 98.44 323 GLU A N 1
ATOM 2496 C CA . GLU A 1 323 ? -16.613 -9.635 -0.143 1.00 98.44 323 GLU A CA 1
ATOM 2497 C C . GLU A 1 323 ? -15.130 -9.568 0.260 1.00 98.44 323 GLU A C 1
ATOM 2499 O O . GLU A 1 323 ? -14.315 -10.323 -0.272 1.00 98.44 323 GLU A O 1
ATOM 2504 N N . ILE A 1 324 ? -14.771 -8.713 1.224 1.00 98.31 324 ILE A N 1
ATOM 2505 C CA . ILE A 1 324 ? -13.400 -8.615 1.748 1.00 98.31 324 ILE A CA 1
ATOM 2506 C C . ILE A 1 324 ? -13.027 -9.893 2.513 1.00 98.31 324 ILE A C 1
ATOM 2508 O O . ILE A 1 324 ? -11.942 -10.433 2.291 1.00 98.31 324 ILE A O 1
ATOM 2512 N N . SER A 1 325 ? -13.912 -10.410 3.372 1.00 98.38 325 SER A N 1
ATOM 2513 C CA . SER A 1 325 ? -13.674 -11.658 4.112 1.00 98.38 325 SER A CA 1
ATOM 2514 C C . SER A 1 325 ? -13.491 -12.861 3.183 1.00 98.38 325 SER A C 1
ATOM 2516 O O . SER A 1 325 ? -12.547 -13.624 3.366 1.00 98.38 325 SER A O 1
ATOM 2518 N N . ALA A 1 326 ? -14.296 -12.983 2.125 1.00 98.12 326 ALA A N 1
ATOM 2519 C CA . ALA A 1 326 ? -14.134 -14.051 1.140 1.00 98.12 326 ALA A CA 1
ATOM 2520 C C . ALA A 1 326 ? -12.765 -13.997 0.436 1.00 98.12 326 ALA A C 1
ATOM 2522 O O . ALA A 1 326 ? -12.175 -15.037 0.147 1.00 98.12 326 ALA A O 1
ATOM 2523 N N . GLN A 1 327 ? -12.227 -12.796 0.185 1.00 97.38 327 GLN A N 1
ATOM 2524 C CA . GLN A 1 327 ? -10.871 -12.657 -0.352 1.00 97.38 327 GLN A CA 1
ATOM 2525 C C . GLN A 1 327 ? -9.803 -13.080 0.663 1.00 97.38 327 GLN A C 1
ATOM 2527 O O . GLN A 1 327 ? -8.869 -13.782 0.284 1.00 97.38 327 GLN A O 1
ATOM 2532 N N . GLN A 1 328 ? -9.945 -12.710 1.940 1.00 96.88 328 GLN A N 1
ATOM 2533 C CA . GLN A 1 328 ? -9.032 -13.158 3.000 1.00 96.88 328 GLN A CA 1
ATOM 2534 C C . GLN A 1 328 ? -8.979 -14.689 3.102 1.00 96.88 328 GLN A C 1
ATOM 2536 O O . GLN A 1 328 ? -7.890 -15.263 3.190 1.00 96.88 328 GLN A O 1
ATOM 2541 N N . ASP A 1 329 ? -10.137 -15.351 3.034 1.00 95.31 329 ASP A N 1
ATOM 2542 C CA . ASP A 1 329 ? -10.235 -16.812 3.042 1.00 95.31 329 ASP A CA 1
ATOM 2543 C C . ASP A 1 329 ? -9.553 -17.431 1.817 1.00 95.31 329 ASP A C 1
ATOM 2545 O O . ASP A 1 329 ? -8.786 -18.387 1.945 1.00 95.31 329 ASP A O 1
ATOM 2549 N N . GLU A 1 330 ? -9.761 -16.854 0.631 1.00 93.75 330 GLU A N 1
ATOM 2550 C CA . GLU A 1 330 ? -9.113 -17.299 -0.604 1.00 93.75 330 GLU A CA 1
ATOM 2551 C C . GLU A 1 330 ? -7.580 -17.196 -0.522 1.00 93.75 330 GLU A C 1
ATOM 2553 O O . GLU A 1 330 ? -6.872 -18.131 -0.909 1.00 93.75 330 GLU A O 1
ATOM 2558 N N . TRP A 1 331 ? -7.045 -16.093 0.016 1.00 93.62 331 TRP A N 1
ATOM 2559 C CA . TRP A 1 331 ? -5.598 -15.937 0.188 1.00 93.62 331 TRP A CA 1
ATOM 2560 C C . TRP A 1 331 ? -5.049 -16.931 1.199 1.00 93.62 331 TRP A C 1
ATOM 2562 O O . TRP A 1 331 ? -4.005 -17.526 0.948 1.00 93.62 331 TRP A O 1
ATOM 2572 N N . ASN A 1 332 ? -5.748 -17.141 2.317 1.00 90.75 332 ASN A N 1
ATOM 2573 C CA . ASN A 1 332 ? -5.360 -18.145 3.300 1.00 90.75 332 ASN A CA 1
ATOM 2574 C C . ASN A 1 332 ? -5.301 -19.527 2.658 1.00 90.75 332 ASN A C 1
ATOM 2576 O O . ASN A 1 332 ? -4.300 -20.217 2.808 1.00 90.75 332 ASN A O 1
ATOM 2580 N N . ILE A 1 333 ? -6.312 -19.910 1.877 1.00 89.62 333 ILE A N 1
ATOM 2581 C CA . ILE A 1 333 ? -6.300 -21.187 1.161 1.00 89.62 333 ILE A CA 1
ATOM 2582 C C . ILE A 1 333 ? -5.066 -21.270 0.259 1.00 89.62 333 ILE A C 1
ATOM 2584 O O . ILE A 1 333 ? -4.297 -22.212 0.402 1.00 89.62 333 ILE A O 1
ATOM 2588 N N . LYS A 1 334 ? -4.821 -20.274 -0.601 1.00 89.75 334 LYS A N 1
ATOM 2589 C CA . LYS A 1 334 ? -3.724 -20.322 -1.582 1.00 89.75 334 LYS A CA 1
ATOM 2590 C C . LYS A 1 334 ? -2.324 -20.249 -0.966 1.00 89.75 334 LYS A C 1
ATOM 2592 O O . LYS A 1 334 ? -1.412 -20.921 -1.433 1.00 89.75 334 LYS A O 1
ATOM 2597 N N . TYR A 1 335 ? -2.122 -19.426 0.060 1.00 88.06 335 TYR A N 1
ATOM 2598 C CA . TYR A 1 335 ? -0.805 -19.222 0.671 1.00 88.06 335 TYR A CA 1
ATOM 2599 C C . TYR A 1 335 ? -0.501 -20.216 1.803 1.00 88.06 335 TYR A C 1
ATOM 2601 O O . TYR A 1 335 ? 0.671 -20.437 2.104 1.00 88.06 335 TYR A O 1
ATOM 2609 N N . VAL A 1 336 ? -1.516 -20.827 2.428 1.00 78.81 336 VAL A N 1
ATOM 2610 C CA . VAL A 1 336 ? -1.336 -21.759 3.558 1.00 78.81 336 VAL A CA 1
ATOM 2611 C C . VAL A 1 336 ? -1.426 -23.225 3.126 1.00 78.81 336 VAL A C 1
ATOM 2613 O O . VAL A 1 336 ? -0.820 -24.070 3.790 1.00 78.81 336 VAL A O 1
ATOM 2616 N N . SER A 1 337 ? -2.098 -23.558 2.011 1.00 68.12 337 SER A N 1
ATOM 2617 C CA . SER A 1 337 ? -2.333 -24.952 1.586 1.00 68.12 337 SER A CA 1
ATOM 2618 C C . SER A 1 337 ? -1.072 -25.810 1.446 1.00 68.12 337 SER A C 1
ATOM 2620 O O . SER A 1 337 ? -1.164 -27.025 1.609 1.00 68.12 337 SER A O 1
ATOM 2622 N N . ASP A 1 338 ? 0.093 -25.205 1.194 1.00 58.34 338 ASP A N 1
ATOM 2623 C CA . ASP A 1 338 ? 1.358 -25.914 0.939 1.00 58.34 338 ASP A CA 1
ATOM 2624 C C . ASP A 1 338 ? 2.392 -25.814 2.083 1.00 58.34 338 ASP A C 1
ATOM 2626 O O . ASP A 1 338 ? 3.517 -26.310 2.004 1.00 58.34 338 ASP A O 1
ATOM 2630 N N . THR A 1 339 ? 2.000 -25.237 3.226 1.00 61.41 339 THR A N 1
ATOM 2631 C CA . THR A 1 339 ? 2.877 -25.134 4.415 1.00 61.41 339 THR A CA 1
ATOM 2632 C C . THR A 1 339 ? 3.205 -26.484 5.064 1.00 61.41 339 THR A C 1
ATOM 2634 O O . THR A 1 339 ? 4.024 -26.557 5.979 1.00 61.41 339 THR A O 1
ATOM 2637 N N . ARG A 1 340 ? 2.593 -27.577 4.588 1.00 58.44 340 ARG A N 1
ATOM 2638 C CA . ARG A 1 340 ? 2.848 -28.944 5.064 1.00 58.44 340 ARG A CA 1
ATOM 2639 C C . ARG A 1 340 ? 4.164 -29.530 4.546 1.00 58.44 340 ARG A C 1
ATOM 2641 O O . ARG A 1 340 ? 4.673 -30.461 5.167 1.00 58.44 340 ARG A O 1
ATOM 2648 N N . HIS A 1 341 ? 4.703 -29.014 3.437 1.00 57.31 341 HIS A N 1
ATOM 2649 C CA . HIS A 1 341 ? 5.887 -29.578 2.775 1.00 57.31 341 HIS A CA 1
ATOM 2650 C C . HIS A 1 341 ? 7.060 -28.597 2.661 1.00 57.31 341 HIS A C 1
ATOM 2652 O O . HIS A 1 341 ? 8.210 -29.034 2.654 1.00 57.31 341 HIS A O 1
ATOM 2658 N N . SER A 1 342 ? 6.799 -27.288 2.646 1.00 67.31 342 SER A N 1
ATOM 2659 C CA . SER A 1 342 ? 7.841 -26.254 2.665 1.00 67.31 342 SER A CA 1
ATOM 2660 C C . SER A 1 342 ? 7.352 -24.980 3.349 1.00 67.31 342 SER A C 1
ATOM 2662 O O . SER A 1 342 ? 6.166 -24.656 3.287 1.00 67.31 342 SER A O 1
ATOM 2664 N N . SER A 1 343 ? 8.254 -24.250 4.010 1.00 77.06 343 SER A N 1
ATOM 2665 C CA . SER A 1 343 ? 7.925 -22.929 4.546 1.00 77.06 343 SER A CA 1
ATOM 2666 C C . SER A 1 343 ? 7.659 -21.947 3.404 1.00 77.06 343 SER A C 1
ATOM 2668 O O . SER A 1 343 ? 8.342 -21.951 2.380 1.00 77.06 343 SER A O 1
ATOM 2670 N N . LEU A 1 344 ? 6.655 -21.089 3.588 1.00 86.06 344 LEU A N 1
ATOM 2671 C CA . LEU A 1 344 ? 6.331 -20.047 2.623 1.00 86.06 344 LEU A CA 1
ATOM 2672 C C . LEU A 1 344 ? 7.534 -19.093 2.472 1.00 86.06 344 LEU A C 1
ATOM 2674 O O . LEU A 1 344 ? 8.018 -18.585 3.489 1.00 86.06 344 LEU A O 1
ATOM 2678 N N . PRO A 1 345 ? 8.008 -18.799 1.246 1.00 89.81 345 PRO A N 1
ATOM 2679 C CA . PRO A 1 345 ? 9.090 -17.843 1.041 1.00 89.81 345 PRO A CA 1
ATOM 2680 C C . PRO A 1 345 ? 8.804 -16.488 1.698 1.00 89.81 345 PRO A C 1
ATOM 2682 O O . PRO A 1 345 ? 7.678 -15.986 1.652 1.00 89.81 345 PRO A O 1
ATOM 2685 N N . THR A 1 346 ? 9.839 -15.848 2.249 1.00 92.75 346 THR A N 1
ATOM 2686 C CA . THR A 1 346 ? 9.723 -14.601 3.027 1.00 92.75 346 THR A CA 1
ATOM 2687 C C . THR A 1 346 ? 8.937 -13.509 2.299 1.00 92.75 346 THR A C 1
ATOM 2689 O O . THR A 1 346 ? 8.077 -12.862 2.891 1.00 92.75 346 THR A O 1
ATOM 2692 N N . HIS A 1 347 ? 9.176 -13.325 0.997 1.00 91.88 347 HIS A N 1
ATOM 2693 C CA . HIS A 1 347 ? 8.473 -12.316 0.202 1.00 91.88 347 HIS A CA 1
ATOM 2694 C C . HIS A 1 347 ? 6.967 -12.601 0.093 1.00 91.88 347 HIS A C 1
ATOM 2696 O O . HIS A 1 347 ? 6.166 -11.674 0.175 1.00 91.88 347 HIS A O 1
ATOM 2702 N N . HIS A 1 348 ? 6.561 -13.870 -0.026 1.00 93.12 348 HIS A N 1
ATOM 2703 C CA . HIS A 1 348 ? 5.151 -14.255 -0.018 1.00 93.12 348 HIS A CA 1
ATOM 2704 C C . HIS A 1 348 ? 4.513 -14.034 1.353 1.00 93.12 348 HIS A C 1
ATOM 2706 O O . HIS A 1 348 ? 3.405 -13.505 1.412 1.00 93.12 348 HIS A O 1
ATOM 2712 N N . ALA A 1 349 ? 5.212 -14.369 2.442 1.00 93.81 349 ALA A N 1
ATOM 2713 C CA . ALA A 1 349 ? 4.728 -14.111 3.798 1.00 93.81 349 ALA A CA 1
ATOM 2714 C C . ALA A 1 349 ? 4.505 -12.609 4.042 1.00 93.81 349 ALA A C 1
ATOM 2716 O O . ALA A 1 349 ? 3.464 -12.205 4.563 1.00 93.81 349 ALA A O 1
ATOM 2717 N N . VAL A 1 350 ? 5.437 -11.759 3.603 1.00 95.25 350 VAL A N 1
ATOM 2718 C CA . VAL A 1 350 ? 5.286 -10.300 3.684 1.00 95.25 350 VAL A CA 1
ATOM 2719 C C . VAL A 1 350 ? 4.139 -9.806 2.803 1.00 95.25 350 VAL A C 1
ATOM 2721 O O . VAL A 1 350 ? 3.312 -9.025 3.264 1.00 95.25 350 VAL A O 1
ATOM 2724 N N . HIS A 1 351 ? 4.052 -10.257 1.550 1.00 95.12 351 HIS A N 1
ATOM 2725 C CA . HIS A 1 351 ? 2.972 -9.876 0.636 1.00 95.12 351 HIS A CA 1
ATOM 2726 C C . HIS A 1 351 ? 1.588 -10.233 1.189 1.00 95.12 351 HIS A C 1
ATOM 2728 O O . HIS A 1 351 ? 0.673 -9.414 1.101 1.00 95.12 351 HIS A O 1
ATOM 2734 N N . LEU A 1 352 ? 1.448 -11.405 1.813 1.00 95.50 352 LEU A N 1
ATOM 2735 C CA . LEU A 1 352 ? 0.218 -11.812 2.486 1.00 95.50 352 LEU A CA 1
ATOM 2736 C C . LEU A 1 352 ? -0.128 -10.852 3.634 1.00 95.50 352 LEU A C 1
ATOM 2738 O O . LEU A 1 352 ? -1.248 -10.353 3.698 1.00 95.50 352 LEU A O 1
ATOM 2742 N N . ASN A 1 353 ? 0.845 -10.506 4.482 1.00 96.94 353 ASN A N 1
ATOM 2743 C CA . ASN A 1 353 ? 0.657 -9.519 5.551 1.00 96.94 353 ASN A CA 1
ATOM 2744 C C . ASN A 1 353 ? 0.277 -8.125 5.017 1.00 96.94 353 ASN A C 1
ATOM 2746 O O . ASN A 1 353 ? -0.528 -7.430 5.634 1.00 96.94 353 ASN A O 1
ATOM 2750 N N . ILE A 1 354 ? 0.801 -7.712 3.858 1.00 96.38 354 ILE A N 1
ATOM 2751 C CA . ILE A 1 354 ? 0.411 -6.452 3.206 1.00 96.38 354 ILE A CA 1
ATOM 2752 C C . ILE A 1 354 ? -1.046 -6.510 2.719 1.00 96.38 354 ILE A C 1
ATOM 2754 O O . ILE A 1 354 ? -1.779 -5.537 2.909 1.00 96.38 354 ILE A O 1
ATOM 2758 N N . LEU A 1 355 ? -1.487 -7.629 2.127 1.00 97.06 355 LEU A N 1
ATOM 2759 C CA . LEU A 1 355 ? -2.888 -7.825 1.721 1.00 97.06 355 LEU A CA 1
ATOM 2760 C C . LEU A 1 355 ? -3.826 -7.770 2.931 1.00 97.06 355 LEU A C 1
ATOM 2762 O O . LEU A 1 355 ? -4.796 -7.009 2.915 1.00 97.06 355 LEU A O 1
ATOM 2766 N N . PHE A 1 356 ? -3.495 -8.492 4.007 1.00 98.19 356 PHE A N 1
ATOM 2767 C CA . PHE A 1 356 ? -4.255 -8.443 5.255 1.00 98.19 356 PHE A CA 1
ATOM 2768 C C . PHE A 1 356 ? -4.294 -7.032 5.839 1.00 98.19 356 PHE A C 1
ATOM 2770 O O . PHE A 1 356 ? -5.377 -6.521 6.123 1.00 98.19 356 PHE A O 1
ATOM 2777 N N . GLY A 1 357 ? -3.148 -6.354 5.925 1.00 97.38 357 GLY A N 1
ATOM 2778 C CA . GLY A 1 357 ? -3.083 -4.980 6.410 1.00 97.38 357 GLY A CA 1
ATOM 2779 C C . GLY A 1 357 ? -3.985 -4.037 5.608 1.00 97.38 357 GLY A C 1
ATOM 2780 O O . GLY A 1 357 ? -4.734 -3.254 6.187 1.00 97.38 357 GLY A O 1
ATOM 2781 N N . TYR A 1 358 ? -3.985 -4.136 4.278 1.00 95.69 358 TYR A N 1
ATOM 2782 C CA . TYR A 1 358 ? -4.865 -3.301 3.461 1.00 95.69 358 TYR A CA 1
ATOM 2783 C C . TYR A 1 358 ? -6.348 -3.670 3.621 1.00 95.69 358 TYR A C 1
ATOM 2785 O O . TYR A 1 358 ? -7.179 -2.779 3.767 1.00 95.69 358 TYR A O 1
ATOM 2793 N N . SER A 1 359 ? -6.693 -4.959 3.684 1.00 97.75 359 SER A N 1
ATOM 2794 C CA . SER A 1 359 ? -8.080 -5.399 3.908 1.00 97.75 359 SER A CA 1
ATOM 2795 C C . SER A 1 359 ? -8.651 -4.940 5.257 1.00 97.75 359 SER A C 1
ATOM 2797 O O . SER A 1 359 ? -9.785 -4.471 5.316 1.00 97.75 359 SER A O 1
ATOM 2799 N N . HIS A 1 360 ? -7.850 -4.962 6.326 1.00 98.19 360 HIS A N 1
ATOM 2800 C CA . HIS A 1 360 ? -8.253 -4.431 7.627 1.00 98.19 360 HIS A CA 1
ATOM 2801 C C . HIS A 1 360 ? -8.448 -2.917 7.605 1.00 98.19 360 HIS A C 1
ATOM 2803 O O . HIS A 1 360 ? -9.408 -2.423 8.196 1.00 98.19 360 HIS A O 1
ATOM 2809 N N . GLN A 1 361 ? -7.614 -2.183 6.864 1.00 94.94 361 GLN A N 1
ATOM 2810 C CA . GLN A 1 361 ? -7.841 -0.756 6.641 1.00 94.94 361 GLN A CA 1
ATOM 2811 C C . GLN A 1 361 ? -9.175 -0.504 5.918 1.00 94.94 361 GLN A C 1
ATOM 2813 O O . GLN A 1 361 ? -9.874 0.454 6.250 1.00 94.94 361 GLN A O 1
ATOM 2818 N N . LEU A 1 362 ? -9.562 -1.363 4.966 1.00 94.19 362 LEU A N 1
ATOM 2819 C CA . LEU A 1 362 ? -10.860 -1.259 4.293 1.00 94.19 362 LEU A CA 1
ATOM 2820 C C . LEU A 1 362 ? -12.030 -1.531 5.242 1.00 94.19 362 LEU A C 1
ATOM 2822 O O . LEU A 1 362 ? -12.997 -0.778 5.192 1.00 94.19 362 LEU A O 1
ATOM 2826 N N . PHE A 1 363 ? -11.940 -2.515 6.146 1.00 97.06 363 PHE A N 1
ATOM 2827 C CA . PHE A 1 363 ? -12.966 -2.716 7.179 1.00 97.06 363 PHE A CA 1
ATOM 2828 C C . PHE A 1 363 ? -13.134 -1.475 8.068 1.00 97.06 363 PHE A C 1
ATOM 2830 O O . PHE A 1 363 ? -14.260 -1.039 8.312 1.00 97.06 363 PHE A O 1
ATOM 2837 N N . LEU A 1 364 ? -12.029 -0.863 8.513 1.00 94.19 364 LEU A N 1
ATOM 2838 C CA . LEU A 1 364 ? -12.076 0.372 9.305 1.00 94.19 364 LEU A CA 1
ATOM 2839 C C . LEU A 1 364 ? -12.759 1.514 8.539 1.00 94.19 364 LEU A C 1
ATOM 2841 O O . LEU A 1 364 ? -13.643 2.182 9.076 1.00 94.19 364 LEU A O 1
ATOM 2845 N N . LEU A 1 365 ? -12.391 1.712 7.270 1.00 90.75 365 LEU A N 1
ATOM 2846 C CA . LEU A 1 365 ? -12.992 2.729 6.407 1.00 90.75 365 LEU A CA 1
ATOM 2847 C C . LEU A 1 365 ? -14.493 2.485 6.182 1.00 90.75 365 LEU A C 1
ATOM 2849 O O . LEU A 1 365 ? -15.289 3.421 6.263 1.00 90.75 365 LEU A O 1
ATOM 2853 N N . LEU A 1 366 ? -14.869 1.234 5.921 1.00 92.75 366 LEU A N 1
ATOM 2854 C CA . LEU A 1 366 ? -16.227 0.803 5.598 1.00 92.75 366 LEU A CA 1
ATOM 2855 C C . LEU A 1 366 ? -17.201 1.007 6.767 1.00 92.75 366 LEU A C 1
ATOM 2857 O O . LEU A 1 366 ? -18.320 1.475 6.562 1.00 92.75 366 LEU A O 1
ATOM 2861 N N . HIS A 1 367 ? -16.772 0.696 7.994 1.00 92.94 367 HIS A N 1
ATOM 2862 C CA . HIS A 1 367 ? -17.614 0.782 9.192 1.00 92.94 367 HIS A CA 1
ATOM 2863 C C . HIS A 1 367 ? -17.578 2.146 9.893 1.00 92.94 367 HIS A C 1
ATOM 2865 O O . HIS A 1 367 ? -18.458 2.429 10.713 1.00 92.94 367 HIS A O 1
ATOM 2871 N N . ARG A 1 368 ? -16.626 3.028 9.551 1.00 88.50 368 ARG A N 1
ATOM 2872 C CA . ARG A 1 368 ? -16.524 4.394 10.101 1.00 88.50 368 ARG A CA 1
ATOM 2873 C C . ARG A 1 368 ? -17.863 5.151 10.140 1.00 88.50 368 ARG A C 1
ATOM 2875 O O . ARG A 1 368 ? -18.167 5.711 11.194 1.00 88.50 368 ARG A O 1
ATOM 2882 N N . PRO A 1 369 ? -18.684 5.184 9.068 1.00 86.75 369 PRO A N 1
ATOM 2883 C CA . PRO A 1 369 ? -19.916 5.973 9.070 1.00 86.75 369 PRO A CA 1
ATOM 2884 C C . PRO A 1 369 ? -20.933 5.516 10.122 1.00 86.75 369 PRO A C 1
ATOM 2886 O O . PRO A 1 369 ? -21.666 6.342 10.661 1.00 86.75 369 PRO A O 1
ATOM 2889 N N . VAL A 1 370 ? -20.964 4.216 10.440 1.00 89.25 370 VAL A N 1
ATOM 2890 C CA . VAL A 1 370 ? -21.861 3.656 11.464 1.00 89.25 370 VAL A CA 1
ATOM 2891 C C . VAL A 1 370 ? -21.463 4.151 12.850 1.00 89.25 370 VAL A C 1
ATOM 2893 O O . VAL A 1 370 ? -22.327 4.528 13.640 1.00 89.25 370 VAL A O 1
ATOM 2896 N N . LEU A 1 371 ? -20.157 4.185 13.132 1.00 86.06 371 LEU A N 1
ATOM 2897 C CA . LEU A 1 371 ? -19.639 4.632 14.424 1.00 86.06 371 LEU A CA 1
ATOM 2898 C C . LEU A 1 371 ? -19.871 6.129 14.649 1.00 86.06 371 LEU A C 1
ATOM 2900 O O . LEU A 1 371 ? -20.300 6.525 15.729 1.00 86.06 371 LEU A O 1
ATOM 2904 N N . VAL A 1 372 ? -19.633 6.941 13.615 1.00 79.88 372 VAL A N 1
ATOM 2905 C CA . VAL A 1 372 ? -19.822 8.397 13.665 1.00 79.88 372 VAL A CA 1
ATOM 2906 C C . VAL A 1 372 ? -21.302 8.760 13.845 1.00 79.88 372 VAL A C 1
ATOM 2908 O O . VAL A 1 372 ? -21.654 9.541 14.728 1.00 79.88 372 VAL A O 1
ATOM 2911 N N . GLN A 1 373 ? -22.204 8.148 13.070 1.00 77.75 373 GLN A N 1
ATOM 2912 C CA . GLN A 1 373 ? -23.626 8.509 13.100 1.00 77.75 373 GLN A CA 1
ATOM 2913 C C . GLN A 1 373 ? -24.322 8.184 14.431 1.00 77.75 373 GLN A C 1
ATOM 2915 O O . GLN A 1 373 ? -25.281 8.861 14.807 1.00 77.75 373 GLN A O 1
ATOM 2920 N N . ALA A 1 374 ? -23.853 7.164 15.153 1.00 70.88 374 ALA A N 1
ATOM 2921 C CA . ALA A 1 374 ? -24.430 6.759 16.433 1.00 70.88 374 ALA A CA 1
ATOM 2922 C C . ALA A 1 374 ? -24.391 7.857 17.512 1.00 70.88 374 ALA A C 1
ATOM 2924 O O . ALA A 1 374 ? -25.094 7.742 18.511 1.00 70.88 374 ALA A O 1
ATOM 2925 N N . ARG A 1 375 ? -23.572 8.903 17.336 1.00 62.62 375 ARG A N 1
ATOM 2926 C CA . ARG A 1 375 ? -23.409 9.988 18.316 1.00 62.62 375 ARG A CA 1
ATOM 2927 C C . ARG A 1 375 ? -23.975 11.327 17.852 1.00 62.62 375 ARG A C 1
ATOM 2929 O O . ARG A 1 375 ? -24.417 12.106 18.689 1.00 62.62 375 ARG A O 1
ATOM 2936 N N . THR A 1 376 ? -24.032 11.579 16.543 1.00 62.22 376 THR A N 1
ATOM 2937 C CA . THR A 1 376 ? -24.605 12.819 15.987 1.00 62.22 376 THR A CA 1
ATOM 2938 C C . THR A 1 376 ? -26.139 12.838 16.016 1.00 62.22 376 THR A C 1
ATOM 2940 O O . THR A 1 376 ? -26.753 13.896 15.896 1.00 62.22 376 THR A O 1
ATOM 2943 N N . ALA A 1 377 ? -26.786 11.675 16.144 1.00 57.47 377 ALA A N 1
ATOM 2944 C CA . ALA A 1 377 ? -28.241 11.550 16.166 1.00 57.47 377 ALA A CA 1
ATOM 2945 C C . ALA A 1 377 ? -28.831 11.864 17.556 1.00 57.47 377 ALA A C 1
ATOM 2947 O O . ALA A 1 377 ? -29.252 10.973 18.292 1.00 57.47 377 ALA A O 1
ATOM 2948 N N . SER A 1 378 ? -28.936 13.149 17.902 1.00 47.50 378 SER A N 1
ATOM 2949 C CA . SER A 1 378 ? -29.824 13.603 18.982 1.00 47.50 378 SER A CA 1
ATOM 2950 C C . SER A 1 378 ? -31.288 13.460 18.541 1.00 47.50 378 SER A C 1
ATOM 2952 O O . SER A 1 378 ? -31.899 14.402 18.043 1.00 47.50 378 SER A O 1
ATOM 2954 N N . GLY A 1 379 ? -31.850 12.251 18.656 1.00 54.41 379 GLY A N 1
ATOM 2955 C CA . GLY A 1 379 ? -33.256 11.963 18.348 1.00 54.41 379 GLY A CA 1
ATOM 2956 C C . GLY A 1 379 ? -33.563 10.493 18.036 1.00 54.41 379 GLY A C 1
ATOM 2957 O O . GLY A 1 379 ? -32.677 9.675 17.801 1.00 54.41 379 GLY A O 1
ATOM 2958 N N . SER A 1 380 ? -34.852 10.151 17.993 1.00 54.34 380 SER A N 1
ATOM 2959 C CA . SER A 1 380 ? -35.391 8.796 17.766 1.00 54.34 380 SER A CA 1
ATOM 2960 C C . SER A 1 380 ? -35.159 8.210 16.360 1.00 54.34 380 SER A C 1
ATOM 2962 O O . SER A 1 380 ? -35.612 7.102 16.089 1.00 54.34 380 SER A O 1
ATOM 2964 N N . ASN A 1 381 ? -34.437 8.902 15.470 1.00 58.75 3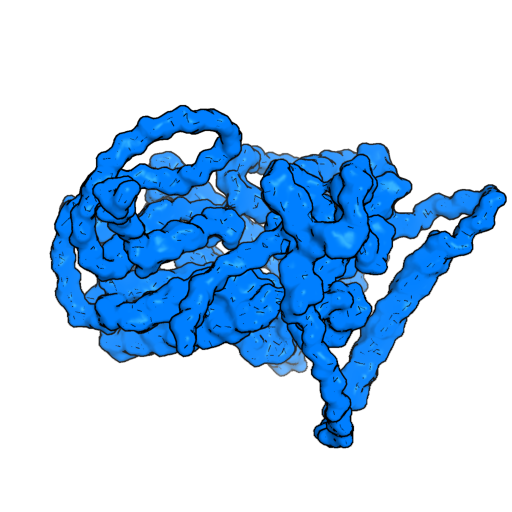81 ASN A N 1
ATOM 2965 C CA . ASN A 1 381 ? -34.255 8.514 14.066 1.00 58.75 381 ASN A CA 1
ATOM 2966 C C . ASN A 1 381 ? -32.805 8.081 13.775 1.00 58.75 381 ASN A C 1
ATOM 2968 O O . ASN A 1 381 ? -32.092 8.677 12.966 1.00 58.75 381 ASN A O 1
ATOM 2972 N N . HIS A 1 382 ? -32.348 7.041 14.476 1.00 69.75 382 HIS A N 1
ATOM 2973 C CA . HIS A 1 382 ? -31.052 6.416 14.212 1.00 69.75 382 HIS A CA 1
ATOM 2974 C C . HIS A 1 382 ? -31.137 5.582 12.928 1.00 69.75 382 HIS A C 1
ATOM 2976 O O . HIS A 1 382 ? -31.900 4.621 12.856 1.00 69.75 382 HIS A O 1
ATOM 2982 N N . ARG A 1 383 ? -30.335 5.928 11.914 1.00 81.31 383 ARG A N 1
ATOM 2983 C CA . ARG A 1 383 ? -30.292 5.193 10.636 1.00 81.31 383 ARG A CA 1
ATOM 2984 C C . ARG A 1 383 ? -29.789 3.757 10.788 1.00 81.31 383 ARG A C 1
ATOM 2986 O O . ARG A 1 383 ? -30.212 2.889 10.032 1.00 81.31 383 ARG A O 1
ATOM 2993 N N . TYR A 1 384 ? -28.903 3.527 11.754 1.00 87.56 384 TYR A N 1
ATOM 2994 C CA . TYR A 1 384 ? -28.385 2.206 12.095 1.00 87.56 384 TYR A CA 1
ATOM 2995 C C . TYR A 1 384 ? -28.870 1.814 13.498 1.00 87.56 384 TYR A C 1
ATOM 2997 O O . TYR A 1 384 ? -28.577 2.529 14.460 1.00 87.56 384 TYR A O 1
ATOM 3005 N N . PRO A 1 385 ? -29.602 0.697 13.645 1.00 88.50 385 PRO A N 1
ATOM 3006 C CA . PRO A 1 385 ? -29.971 0.140 14.941 1.00 88.50 385 PRO A CA 1
ATOM 3007 C C . PRO A 1 385 ? -28.762 -0.248 15.805 1.00 88.50 385 PRO A C 1
ATOM 3009 O O . PRO A 1 385 ? -27.678 -0.541 15.298 1.00 88.50 385 PRO A O 1
ATOM 3012 N N . SER A 1 386 ? -28.972 -0.359 17.120 1.00 87.31 386 SER A N 1
ATOM 3013 C CA . SER A 1 386 ? -27.916 -0.705 18.085 1.00 87.31 386 SER A CA 1
ATOM 3014 C C . SER A 1 386 ? -27.210 -2.032 17.784 1.00 87.31 386 SER A C 1
ATOM 3016 O O . SER A 1 386 ? -26.012 -2.148 18.017 1.00 87.31 386 SER A O 1
ATOM 3018 N N . SER A 1 387 ? -27.912 -3.024 17.225 1.00 90.19 387 SER A N 1
ATOM 3019 C CA . SER A 1 387 ? -27.300 -4.295 16.810 1.00 90.19 387 SER A CA 1
ATOM 3020 C C . SER A 1 387 ? -26.241 -4.102 15.719 1.00 90.19 387 SER A C 1
ATOM 3022 O O . SER A 1 387 ? -25.151 -4.658 15.812 1.00 90.19 387 SER A O 1
ATOM 3024 N N . GLN A 1 388 ? -26.520 -3.255 14.726 1.00 92.88 388 GLN A N 1
ATOM 3025 C CA . GLN A 1 388 ? -25.604 -2.934 13.628 1.00 92.88 388 GLN A CA 1
ATOM 3026 C C . GLN A 1 388 ? -24.386 -2.134 14.104 1.00 92.88 388 GLN A C 1
ATOM 3028 O O . GLN A 1 388 ? -23.268 -2.324 13.608 1.00 92.88 388 GLN A O 1
ATOM 3033 N N . LEU A 1 389 ? -24.592 -1.261 15.093 1.00 90.88 389 LEU A N 1
ATOM 3034 C CA . LEU A 1 389 ? -23.517 -0.540 15.765 1.00 90.88 389 LEU A CA 1
ATOM 3035 C C . LEU A 1 389 ? -22.581 -1.502 16.507 1.00 90.88 389 LEU A C 1
ATOM 3037 O O . LEU A 1 389 ? -21.369 -1.422 16.320 1.00 90.88 389 LEU A O 1
ATOM 3041 N N . LEU A 1 390 ? -23.126 -2.437 17.291 1.00 91.38 390 LEU A N 1
ATOM 3042 C CA . LEU A 1 390 ? -22.343 -3.447 18.014 1.00 91.38 390 LEU A CA 1
ATOM 3043 C C . LEU A 1 390 ? -21.517 -4.320 17.059 1.00 91.38 390 LEU A C 1
ATOM 3045 O O . LEU A 1 390 ? -20.315 -4.492 17.266 1.00 91.38 390 LEU A O 1
ATOM 3049 N N . SER A 1 391 ? -22.125 -4.805 15.973 1.00 94.56 391 SER A N 1
ATOM 3050 C CA . SER A 1 391 ? -21.420 -5.576 14.943 1.00 94.56 391 SER A CA 1
ATOM 3051 C C . SER A 1 391 ? -20.297 -4.770 14.283 1.00 94.56 391 SER A C 1
ATOM 3053 O O . SER A 1 391 ? -19.185 -5.274 14.131 1.00 94.56 391 SER A O 1
ATOM 3055 N N . SER A 1 392 ? -20.544 -3.496 13.957 1.00 95.06 392 SER A N 1
ATOM 3056 C CA . SER A 1 392 ? -19.526 -2.618 13.358 1.00 95.06 392 SER A CA 1
ATOM 3057 C C . SER A 1 392 ? -18.372 -2.331 14.316 1.00 95.06 392 SER A C 1
ATOM 3059 O O . SER A 1 392 ? -17.213 -2.368 13.912 1.00 95.06 392 SER A O 1
ATOM 3061 N N . ARG A 1 393 ? -18.665 -2.101 15.602 1.00 93.62 393 ARG A N 1
ATOM 3062 C CA . ARG A 1 393 ? -17.646 -1.930 16.649 1.00 93.62 393 ARG A CA 1
ATOM 3063 C C . ARG A 1 393 ? -16.767 -3.166 16.772 1.00 93.62 393 ARG A C 1
ATOM 3065 O O . ARG A 1 393 ? -15.547 -3.040 16.750 1.00 93.62 393 ARG A O 1
ATOM 3072 N N . SER A 1 394 ? -17.382 -4.346 16.861 1.00 95.38 394 SER A N 1
ATOM 3073 C CA . SER A 1 394 ? -16.660 -5.617 16.957 1.00 95.38 394 SER A CA 1
ATOM 3074 C C . SER A 1 394 ? -15.731 -5.823 15.757 1.00 95.38 394 SER A C 1
ATOM 3076 O O . SER A 1 394 ? -14.544 -6.098 15.942 1.00 95.38 394 SER A O 1
ATOM 3078 N N . ARG A 1 395 ? -16.224 -5.579 14.533 1.00 97.44 395 ARG A N 1
ATOM 3079 C CA . ARG A 1 395 ? -15.413 -5.664 13.311 1.00 97.44 395 ARG A CA 1
ATOM 3080 C C . ARG A 1 395 ? -14.251 -4.668 13.301 1.00 97.44 395 ARG A C 1
ATOM 3082 O O . ARG A 1 395 ? -13.135 -5.041 12.924 1.00 97.44 395 ARG A O 1
ATOM 3089 N N . CYS A 1 396 ? -14.487 -3.421 13.714 1.00 96.81 396 CYS A N 1
ATOM 3090 C CA . CYS A 1 396 ? -13.444 -2.400 13.798 1.00 96.81 396 CYS A CA 1
ATOM 3091 C C . CYS A 1 396 ? -12.366 -2.760 14.822 1.00 96.81 396 CYS A C 1
ATOM 3093 O O . CYS A 1 396 ? -11.189 -2.662 14.494 1.00 96.81 396 CYS A O 1
ATOM 3095 N N . LEU A 1 397 ? -12.741 -3.210 16.023 1.00 96.62 397 LEU A N 1
ATOM 3096 C CA . LEU A 1 397 ? -11.779 -3.624 17.049 1.00 96.62 397 LEU A CA 1
ATOM 3097 C C . LEU A 1 397 ? -10.951 -4.826 16.586 1.00 96.62 397 LEU A C 1
ATOM 3099 O O . LEU A 1 397 ? -9.728 -4.782 16.664 1.00 96.62 397 LEU A O 1
ATOM 3103 N N . GLN A 1 398 ? -11.592 -5.852 16.014 1.00 97.75 398 GLN A N 1
ATOM 3104 C CA . GLN A 1 398 ? -10.890 -7.009 15.453 1.00 97.75 398 GLN A CA 1
ATOM 3105 C C . GLN A 1 398 ? -9.875 -6.589 14.379 1.00 97.75 398 GLN A C 1
ATOM 3107 O O . GLN A 1 398 ? -8.725 -7.027 14.397 1.00 97.75 398 GLN A O 1
ATOM 3112 N N . SER A 1 399 ? -10.292 -5.725 13.449 1.00 98.44 399 SER A N 1
ATOM 3113 C CA . SER A 1 399 ? -9.434 -5.261 12.354 1.00 98.44 399 SER A CA 1
ATOM 3114 C C . SER A 1 399 ? -8.313 -4.343 12.835 1.00 98.44 399 SER A C 1
ATOM 3116 O O . SER A 1 399 ? -7.197 -4.426 12.326 1.00 98.44 399 SER A O 1
ATOM 3118 N N . ALA A 1 400 ? -8.585 -3.491 13.824 1.00 98.06 400 ALA A N 1
ATOM 3119 C CA . ALA A 1 400 ? -7.589 -2.617 14.421 1.00 98.06 400 ALA A CA 1
ATOM 3120 C C . ALA A 1 400 ? -6.506 -3.423 15.152 1.00 98.06 400 ALA A C 1
ATOM 3122 O O . ALA A 1 400 ? -5.322 -3.217 14.889 1.00 98.06 400 ALA A O 1
ATOM 3123 N N . SER A 1 401 ? -6.888 -4.391 15.989 1.00 98.31 401 SER A N 1
ATOM 3124 C CA . SER A 1 401 ? -5.928 -5.270 16.665 1.00 98.31 401 SER A CA 1
ATOM 3125 C C . SER A 1 401 ? -5.087 -6.072 15.667 1.00 98.31 401 SER A C 1
ATOM 3127 O O . SER A 1 401 ? -3.860 -6.113 15.758 1.00 98.31 401 SER A O 1
ATOM 3129 N N . ALA A 1 402 ? -5.713 -6.639 14.628 1.00 98.44 402 ALA A N 1
ATOM 3130 C CA . ALA A 1 402 ? -4.985 -7.347 13.575 1.00 98.44 402 ALA A CA 1
ATOM 3131 C C . ALA A 1 402 ? -3.968 -6.442 12.851 1.00 98.44 402 ALA A C 1
ATOM 3133 O O . ALA A 1 402 ? -2.834 -6.855 12.611 1.00 98.44 402 ALA A O 1
ATOM 3134 N N . LEU A 1 403 ? -4.330 -5.187 12.559 1.00 98.12 403 LEU A N 1
ATOM 3135 C CA . LEU A 1 403 ? -3.424 -4.198 11.967 1.00 98.12 403 LEU A CA 1
ATOM 3136 C C . LEU A 1 403 ? -2.221 -3.873 12.855 1.00 98.12 403 LEU A C 1
ATOM 3138 O O . LEU A 1 403 ? -1.095 -3.832 12.354 1.00 98.12 403 LEU A O 1
ATOM 3142 N N . LEU A 1 404 ? -2.444 -3.656 14.154 1.00 98.38 404 LEU A N 1
ATOM 3143 C CA . LEU A 1 404 ? -1.361 -3.419 15.112 1.00 98.38 404 LEU A CA 1
ATOM 3144 C C . LEU A 1 404 ? -0.452 -4.648 15.240 1.00 98.38 404 LEU A C 1
ATOM 3146 O O . LEU A 1 404 ? 0.772 -4.507 15.278 1.00 98.38 404 LEU A O 1
ATOM 3150 N N . GLY A 1 405 ? -1.033 -5.849 15.233 1.00 98.12 405 GLY A N 1
ATOM 3151 C CA . GLY A 1 405 ? -0.297 -7.111 15.206 1.00 98.12 405 GLY A CA 1
ATOM 3152 C C . GLY A 1 405 ? 0.586 -7.258 13.965 1.00 98.12 405 GLY A C 1
ATOM 3153 O O . GLY A 1 405 ? 1.765 -7.577 14.094 1.00 98.12 405 GLY A O 1
ATOM 3154 N N . ILE A 1 406 ? 0.058 -6.966 12.772 1.00 98.31 406 ILE A N 1
ATOM 3155 C CA . ILE A 1 406 ? 0.817 -7.006 11.509 1.00 98.31 406 ILE A CA 1
ATOM 3156 C C . ILE A 1 406 ? 1.957 -5.984 11.520 1.00 98.31 406 ILE A C 1
ATOM 3158 O O . ILE A 1 406 ? 3.078 -6.306 11.131 1.00 98.31 406 ILE A O 1
ATOM 3162 N N . HIS A 1 407 ? 1.698 -4.756 11.976 1.00 98.12 407 HIS A N 1
ATOM 3163 C CA . HIS A 1 407 ? 2.712 -3.699 12.070 1.00 98.12 407 HIS A CA 1
ATOM 3164 C C . HIS A 1 407 ? 3.881 -4.097 12.972 1.00 98.12 407 HIS A C 1
ATOM 3166 O O . HIS A 1 407 ? 5.044 -3.930 12.587 1.00 98.12 407 HIS A O 1
ATOM 3172 N N . ARG A 1 408 ? 3.568 -4.691 14.128 1.00 97.88 408 ARG A N 1
ATOM 3173 C CA . ARG A 1 408 ? 4.553 -5.229 15.067 1.00 97.88 408 ARG A CA 1
ATOM 3174 C C . ARG A 1 408 ? 5.310 -6.415 14.477 1.00 97.88 408 ARG A C 1
ATOM 3176 O O . ARG A 1 408 ? 6.534 -6.396 14.478 1.00 97.88 408 ARG A O 1
ATOM 3183 N N . LEU A 1 409 ? 4.607 -7.393 13.904 1.00 97.19 409 LEU A N 1
ATOM 3184 C CA . LEU A 1 409 ? 5.209 -8.565 13.259 1.00 97.19 409 LEU A CA 1
ATOM 3185 C C . LEU A 1 409 ? 6.200 -8.159 12.163 1.00 97.19 409 LEU A C 1
ATOM 3187 O O . LEU A 1 409 ? 7.308 -8.686 12.098 1.00 97.19 409 LEU A O 1
ATOM 3191 N N . LEU A 1 410 ? 5.810 -7.206 11.312 1.00 95.94 410 LEU A N 1
ATOM 3192 C CA . LEU A 1 410 ? 6.676 -6.682 10.263 1.00 95.94 410 LEU A CA 1
ATOM 3193 C C . LEU A 1 410 ? 7.896 -5.957 10.827 1.00 95.94 410 LEU A C 1
ATOM 3195 O O . LEU A 1 410 ? 8.920 -5.949 10.159 1.00 95.94 410 LEU A O 1
ATOM 3199 N N . HIS A 1 411 ? 7.811 -5.346 12.011 1.00 95.38 411 HIS A N 1
ATOM 3200 C CA . HIS A 1 411 ? 8.934 -4.672 12.664 1.00 95.38 411 HIS A CA 1
ATOM 3201 C C . HIS A 1 411 ? 9.892 -5.639 13.377 1.00 95.38 411 HIS A C 1
ATOM 3203 O O . HIS A 1 411 ? 11.103 -5.503 13.230 1.00 95.38 411 HIS A O 1
ATOM 3209 N N . GLU A 1 412 ? 9.354 -6.586 14.145 1.00 95.06 412 GLU A N 1
ATOM 3210 C CA . GLU A 1 412 ? 10.118 -7.452 15.052 1.00 95.06 412 GLU A CA 1
ATOM 3211 C C . GLU A 1 412 ? 10.760 -8.653 14.350 1.00 95.06 412 GLU A C 1
ATOM 3213 O O . GLU A 1 412 ? 11.752 -9.189 14.839 1.00 95.06 412 GLU A O 1
ATOM 3218 N N . ASN A 1 413 ? 10.216 -9.089 13.212 1.00 95.00 413 ASN A N 1
ATOM 3219 C CA . ASN A 1 413 ? 10.775 -10.216 12.478 1.00 95.00 413 ASN A CA 1
ATOM 3220 C C . ASN A 1 413 ? 11.987 -9.785 11.633 1.00 95.00 413 ASN A C 1
ATOM 3222 O O . ASN A 1 413 ? 11.856 -9.037 10.658 1.00 95.00 413 ASN A O 1
ATOM 3226 N N . ASP A 1 414 ? 13.163 -10.312 11.975 1.00 91.94 414 ASP A N 1
ATOM 3227 C CA . ASP A 1 414 ? 14.421 -10.001 11.294 1.00 91.94 414 ASP A CA 1
ATOM 3228 C C . ASP A 1 414 ? 14.423 -10.383 9.803 1.00 91.94 414 ASP A C 1
ATOM 3230 O O . ASP A 1 414 ? 14.990 -9.645 8.989 1.00 91.94 414 ASP A O 1
ATOM 3234 N N . ASP A 1 415 ? 13.722 -11.452 9.407 1.00 92.50 415 ASP A N 1
ATOM 3235 C CA . ASP A 1 415 ? 13.611 -11.859 7.998 1.00 92.50 415 ASP A CA 1
ATOM 3236 C C . ASP A 1 415 ? 12.851 -10.815 7.161 1.00 92.50 415 ASP A C 1
ATOM 3238 O O . ASP A 1 415 ? 13.017 -10.722 5.942 1.00 92.50 415 ASP A O 1
ATOM 3242 N N . PHE A 1 416 ? 12.028 -9.980 7.804 1.00 94.38 416 PHE A N 1
ATOM 3243 C CA . PHE A 1 416 ? 11.224 -8.953 7.144 1.00 94.38 416 PHE A CA 1
ATOM 3244 C C . PHE A 1 416 ? 11.944 -7.604 7.016 1.00 94.38 416 PHE A C 1
ATOM 3246 O O . PHE A 1 416 ? 11.407 -6.686 6.388 1.00 94.38 416 PHE A O 1
ATOM 3253 N N . ARG A 1 417 ? 13.186 -7.467 7.509 1.00 90.19 417 ARG A N 1
ATOM 3254 C CA . ARG A 1 417 ? 13.970 -6.217 7.419 1.00 90.19 417 ARG A CA 1
ATOM 3255 C C . ARG A 1 417 ? 14.056 -5.602 6.012 1.00 90.19 417 ARG A C 1
ATOM 3257 O O . ARG A 1 417 ? 13.843 -4.392 5.902 1.00 90.19 417 ARG A O 1
ATOM 3264 N N . PRO A 1 418 ? 14.276 -6.362 4.918 1.00 90.19 418 PRO A N 1
ATOM 3265 C CA . PRO A 1 418 ? 14.302 -5.787 3.567 1.00 90.19 418 PRO A CA 1
ATOM 3266 C C . PRO A 1 418 ? 12.970 -5.150 3.133 1.00 90.19 418 PRO A C 1
ATOM 3268 O O . PRO A 1 418 ? 12.925 -4.353 2.198 1.00 90.19 418 PRO A O 1
ATOM 3271 N N . TYR A 1 419 ? 11.871 -5.468 3.818 1.00 92.12 419 TYR A N 1
ATOM 3272 C CA . TYR A 1 419 ? 10.521 -5.008 3.498 1.00 92.12 419 TYR A CA 1
ATOM 3273 C C . TYR A 1 419 ? 10.042 -3.856 4.388 1.00 92.12 419 TYR A C 1
ATOM 3275 O O . TYR A 1 419 ? 8.908 -3.391 4.249 1.00 92.12 419 TYR A O 1
ATOM 3283 N N . GLN A 1 420 ? 10.917 -3.311 5.245 1.00 91.50 420 GLN A N 1
ATOM 3284 C CA . GLN A 1 420 ? 10.602 -2.156 6.093 1.00 91.50 420 GLN A CA 1
ATOM 3285 C C . GLN A 1 420 ? 10.191 -0.914 5.296 1.00 91.50 420 GLN A C 1
ATOM 3287 O O . GLN A 1 420 ? 9.588 -0.011 5.864 1.00 91.50 420 GLN A O 1
ATOM 3292 N N . TRP A 1 421 ? 10.461 -0.847 3.987 1.00 89.12 421 TRP A N 1
ATOM 3293 C CA . TRP A 1 421 ? 9.942 0.218 3.123 1.00 89.12 421 TRP A CA 1
ATOM 3294 C C . TRP A 1 421 ? 8.412 0.353 3.218 1.00 89.12 421 TRP A C 1
ATOM 3296 O O . TRP A 1 421 ? 7.904 1.473 3.183 1.00 89.12 421 TRP A O 1
ATOM 3306 N N . TYR A 1 422 ? 7.686 -0.759 3.389 1.00 91.88 422 TYR A N 1
ATOM 3307 C CA . TYR A 1 422 ? 6.238 -0.740 3.587 1.00 91.88 422 TYR A CA 1
ATOM 3308 C C . TYR A 1 422 ? 5.894 -0.242 4.988 1.00 91.88 422 TYR A C 1
ATOM 3310 O O . TYR A 1 422 ? 5.096 0.685 5.132 1.00 91.88 422 TYR A O 1
ATOM 3318 N N . ASN A 1 423 ? 6.531 -0.818 6.015 1.00 93.81 423 ASN A N 1
ATOM 3319 C CA . ASN A 1 423 ? 6.207 -0.509 7.403 1.00 93.81 423 ASN A CA 1
ATOM 3320 C C . ASN A 1 423 ? 6.537 0.950 7.742 1.00 93.81 423 ASN A C 1
ATOM 3322 O O . ASN A 1 423 ? 5.709 1.645 8.306 1.00 93.81 423 ASN A O 1
ATOM 3326 N N . ARG A 1 424 ? 7.686 1.472 7.289 1.00 91.62 424 ARG A N 1
ATOM 3327 C CA . ARG A 1 424 ? 8.091 2.886 7.437 1.00 91.62 424 ARG A CA 1
ATOM 3328 C C . ARG A 1 424 ? 7.108 3.868 6.784 1.00 91.62 424 ARG A C 1
ATOM 3330 O O . ARG A 1 424 ? 7.122 5.050 7.135 1.00 91.62 424 ARG A O 1
ATOM 3337 N N . GLY A 1 425 ? 6.312 3.399 5.826 1.00 89.56 425 GLY A N 1
ATOM 3338 C CA . GLY A 1 425 ? 5.328 4.164 5.075 1.00 89.56 425 GLY A CA 1
ATOM 3339 C C . GLY A 1 425 ? 3.897 3.752 5.420 1.00 89.56 425 GLY A C 1
ATOM 3340 O O . GLY A 1 425 ? 3.373 4.047 6.493 1.00 89.56 425 GLY A O 1
ATOM 3341 N N . LEU A 1 426 ? 3.257 3.083 4.461 1.00 88.88 426 LEU A N 1
ATOM 3342 C CA . LEU A 1 426 ? 1.833 2.758 4.493 1.00 88.88 426 LEU A CA 1
ATOM 3343 C C . LEU A 1 426 ? 1.442 1.830 5.659 1.00 88.88 426 LEU A C 1
ATOM 3345 O O . LEU A 1 426 ? 0.359 1.991 6.212 1.00 88.88 426 LEU A O 1
ATOM 3349 N N . GLY A 1 427 ? 2.328 0.920 6.080 1.00 94.12 427 GLY A N 1
ATOM 3350 C CA . GLY A 1 427 ? 2.085 0.044 7.232 1.00 94.12 427 GLY A CA 1
ATOM 3351 C C . GLY A 1 427 ? 1.864 0.829 8.528 1.00 94.12 427 GLY A C 1
ATOM 3352 O O . GLY A 1 427 ? 0.820 0.680 9.160 1.00 94.12 427 GLY A O 1
ATOM 3353 N N . SER A 1 428 ? 2.781 1.739 8.877 1.00 95.62 428 SER A N 1
ATOM 3354 C CA . SER A 1 428 ? 2.620 2.630 10.037 1.00 95.62 428 SER A CA 1
ATOM 3355 C C . SER A 1 428 ? 1.419 3.566 9.919 1.00 95.62 428 SER A C 1
ATOM 3357 O O . SER A 1 428 ? 0.829 3.930 10.930 1.00 95.62 428 SER A O 1
ATOM 3359 N N . PHE A 1 429 ? 1.031 3.965 8.707 1.00 92.94 429 PHE A N 1
ATOM 3360 C CA . PHE A 1 429 ? -0.169 4.779 8.510 1.00 92.94 429 PHE A CA 1
ATOM 3361 C C . PHE A 1 429 ? -1.449 4.014 8.862 1.00 92.94 429 PHE A C 1
ATOM 3363 O O . PHE A 1 429 ? -2.269 4.516 9.627 1.00 92.94 429 PHE A O 1
ATOM 3370 N N . HIS A 1 430 ? -1.598 2.778 8.378 1.00 94.56 430 HIS A N 1
ATOM 3371 C CA . HIS A 1 430 ? -2.745 1.939 8.740 1.00 94.56 430 HIS A CA 1
ATOM 3372 C C . HIS A 1 430 ? -2.739 1.573 10.232 1.00 94.56 430 HIS A C 1
ATOM 3374 O O . HIS A 1 430 ? -3.781 1.611 10.882 1.00 94.56 430 HIS A O 1
ATOM 3380 N N . ALA A 1 431 ? -1.568 1.283 10.805 1.00 96.88 431 ALA A N 1
ATOM 3381 C CA . ALA A 1 431 ? -1.433 1.014 12.236 1.00 96.88 431 ALA A CA 1
ATOM 3382 C C . ALA A 1 431 ? -1.824 2.226 13.098 1.00 96.88 431 ALA A C 1
ATOM 3384 O O . ALA A 1 431 ? -2.465 2.075 14.134 1.00 96.88 431 ALA A O 1
ATOM 3385 N N . PHE A 1 432 ? -1.503 3.441 12.650 1.00 94.06 432 PHE A N 1
ATOM 3386 C CA . PHE A 1 432 ? -1.911 4.660 13.340 1.00 94.06 432 PHE A CA 1
ATOM 3387 C C . PHE A 1 432 ? -3.438 4.815 13.355 1.00 94.06 432 PHE A C 1
ATOM 3389 O O . PHE A 1 432 ? -4.021 5.079 14.403 1.00 94.06 432 PHE A O 1
ATOM 3396 N N . HIS A 1 433 ? -4.106 4.577 12.225 1.00 91.06 433 HIS A N 1
ATOM 3397 C CA . HIS A 1 433 ? -5.568 4.556 12.168 1.00 91.06 433 HIS A CA 1
ATOM 3398 C C . HIS A 1 433 ? -6.179 3.497 13.086 1.00 91.06 433 HIS A C 1
ATOM 3400 O O . HIS A 1 433 ? -7.112 3.801 13.825 1.00 91.06 433 HIS A O 1
ATOM 3406 N N . ALA A 1 434 ? -5.635 2.280 13.086 1.00 95.50 434 ALA A N 1
ATOM 3407 C CA . ALA A 1 434 ? -6.068 1.218 13.988 1.00 95.50 434 ALA A CA 1
ATOM 3408 C C . ALA A 1 434 ? -5.996 1.648 15.464 1.00 95.50 434 ALA A C 1
ATOM 3410 O O . ALA A 1 434 ? -6.970 1.515 16.205 1.00 95.50 434 ALA A O 1
ATOM 3411 N N . ALA A 1 435 ? -4.873 2.243 15.868 1.00 94.19 435 ALA A N 1
ATOM 3412 C CA . ALA A 1 435 ? -4.669 2.780 17.208 1.00 94.19 435 ALA A CA 1
ATOM 3413 C C . ALA A 1 435 ? -5.699 3.868 17.580 1.00 94.19 435 ALA A C 1
ATOM 3415 O O . ALA A 1 435 ? -6.262 3.850 18.677 1.00 94.19 435 ALA A O 1
ATOM 3416 N N . VAL A 1 436 ? -5.998 4.778 16.650 1.00 88.94 436 VAL A N 1
ATOM 3417 C CA . VAL A 1 436 ? -7.020 5.825 16.814 1.00 88.94 436 VAL A CA 1
ATOM 3418 C C . VAL A 1 436 ? -8.421 5.228 16.973 1.00 88.94 436 VAL A C 1
ATOM 3420 O O . VAL A 1 436 ? -9.171 5.668 17.843 1.00 88.94 436 VAL A O 1
ATOM 3423 N N . PHE A 1 437 ? -8.772 4.201 16.192 1.00 90.88 437 PHE A N 1
ATOM 3424 C CA . PHE A 1 437 ? -10.054 3.501 16.318 1.00 90.88 437 PHE A CA 1
ATOM 3425 C C . PHE A 1 437 ? -10.209 2.804 17.672 1.00 90.88 437 PHE A C 1
ATOM 3427 O O . PHE A 1 437 ? -11.279 2.898 18.272 1.00 90.88 437 PHE A O 1
ATOM 3434 N N . ILE A 1 438 ? -9.159 2.148 18.178 1.00 92.44 438 ILE A N 1
ATOM 3435 C CA . ILE A 1 438 ? -9.181 1.536 19.516 1.00 92.44 438 ILE A CA 1
ATOM 3436 C C . ILE A 1 438 ? -9.428 2.607 20.581 1.00 92.44 438 ILE A C 1
ATOM 3438 O O . ILE A 1 438 ? -10.354 2.475 21.381 1.00 92.44 438 ILE A O 1
ATOM 3442 N N . ALA A 1 439 ? -8.646 3.690 20.563 1.00 88.56 439 ALA A N 1
ATOM 3443 C CA . ALA A 1 439 ? -8.790 4.787 21.518 1.00 88.56 439 ALA A CA 1
ATOM 3444 C C . ALA A 1 439 ? -10.196 5.412 21.470 1.00 88.56 439 ALA A C 1
ATOM 3446 O O . ALA A 1 439 ? -10.799 5.676 22.510 1.00 88.56 439 ALA A O 1
ATOM 3447 N N . TYR A 1 440 ? -10.739 5.598 20.266 1.00 85.81 440 TYR A N 1
ATOM 3448 C CA . TYR A 1 440 ? -12.073 6.145 20.068 1.00 85.81 440 TYR A CA 1
ATOM 3449 C C . TYR A 1 440 ? -13.174 5.225 20.589 1.00 85.81 440 TYR A C 1
ATOM 3451 O O . TYR A 1 440 ? -14.044 5.679 21.329 1.00 85.81 440 TYR A O 1
ATOM 3459 N N . ILE A 1 441 ? -13.158 3.941 20.226 1.00 88.06 441 ILE A N 1
ATOM 3460 C CA . ILE A 1 441 ? -14.209 3.006 20.638 1.00 88.06 441 ILE A CA 1
ATOM 3461 C C . ILE A 1 441 ? -14.199 2.850 22.162 1.00 88.06 441 ILE A C 1
ATOM 3463 O O . ILE A 1 441 ? -15.266 2.938 22.767 1.00 88.06 441 ILE A O 1
ATOM 3467 N N . CYS A 1 442 ? -13.022 2.720 22.786 1.00 87.31 442 CYS A N 1
ATOM 3468 C CA . CYS A 1 442 ? -12.889 2.677 24.245 1.00 87.31 442 CYS A CA 1
ATOM 3469 C C . CYS A 1 442 ? -13.411 3.957 24.918 1.00 87.31 442 CYS A C 1
ATOM 3471 O O . CYS A 1 442 ? -14.133 3.872 25.906 1.00 87.31 442 CYS A O 1
ATOM 3473 N N . GLY A 1 443 ? -13.107 5.137 24.363 1.00 80.62 443 GLY A N 1
AT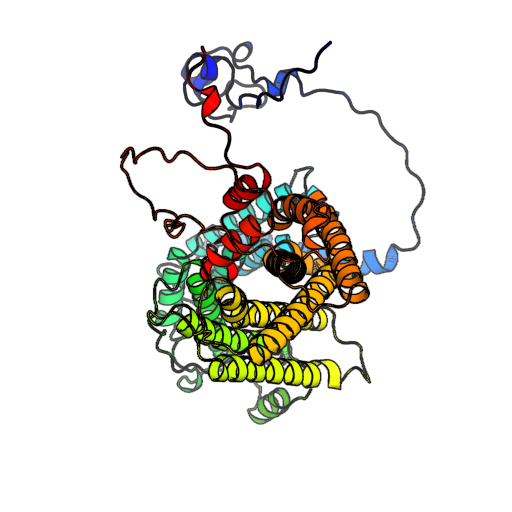OM 3474 C CA . GLY A 1 443 ? -13.532 6.415 24.943 1.00 80.62 443 GLY A CA 1
ATOM 3475 C C . GLY A 1 443 ? -15.018 6.735 24.762 1.00 80.62 443 GLY A C 1
ATOM 3476 O O . GLY A 1 443 ? -15.575 7.538 25.507 1.00 80.62 443 GLY A O 1
ATOM 3477 N N . THR A 1 444 ? -15.679 6.109 23.786 1.00 77.62 444 THR A N 1
ATOM 3478 C CA . THR A 1 444 ? -17.066 6.427 23.410 1.00 77.62 444 THR A CA 1
ATOM 3479 C C . THR A 1 444 ? -18.085 5.366 23.798 1.00 77.62 444 THR A C 1
ATOM 3481 O O . THR A 1 444 ? -19.281 5.566 23.566 1.00 77.62 444 THR A O 1
ATOM 3484 N N . THR A 1 445 ? -17.644 4.253 24.379 1.00 76.12 445 THR A N 1
ATOM 3485 C CA . THR A 1 445 ? -18.481 3.076 24.599 1.00 76.12 445 THR A CA 1
ATOM 3486 C C . THR A 1 445 ? -18.441 2.625 26.055 1.00 76.12 445 THR A C 1
ATOM 3488 O O . THR A 1 445 ? -17.381 2.558 26.664 1.00 76.12 445 THR A O 1
ATOM 3491 N N . THR A 1 446 ? -19.606 2.286 26.609 1.00 72.69 446 THR A N 1
ATOM 3492 C CA . THR A 1 446 ? -19.759 1.805 27.994 1.00 72.69 446 THR A CA 1
ATOM 3493 C C . THR A 1 446 ? -20.149 0.328 28.088 1.00 72.69 446 THR A C 1
ATOM 3495 O O . THR A 1 446 ? -20.251 -0.195 29.192 1.00 72.69 446 THR A O 1
ATOM 3498 N N . ASP A 1 447 ? -20.394 -0.337 26.954 1.00 78.44 447 ASP A N 1
ATOM 3499 C CA . ASP A 1 447 ? -20.835 -1.740 26.876 1.00 78.44 447 ASP A CA 1
ATOM 3500 C C . ASP A 1 447 ? -19.677 -2.757 26.825 1.00 78.44 447 ASP A C 1
ATOM 3502 O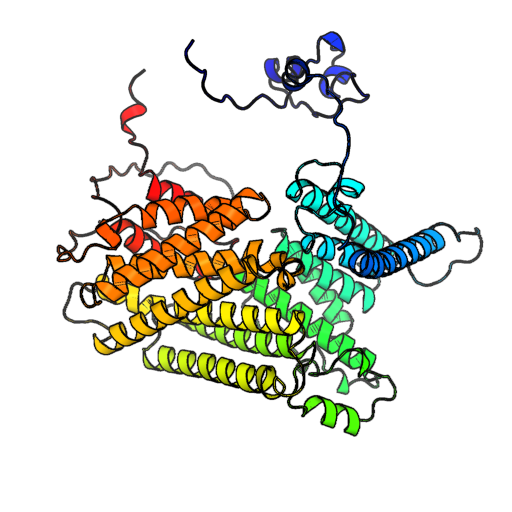 O . ASP A 1 447 ? -19.919 -3.965 26.838 1.00 78.44 447 ASP A O 1
ATOM 3506 N N . LEU A 1 448 ? -18.428 -2.282 26.798 1.00 84.25 448 LEU A N 1
ATOM 3507 C CA . LEU A 1 448 ? -17.243 -3.131 26.775 1.00 84.25 448 LEU A CA 1
ATOM 3508 C C . LEU A 1 448 ? -16.856 -3.589 28.181 1.00 84.25 448 LEU A C 1
ATOM 3510 O O . LEU A 1 448 ? -16.841 -2.807 29.132 1.00 84.25 448 LEU A O 1
ATOM 3514 N N . ASP A 1 449 ? -16.479 -4.861 28.278 1.00 88.00 449 ASP A N 1
ATOM 3515 C CA . ASP A 1 449 ? -15.940 -5.450 29.498 1.00 88.00 449 ASP A CA 1
ATOM 3516 C C . ASP A 1 449 ? -14.621 -4.776 29.931 1.00 88.00 449 ASP A C 1
ATOM 3518 O O . ASP A 1 449 ? -13.777 -4.424 29.100 1.00 88.00 449 ASP A O 1
ATOM 3522 N N . ALA A 1 450 ? -14.437 -4.608 31.244 1.00 87.19 450 ALA A N 1
ATOM 3523 C CA . ALA A 1 450 ? -13.293 -3.897 31.809 1.00 87.19 450 ALA A CA 1
ATOM 3524 C C . ALA A 1 450 ? -11.953 -4.584 31.494 1.00 87.19 450 ALA A C 1
ATOM 3526 O O . ALA A 1 450 ? -10.973 -3.898 31.185 1.00 87.19 450 ALA A O 1
ATOM 3527 N N . ASP A 1 451 ? -11.912 -5.920 31.520 1.00 90.00 451 ASP A N 1
ATOM 3528 C CA . ASP A 1 451 ? -10.700 -6.682 31.212 1.00 90.00 451 ASP A CA 1
ATOM 3529 C C . ASP A 1 451 ? -10.374 -6.585 29.719 1.00 90.00 451 ASP A C 1
ATOM 3531 O O . ASP A 1 451 ? -9.205 -6.461 29.333 1.00 90.00 451 ASP A O 1
ATOM 3535 N N . TYR A 1 452 ? -11.404 -6.556 28.867 1.00 91.31 452 TYR A N 1
ATOM 3536 C CA . TYR A 1 452 ? -11.222 -6.340 27.435 1.00 91.31 452 TYR A CA 1
ATOM 3537 C C . TYR A 1 452 ? -10.693 -4.932 27.119 1.00 91.31 452 TYR A C 1
ATOM 3539 O O . TYR A 1 452 ? -9.716 -4.802 26.376 1.00 91.31 452 TYR A O 1
ATOM 3547 N N . VAL A 1 453 ? -11.234 -3.881 27.747 1.00 89.50 453 VAL A N 1
ATOM 3548 C CA . VAL A 1 453 ? -10.708 -2.504 27.623 1.00 89.50 453 VAL A CA 1
ATOM 3549 C C . VAL A 1 453 ? -9.256 -2.422 28.108 1.00 89.50 453 VAL A C 1
ATOM 3551 O O . VAL A 1 453 ? -8.416 -1.801 27.452 1.00 89.50 453 VAL A O 1
ATOM 3554 N N . ALA A 1 454 ? -8.919 -3.091 29.214 1.00 90.31 454 ALA A N 1
ATOM 3555 C CA . ALA A 1 454 ? -7.544 -3.163 29.707 1.00 90.31 454 ALA A CA 1
ATOM 3556 C C . ALA A 1 454 ? -6.608 -3.913 28.739 1.00 90.31 454 ALA A C 1
ATOM 3558 O O . ALA A 1 454 ? -5.436 -3.556 28.596 1.00 90.31 454 ALA A O 1
ATOM 3559 N N . SER A 1 455 ? -7.103 -4.942 28.045 1.00 94.31 455 SER A N 1
ATOM 3560 C CA . SER A 1 455 ? -6.366 -5.623 26.976 1.00 94.31 455 SER A CA 1
ATOM 3561 C C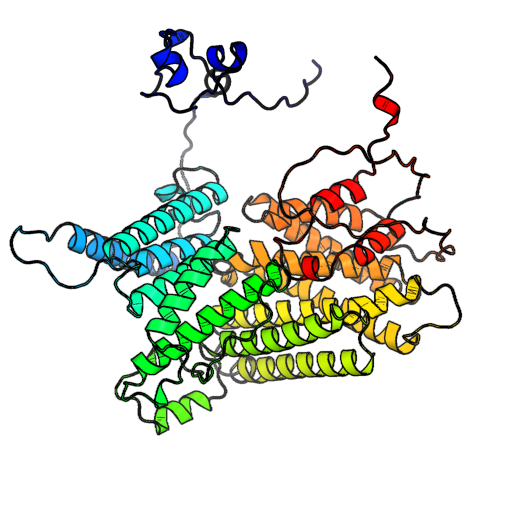 . SER A 1 455 ? -6.084 -4.694 25.793 1.00 94.31 455 SER A C 1
ATOM 3563 O O . SER A 1 455 ? -4.937 -4.593 25.362 1.00 94.31 455 SER A O 1
ATOM 3565 N N . LEU A 1 456 ? -7.098 -3.969 25.316 1.00 93.19 456 LEU A N 1
ATOM 3566 C CA . LEU A 1 456 ? -6.968 -3.008 24.216 1.00 93.19 456 LEU A CA 1
ATOM 3567 C C . LEU A 1 456 ? -5.994 -1.873 24.558 1.00 93.19 456 LEU A C 1
ATOM 3569 O O . LEU A 1 456 ? -5.193 -1.459 23.719 1.00 93.19 456 LEU A O 1
ATOM 3573 N N . ARG A 1 457 ? -6.001 -1.405 25.812 1.00 91.56 457 ARG A N 1
ATOM 3574 C CA . ARG A 1 457 ? -5.032 -0.418 26.301 1.00 91.56 457 ARG A CA 1
ATOM 3575 C C . ARG A 1 457 ? -3.595 -0.932 26.212 1.00 91.56 457 ARG A C 1
ATOM 3577 O O . ARG A 1 457 ? -2.738 -0.235 25.676 1.00 91.56 457 ARG A O 1
ATOM 3584 N N . ARG A 1 458 ? -3.334 -2.156 26.685 1.00 93.19 458 ARG A N 1
ATOM 3585 C CA . ARG A 1 458 ? -2.001 -2.782 26.599 1.00 93.19 458 ARG A CA 1
ATOM 3586 C C . ARG A 1 458 ? -1.546 -2.966 25.155 1.00 93.19 458 ARG A C 1
ATOM 3588 O O . ARG A 1 458 ? -0.367 -2.807 24.849 1.00 93.19 458 ARG A O 1
ATOM 3595 N N . GLU A 1 459 ? -2.471 -3.296 24.259 1.00 94.06 459 GLU A N 1
ATOM 3596 C CA . GLU A 1 459 ? -2.173 -3.417 22.835 1.00 94.06 459 GLU A CA 1
ATOM 3597 C C . GLU A 1 459 ? -1.756 -2.072 22.223 1.00 94.06 459 GLU A C 1
ATOM 3599 O O . GLU A 1 459 ? -0.746 -2.004 21.515 1.00 94.06 459 GLU A O 1
ATOM 3604 N N . LEU A 1 460 ? -2.469 -0.995 22.567 1.00 92.94 460 LEU A N 1
ATOM 3605 C CA . LEU A 1 460 ? -2.123 0.363 22.160 1.00 92.94 460 LEU A CA 1
ATOM 3606 C C . LEU A 1 460 ? -0.755 0.790 22.722 1.00 92.94 460 LEU A C 1
ATOM 3608 O O . LEU A 1 460 ? 0.086 1.280 21.971 1.00 92.94 460 LEU A O 1
ATOM 3612 N N . GLU A 1 461 ? -0.481 0.539 24.003 1.00 93.56 461 GLU A N 1
ATOM 3613 C CA . GLU A 1 461 ? 0.821 0.811 24.637 1.00 93.56 461 GLU A CA 1
ATOM 3614 C C . GLU A 1 461 ? 1.970 0.041 23.968 1.00 93.56 461 GLU A C 1
ATOM 3616 O O . GLU A 1 461 ? 3.042 0.593 23.703 1.00 93.56 461 GLU A O 1
ATOM 3621 N N . SER A 1 462 ? 1.743 -1.226 23.624 1.00 94.38 462 SER A N 1
ATOM 3622 C CA . SER A 1 462 ? 2.721 -2.016 22.882 1.00 94.38 462 SER A CA 1
ATOM 3623 C C . SER A 1 462 ? 2.951 -1.451 21.477 1.00 94.38 462 SER A C 1
ATOM 3625 O O . SER A 1 462 ? 4.099 -1.356 21.046 1.00 94.38 462 SER A O 1
ATOM 3627 N N . SER A 1 463 ? 1.900 -0.990 20.788 1.00 95.94 463 SER A N 1
ATOM 3628 C CA . SER A 1 463 ? 2.055 -0.335 19.484 1.00 95.94 463 SER A CA 1
ATOM 3629 C C . SER A 1 463 ? 2.893 0.944 19.573 1.00 95.94 463 SER A C 1
ATOM 3631 O O . SER A 1 463 ? 3.786 1.138 18.751 1.00 95.94 463 SER A O 1
ATOM 3633 N N . VAL A 1 464 ? 2.704 1.768 20.613 1.00 95.81 464 VAL A N 1
ATOM 3634 C CA . VAL A 1 464 ? 3.512 2.978 20.854 1.00 95.81 464 VAL A CA 1
ATOM 3635 C C . VAL A 1 464 ? 5.001 2.649 20.900 1.00 95.81 464 VAL A C 1
ATOM 3637 O O . VAL A 1 464 ? 5.796 3.365 20.299 1.00 95.81 464 VAL A O 1
ATOM 3640 N N . THR A 1 465 ? 5.373 1.534 21.533 1.00 96.44 465 THR A N 1
ATOM 3641 C CA . THR A 1 465 ? 6.772 1.085 21.600 1.00 96.44 465 THR A CA 1
ATOM 3642 C C . THR A 1 465 ? 7.343 0.825 20.203 1.00 96.44 465 THR A C 1
ATOM 3644 O O . THR A 1 465 ? 8.442 1.283 19.890 1.00 96.44 465 THR A O 1
ATOM 3647 N N . THR A 1 466 ? 6.583 0.156 19.329 1.00 96.81 466 THR A N 1
ATOM 3648 C CA . THR A 1 466 ? 6.962 -0.061 17.923 1.00 96.81 466 THR A CA 1
ATOM 3649 C C . THR A 1 466 ? 7.089 1.266 17.166 1.00 96.81 466 THR A C 1
ATOM 3651 O O . THR A 1 466 ? 8.060 1.481 16.440 1.00 96.81 466 THR A O 1
ATOM 3654 N N . PHE A 1 467 ? 6.143 2.190 17.359 1.00 97.69 467 PHE A N 1
ATOM 3655 C CA . PHE A 1 467 ? 6.178 3.520 16.747 1.00 97.69 467 PHE A CA 1
ATOM 3656 C C . PHE A 1 467 ? 7.390 4.348 17.200 1.00 97.69 467 PHE A C 1
ATOM 3658 O O . PHE A 1 467 ? 8.053 4.942 16.351 1.00 97.69 467 PHE A O 1
ATOM 3665 N N . ASP A 1 468 ? 7.715 4.368 18.494 1.00 96.94 468 ASP A N 1
ATOM 3666 C CA . ASP A 1 468 ? 8.878 5.080 19.038 1.00 96.94 468 ASP A CA 1
ATOM 3667 C C . ASP A 1 468 ? 10.194 4.468 18.530 1.00 96.94 468 ASP A C 1
ATOM 3669 O O . ASP A 1 468 ? 11.093 5.200 18.099 1.00 96.94 468 ASP A O 1
ATOM 3673 N N . ALA A 1 469 ? 10.294 3.133 18.497 1.00 95.38 469 ALA A N 1
ATOM 3674 C CA . ALA A 1 469 ? 11.453 2.443 17.935 1.00 95.38 469 ALA A CA 1
ATOM 3675 C C . ALA A 1 469 ? 11.662 2.832 16.465 1.00 95.38 469 ALA A C 1
ATOM 3677 O O . ALA A 1 469 ? 12.739 3.298 16.089 1.00 95.38 469 ALA A O 1
ATOM 3678 N N . MET A 1 470 ? 10.616 2.751 15.642 1.00 94.88 470 MET A N 1
ATOM 3679 C CA . MET A 1 470 ? 10.685 3.149 14.235 1.00 94.88 470 MET A CA 1
ATOM 3680 C C . MET A 1 470 ? 10.939 4.650 14.034 1.00 94.88 470 MET A C 1
ATOM 3682 O O . MET A 1 470 ? 11.651 5.019 13.100 1.00 94.88 470 MET A O 1
ATOM 3686 N N . ALA A 1 471 ? 10.400 5.525 14.887 1.00 94.56 471 ALA A N 1
ATOM 3687 C CA . ALA A 1 471 ? 10.648 6.966 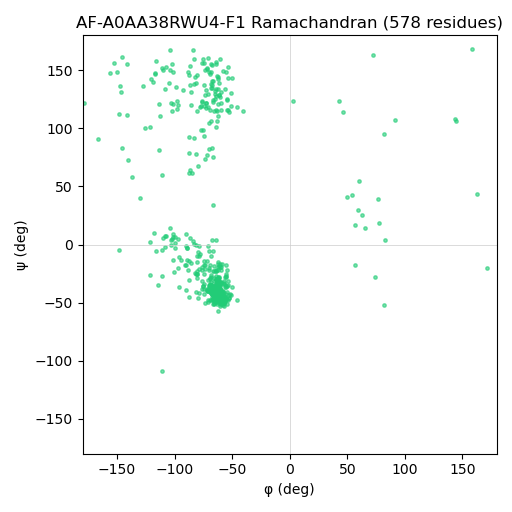14.833 1.00 94.56 471 ALA A CA 1
ATOM 3688 C C . ALA A 1 471 ? 12.123 7.298 15.112 1.00 94.56 471 ALA A C 1
ATOM 3690 O O . ALA A 1 471 ? 12.701 8.156 14.444 1.00 94.56 471 ALA A O 1
ATOM 3691 N N . SER A 1 472 ? 12.754 6.581 16.049 1.00 92.69 472 SER A N 1
ATOM 3692 C CA . SER A 1 472 ? 14.154 6.796 16.447 1.00 92.69 472 SER A CA 1
ATOM 3693 C C . SER A 1 472 ? 15.164 6.582 15.311 1.00 92.69 472 SER A C 1
ATOM 3695 O O . SER A 1 472 ? 16.190 7.262 15.265 1.00 92.69 472 SER A O 1
ATOM 3697 N N . THR A 1 473 ? 14.829 5.728 14.336 1.00 90.12 473 THR A N 1
ATOM 3698 C CA . THR A 1 473 ? 15.633 5.490 13.118 1.00 90.12 473 THR A CA 1
ATOM 3699 C C . THR A 1 473 ? 15.752 6.732 12.221 1.00 90.12 473 THR A C 1
ATOM 3701 O O . THR A 1 473 ? 16.647 6.846 11.378 1.00 90.12 473 THR A O 1
ATOM 3704 N N . GLY A 1 474 ? 14.809 7.675 12.339 1.00 88.31 474 GLY A N 1
ATOM 3705 C CA . GLY A 1 474 ? 14.664 8.809 11.427 1.00 88.31 474 GLY A CA 1
ATOM 3706 C C . GLY A 1 474 ? 14.273 8.414 9.995 1.00 88.31 474 GLY A C 1
ATOM 3707 O O . GLY A 1 474 ? 14.454 9.204 9.062 1.00 88.31 474 GLY A O 1
ATOM 3708 N N . MET A 1 475 ? 13.824 7.168 9.784 1.00 88.50 475 MET A N 1
ATOM 3709 C CA . MET A 1 475 ? 13.466 6.617 8.470 1.00 88.50 475 MET A CA 1
ATOM 3710 C C . MET A 1 475 ? 11.955 6.589 8.215 1.00 88.50 475 MET A C 1
ATOM 3712 O O . MET A 1 475 ? 11.548 6.405 7.068 1.00 88.50 475 MET A O 1
ATOM 3716 N N . SER A 1 476 ? 11.124 6.786 9.245 1.00 91.56 476 SER A N 1
ATOM 3717 C CA . SER A 1 476 ? 9.666 6.869 9.119 1.00 91.56 476 SER A CA 1
ATOM 3718 C C . SER A 1 476 ? 9.137 8.200 9.645 1.00 91.56 476 SER A C 1
ATOM 3720 O O . SER A 1 476 ? 8.919 8.383 10.840 1.00 91.56 476 SER A O 1
ATOM 3722 N N . ARG A 1 477 ? 8.834 9.115 8.718 1.00 88.75 477 ARG A N 1
ATOM 3723 C CA . ARG A 1 477 ? 8.175 10.393 9.042 1.00 88.75 477 ARG A CA 1
ATOM 3724 C C . ARG A 1 477 ? 6.786 10.208 9.646 1.00 88.75 477 ARG A C 1
ATOM 3726 O O . ARG A 1 477 ? 6.319 11.074 10.373 1.00 88.75 477 ARG A O 1
ATOM 3733 N N . ILE A 1 478 ? 6.111 9.112 9.301 1.00 90.56 478 ILE A N 1
ATOM 3734 C CA . ILE A 1 478 ? 4.790 8.787 9.842 1.00 90.56 478 ILE A CA 1
ATOM 3735 C C . ILE A 1 478 ? 4.937 8.423 11.312 1.00 90.56 478 ILE A C 1
ATOM 3737 O O . ILE A 1 478 ? 4.230 8.994 12.131 1.00 90.56 478 ILE A O 1
ATOM 3741 N N . CYS A 1 479 ? 5.898 7.564 11.667 1.00 94.75 479 CYS A N 1
ATOM 3742 C CA . CYS A 1 479 ? 6.145 7.233 13.067 1.00 94.75 479 CYS A CA 1
ATOM 3743 C C . CYS A 1 479 ? 6.612 8.435 13.891 1.00 94.75 479 CYS A C 1
ATOM 3745 O O . CYS A 1 479 ? 6.113 8.621 14.995 1.00 94.75 479 CYS A O 1
ATOM 3747 N N . GLU A 1 480 ? 7.494 9.282 13.346 1.00 92.12 480 GLU A N 1
ATOM 3748 C CA . GLU A 1 480 ? 7.944 10.517 14.013 1.00 92.12 480 GLU A CA 1
ATOM 3749 C C . GLU A 1 480 ? 6.777 11.420 14.439 1.00 92.12 480 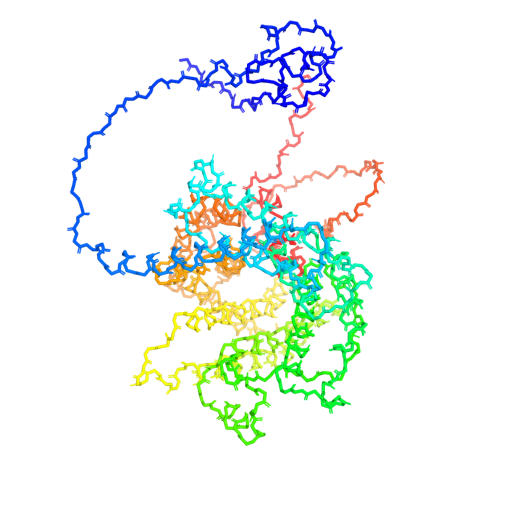GLU A C 1
ATOM 3751 O O . GLU A 1 480 ? 6.843 12.058 15.489 1.00 92.12 480 GLU A O 1
ATOM 3756 N N . LYS A 1 481 ? 5.707 11.464 13.638 1.00 89.38 481 LYS A N 1
ATOM 3757 C CA . LYS A 1 481 ? 4.513 12.272 13.914 1.00 89.38 481 LYS A CA 1
ATOM 3758 C C . LYS A 1 481 ? 3.456 11.534 14.730 1.00 89.38 481 LYS A C 1
ATOM 3760 O O . LYS A 1 481 ? 2.847 12.121 15.613 1.00 89.38 481 LYS A O 1
ATOM 3765 N N . ALA A 1 482 ? 3.251 10.250 14.452 1.00 90.94 482 ALA A N 1
ATOM 3766 C CA . ALA A 1 482 ? 2.254 9.426 15.119 1.00 90.94 482 ALA A CA 1
ATOM 3767 C C . ALA A 1 482 ? 2.627 9.118 16.576 1.00 90.94 482 ALA A C 1
ATOM 3769 O O . ALA A 1 482 ? 1.755 9.144 17.440 1.00 90.94 482 ALA A O 1
ATOM 3770 N N . ALA A 1 483 ? 3.901 8.850 16.881 1.00 93.12 483 ALA A N 1
ATOM 3771 C CA . ALA A 1 483 ? 4.297 8.378 18.209 1.00 93.12 483 ALA A CA 1
ATOM 3772 C C . ALA A 1 483 ? 3.943 9.360 19.353 1.00 93.12 483 ALA A C 1
ATOM 3774 O O . ALA A 1 483 ? 3.361 8.917 20.347 1.00 93.12 483 ALA A O 1
ATOM 3775 N N . PRO A 1 484 ? 4.189 10.686 19.241 1.00 89.38 484 PRO A N 1
ATOM 3776 C CA . PRO A 1 484 ? 3.733 11.657 20.240 1.00 89.38 484 PRO A CA 1
ATOM 3777 C C . PRO A 1 484 ? 2.215 11.655 20.463 1.00 89.38 484 PRO A C 1
ATOM 3779 O O . PRO A 1 484 ? 1.771 11.713 21.610 1.00 89.38 484 PRO A O 1
ATOM 3782 N N . ILE A 1 485 ? 1.437 11.543 19.383 1.00 86.00 485 ILE A N 1
ATOM 3783 C CA . ILE A 1 485 ? -0.031 11.501 19.424 1.00 86.00 485 ILE A CA 1
ATOM 3784 C C . ILE A 1 485 ? -0.492 10.258 20.183 1.00 86.00 485 ILE A C 1
ATOM 3786 O O . ILE A 1 485 ? -1.261 10.351 21.139 1.00 86.00 485 ILE A O 1
ATOM 3790 N N . LEU A 1 486 ? 0.026 9.088 19.808 1.00 89.62 486 LEU A N 1
ATOM 3791 C CA . LEU A 1 486 ? -0.352 7.827 20.438 1.00 89.62 486 LEU A CA 1
ATOM 3792 C C . LEU A 1 486 ? 0.035 7.786 21.925 1.00 89.62 486 LEU A C 1
ATOM 3794 O O . LEU A 1 486 ? -0.754 7.319 22.743 1.00 89.62 486 LEU A O 1
ATOM 3798 N N . ARG A 1 487 ? 1.192 8.350 22.311 1.00 89.31 487 ARG A N 1
ATOM 3799 C CA . ARG A 1 487 ? 1.581 8.487 23.728 1.00 89.31 487 ARG A CA 1
ATOM 3800 C C . ARG A 1 487 ? 0.561 9.283 24.535 1.00 89.31 487 ARG A C 1
ATOM 3802 O O . ARG A 1 487 ? 0.232 8.893 25.654 1.00 89.31 487 ARG A O 1
ATOM 3809 N N . HIS A 1 488 ? 0.049 10.377 23.980 1.00 84.81 488 HIS A N 1
ATOM 3810 C CA . HIS A 1 488 ? -0.980 11.172 24.645 1.00 84.81 488 HIS A CA 1
ATOM 3811 C C . HIS A 1 488 ? -2.309 10.425 24.753 1.00 84.81 488 HIS A C 1
ATOM 3813 O O . HIS A 1 488 ? -2.923 10.444 25.819 1.00 84.81 488 HIS A O 1
ATOM 3819 N N . LEU A 1 489 ? -2.719 9.710 23.698 1.00 83.31 489 LEU A N 1
ATOM 3820 C CA . LEU A 1 489 ? -3.914 8.863 23.742 1.00 83.31 489 LEU A CA 1
ATOM 3821 C C . LEU A 1 489 ? -3.800 7.792 24.842 1.00 83.31 489 LEU A C 1
ATOM 3823 O O . LEU A 1 489 ? -4.731 7.639 25.625 1.00 83.31 489 LEU A O 1
ATOM 3827 N N . CYS A 1 490 ? -2.652 7.117 24.981 1.00 83.81 490 CYS A N 1
ATOM 3828 C CA . CYS A 1 490 ? -2.418 6.132 26.050 1.00 83.81 490 CYS A CA 1
ATOM 3829 C C . CYS A 1 490 ? -2.425 6.740 27.461 1.00 83.81 490 CYS A C 1
ATOM 3831 O O . CYS A 1 490 ? -2.977 6.157 28.402 1.00 83.81 490 CYS A O 1
ATOM 3833 N N . ALA A 1 491 ? -1.791 7.907 27.624 1.00 81.75 491 ALA A N 1
ATOM 3834 C CA . ALA A 1 491 ? -1.685 8.599 28.910 1.00 81.75 491 ALA A CA 1
ATOM 3835 C C . ALA A 1 491 ? -3.046 9.097 29.419 1.00 81.75 491 ALA A C 1
ATOM 3837 O O . ALA A 1 491 ? -3.250 9.298 30.621 1.00 81.75 491 ALA A O 1
ATOM 3838 N N . ASN A 1 492 ? -3.997 9.276 28.510 1.00 77.06 492 ASN A N 1
ATOM 3839 C CA . ASN A 1 492 ? -5.307 9.775 28.836 1.00 77.06 492 ASN A CA 1
ATOM 3840 C C . ASN A 1 492 ? -6.195 8.704 29.477 1.00 77.06 492 ASN A C 1
ATOM 3842 O O . ASN A 1 492 ? -6.861 7.903 28.822 1.00 77.06 492 ASN A O 1
ATOM 3846 N N . SER A 1 493 ? -6.254 8.750 30.804 1.00 67.12 493 SER A N 1
ATOM 3847 C CA . SER A 1 493 ? -7.055 7.824 31.600 1.00 67.12 493 SER A CA 1
ATOM 3848 C C . SER A 1 493 ? -8.558 7.908 31.316 1.00 67.12 493 SER A C 1
ATOM 3850 O O . SER A 1 493 ? -9.248 6.928 31.567 1.00 67.12 493 SER A O 1
ATOM 3852 N N . ASN A 1 494 ? -9.071 9.019 30.772 1.00 71.31 494 ASN A N 1
ATOM 3853 C CA . ASN A 1 494 ? -10.501 9.160 30.481 1.00 71.31 494 ASN A CA 1
ATOM 3854 C C . ASN A 1 494 ? -10.957 8.288 29.303 1.00 71.31 494 ASN A C 1
ATOM 3856 O O . ASN A 1 494 ? -12.089 7.825 29.326 1.00 71.31 494 ASN A O 1
ATOM 3860 N N . LEU A 1 495 ? -10.089 8.011 28.320 1.00 72.94 495 LEU A N 1
ATOM 3861 C CA . LEU A 1 495 ? -10.429 7.150 27.172 1.00 72.94 495 LEU A CA 1
ATOM 3862 C C . LEU A 1 495 ? -10.585 5.675 27.556 1.00 72.94 495 LEU A C 1
ATOM 3864 O O . LEU A 1 495 ? -11.201 4.907 26.831 1.00 72.94 495 LEU A O 1
ATOM 3868 N N . PHE A 1 496 ? -10.012 5.277 28.690 1.00 75.69 496 PHE A N 1
ATOM 3869 C CA . PHE A 1 496 ? -10.030 3.898 29.179 1.00 75.69 496 PHE A CA 1
ATOM 3870 C C . PHE A 1 496 ? -10.751 3.776 30.528 1.00 75.69 496 PHE A C 1
ATOM 3872 O O . PHE A 1 496 ? -10.665 2.741 31.184 1.00 75.69 496 PHE A O 1
ATOM 3879 N N . SER A 1 497 ? -11.430 4.839 30.975 1.00 65.00 497 SER A N 1
ATOM 3880 C CA . SER A 1 497 ? -12.212 4.837 32.209 1.00 65.00 497 SER A CA 1
ATOM 3881 C C . SER A 1 497 ? -13.679 4.591 31.876 1.00 65.00 497 SER A C 1
ATOM 3883 O O . SER A 1 497 ? -14.288 5.359 31.138 1.00 65.00 497 SER A O 1
ATOM 3885 N N . LEU A 1 498 ? -14.261 3.549 32.471 1.00 53.47 498 LEU A N 1
ATOM 3886 C CA . LEU A 1 498 ? -15.701 3.287 32.448 1.00 53.47 498 LEU A CA 1
ATOM 3887 C C . LEU A 1 498 ? -16.430 4.379 33.253 1.00 53.47 498 LEU A C 1
ATOM 3889 O O . LEU A 1 498 ? -16.703 4.212 34.441 1.00 53.47 498 LEU A O 1
ATOM 3893 N N . LYS A 1 499 ? -16.708 5.536 32.647 1.00 53.09 499 LYS A N 1
ATOM 3894 C CA . LYS A 1 499 ? -17.575 6.565 33.239 1.00 53.09 499 LYS A CA 1
ATOM 3895 C C . LYS A 1 499 ? -18.812 6.776 32.379 1.00 53.09 499 LYS A C 1
ATOM 3897 O O . LYS A 1 499 ? -18.755 6.683 31.158 1.00 53.09 499 LYS A O 1
ATOM 3902 N N . ASN A 1 500 ? -19.925 7.096 33.041 1.00 43.12 500 ASN A N 1
ATOM 3903 C CA . ASN A 1 500 ? -21.158 7.528 32.389 1.00 43.12 500 ASN A CA 1
ATOM 3904 C C . ASN A 1 500 ? -20.847 8.708 31.459 1.00 43.12 500 ASN A C 1
ATOM 3906 O O . ASN A 1 500 ? -20.434 9.769 31.931 1.00 43.12 500 ASN A O 1
ATOM 3910 N N . LEU A 1 501 ? -21.040 8.511 30.153 1.00 46.19 501 LEU A N 1
ATOM 3911 C CA . LEU A 1 501 ? -20.999 9.578 29.157 1.00 46.19 501 LEU A CA 1
ATOM 3912 C C . LEU A 1 501 ? -21.986 10.666 29.595 1.00 46.19 501 LEU A C 1
ATOM 3914 O O . LEU A 1 501 ? -23.188 10.412 29.682 1.00 46.19 501 LEU A O 1
ATOM 3918 N N . GLN A 1 502 ? -21.494 11.864 29.912 1.00 41.53 502 GLN A N 1
ATOM 3919 C CA . GLN A 1 502 ? -22.396 13.000 30.069 1.00 41.53 502 GLN A CA 1
ATOM 3920 C C . GLN A 1 502 ? -22.991 13.344 28.695 1.00 41.53 502 GLN A C 1
ATOM 3922 O O . GLN A 1 502 ? -22.271 13.257 27.695 1.00 41.53 502 GLN A O 1
ATOM 3927 N N . PRO A 1 503 ? -24.286 13.702 28.616 1.00 37.81 503 PRO A N 1
ATOM 3928 C CA . PRO A 1 503 ? -24.897 14.106 27.360 1.00 37.81 503 PRO A CA 1
ATOM 3929 C C . PRO A 1 503 ? -24.118 15.281 26.763 1.00 37.81 503 PRO A C 1
ATOM 3931 O O . PRO A 1 503 ? -23.759 16.223 27.471 1.00 37.81 503 PRO A O 1
ATOM 3934 N N . VAL A 1 504 ? -23.832 15.181 25.464 1.00 42.53 504 VAL A N 1
ATOM 3935 C CA . VAL A 1 504 ? -23.112 16.184 24.676 1.00 42.53 504 VAL A CA 1
ATOM 3936 C C . VAL A 1 504 ? -23.800 17.539 24.864 1.00 42.53 504 VAL A C 1
ATOM 3938 O O . VAL A 1 504 ? -24.949 17.710 24.463 1.00 42.53 504 VAL A O 1
ATOM 3941 N N . GLN A 1 505 ? -23.117 18.504 25.487 1.00 39.66 505 GLN A N 1
ATOM 3942 C CA . GLN A 1 505 ? -23.493 19.909 25.329 1.00 39.66 505 GLN A CA 1
ATOM 3943 C C . GLN A 1 505 ? -23.266 20.277 23.863 1.00 39.66 505 GLN A C 1
ATOM 3945 O O . GLN A 1 505 ? -22.204 19.969 23.322 1.00 39.66 505 GLN A O 1
ATOM 3950 N N . GLU A 1 506 ? -24.285 20.868 23.235 1.00 33.78 506 GLU A N 1
ATOM 3951 C CA . GLU A 1 506 ? -24.320 21.223 21.815 1.00 33.78 506 GLU A CA 1
ATOM 3952 C C . GLU A 1 506 ? -22.976 21.784 21.333 1.00 33.78 506 GLU A C 1
ATOM 3954 O O . GLU A 1 506 ? -22.525 22.848 21.760 1.00 33.78 506 GLU A O 1
ATOM 3959 N N . ILE A 1 507 ? -22.331 21.046 20.428 1.00 38.03 507 ILE A N 1
ATOM 3960 C CA . ILE A 1 507 ? -21.184 21.539 19.669 1.00 38.03 507 ILE A CA 1
ATOM 3961 C C . ILE A 1 507 ? -21.714 22.692 18.799 1.00 38.03 507 ILE A C 1
ATOM 3963 O O . ILE A 1 507 ? -22.705 22.487 18.090 1.00 38.03 507 ILE A O 1
ATOM 3967 N N . PRO A 1 508 ? -21.108 23.895 18.814 1.00 30.89 508 PRO A N 1
ATOM 3968 C CA . PRO A 1 508 ? -21.523 24.971 17.921 1.00 30.89 508 PRO A CA 1
ATOM 3969 C C . PRO A 1 508 ? -21.495 24.478 16.466 1.00 30.89 508 PRO A C 1
ATOM 3971 O O . PRO A 1 508 ? -20.474 23.968 16.008 1.00 30.89 508 PRO A O 1
ATOM 3974 N N . GLN A 1 509 ? -22.618 24.615 15.754 1.00 34.00 509 GLN A N 1
ATOM 3975 C CA . GLN A 1 509 ? -22.901 24.045 14.423 1.00 34.00 509 GLN A CA 1
ATOM 3976 C C . GLN A 1 509 ? -22.053 24.601 13.255 1.00 34.00 509 GLN A C 1
ATOM 3978 O O . GLN A 1 509 ? -22.525 24.696 12.126 1.00 34.00 509 GLN A O 1
ATOM 3983 N N . THR A 1 510 ? -20.791 24.963 13.466 1.00 34.09 510 THR A N 1
ATOM 3984 C CA . THR A 1 510 ? -19.926 25.503 12.407 1.00 34.09 510 THR A CA 1
ATOM 3985 C C . THR A 1 510 ? -18.519 24.911 12.461 1.00 34.09 510 THR A C 1
ATOM 3987 O O . THR A 1 510 ? -17.536 25.640 12.569 1.00 34.09 510 THR A O 1
ATOM 3990 N N . LEU A 1 511 ? -18.395 23.584 12.366 1.00 35.41 511 LEU A N 1
ATOM 3991 C CA . LEU A 1 511 ? -17.162 22.964 11.872 1.00 35.41 511 LEU A CA 1
ATOM 3992 C C . LEU A 1 511 ? -17.276 22.874 10.348 1.00 35.41 511 LEU A C 1
ATOM 3994 O O . LEU A 1 511 ? -17.863 21.941 9.804 1.00 35.41 511 LEU A O 1
ATOM 3998 N N . HIS A 1 512 ? -16.769 23.893 9.651 1.00 35.03 512 HIS A N 1
ATOM 3999 C CA . HIS A 1 512 ? -16.607 23.808 8.203 1.00 35.03 512 HIS A CA 1
ATOM 4000 C C . HIS A 1 512 ? -15.622 22.675 7.858 1.00 35.03 512 HIS A C 1
ATOM 4002 O O . HIS A 1 512 ? -14.642 22.489 8.586 1.00 35.03 512 HIS A O 1
ATOM 4008 N N . PRO A 1 513 ? -15.840 21.936 6.753 1.00 33.53 513 PRO A N 1
ATOM 4009 C CA . PRO A 1 513 ? -14.884 20.951 6.263 1.00 33.53 513 PRO A CA 1
ATOM 4010 C C . PRO A 1 513 ? -13.490 21.575 6.140 1.00 33.53 513 PRO A C 1
ATOM 4012 O O . PRO A 1 513 ? -13.334 22.638 5.537 1.00 33.53 513 PRO A O 1
ATOM 4015 N N . LEU A 1 514 ? -12.472 20.914 6.695 1.00 38.16 514 LEU A N 1
ATOM 4016 C CA . LEU A 1 514 ? -11.072 21.314 6.554 1.00 38.16 514 LEU A CA 1
ATOM 4017 C C . LEU A 1 514 ? -10.601 21.012 5.121 1.00 38.16 514 LEU A C 1
ATOM 4019 O O . LEU A 1 514 ? -9.924 20.023 4.858 1.00 38.16 514 LEU A O 1
ATOM 4023 N N . THR A 1 515 ? -10.990 21.842 4.154 1.00 32.25 515 THR A N 1
ATOM 4024 C CA . THR A 1 515 ? -10.384 21.836 2.816 1.00 32.25 515 THR A CA 1
ATOM 4025 C C . THR A 1 515 ? -9.015 22.514 2.870 1.00 32.25 515 THR A C 1
ATOM 4027 O O . THR A 1 515 ? -8.951 23.693 3.227 1.00 32.25 515 THR A O 1
ATOM 4030 N N . PRO A 1 516 ? -7.914 21.865 2.454 1.00 31.34 516 PRO A N 1
ATOM 4031 C CA . PRO A 1 516 ? -6.732 22.612 2.056 1.00 31.34 516 PRO A CA 1
ATOM 4032 C C . PRO A 1 516 ? -7.051 23.367 0.752 1.00 31.34 516 PRO A C 1
ATOM 4034 O O . PRO A 1 516 ? -7.628 22.776 -0.165 1.00 31.34 516 PRO A O 1
ATOM 4037 N N . PRO A 1 517 ? -6.690 24.655 0.616 1.00 27.73 517 PRO A N 1
ATOM 4038 C CA . PRO A 1 517 ? -6.858 25.341 -0.652 1.00 27.73 517 PRO A CA 1
ATOM 4039 C C . PRO A 1 517 ? -5.908 24.727 -1.686 1.00 27.73 517 PRO A C 1
ATOM 4041 O O . PRO A 1 517 ? -4.688 24.683 -1.496 1.00 27.73 517 PRO A O 1
ATOM 4044 N N . LEU A 1 518 ? -6.471 24.283 -2.810 1.00 31.41 518 LEU A N 1
ATOM 4045 C CA . LEU A 1 518 ? -5.727 24.108 -4.053 1.00 31.41 518 LEU A CA 1
ATOM 4046 C C . LEU A 1 518 ? -5.233 25.502 -4.479 1.00 31.41 518 LEU A C 1
ATOM 4048 O O . LEU A 1 518 ? -6.013 26.365 -4.851 1.00 31.41 518 LEU A O 1
ATOM 4052 N N . SER A 1 519 ? -3.932 25.720 -4.299 1.00 35.06 519 SER A N 1
ATOM 4053 C CA . SER A 1 519 ? -3.081 26.847 -4.713 1.00 35.06 519 SER A CA 1
ATOM 4054 C C . SER A 1 519 ? -3.720 28.057 -5.434 1.00 35.06 519 SER A C 1
ATOM 4056 O O . SER A 1 519 ? -4.160 27.935 -6.571 1.00 35.06 519 SER A O 1
ATOM 4058 N N . GLY A 1 520 ? -3.541 29.267 -4.872 1.00 27.58 520 GLY A N 1
ATOM 4059 C CA . GLY A 1 520 ? -3.485 30.522 -5.648 1.00 27.58 520 GLY A CA 1
ATOM 4060 C C . GLY A 1 520 ? -4.098 31.762 -4.981 1.00 27.58 520 GLY A C 1
ATOM 4061 O O . GLY A 1 520 ? -5.308 31.893 -4.957 1.00 27.58 520 GLY A O 1
ATOM 4062 N N . ASN A 1 521 ? -3.238 32.683 -4.521 1.00 28.73 521 ASN A N 1
ATOM 4063 C CA . ASN A 1 521 ? -3.452 34.120 -4.252 1.00 28.73 521 ASN A CA 1
ATOM 4064 C C . ASN A 1 521 ? -4.732 34.620 -3.544 1.00 28.73 521 ASN A C 1
ATOM 4066 O O . ASN A 1 521 ? -5.819 34.610 -4.106 1.00 28.73 521 ASN A O 1
ATOM 4070 N N . GLY A 1 522 ? -4.525 35.329 -2.426 1.00 24.89 522 GLY A N 1
ATOM 4071 C CA . GLY A 1 522 ? -5.424 36.397 -1.972 1.00 24.89 522 GLY A CA 1
ATOM 4072 C C . GLY A 1 522 ? -5.576 36.458 -0.457 1.00 24.89 522 GLY A C 1
ATOM 4073 O O . GLY A 1 522 ? -6.221 35.602 0.134 1.00 24.89 522 GLY A O 1
ATOM 4074 N N . CYS A 1 523 ? -4.996 37.481 0.175 1.00 29.78 523 CYS A N 1
ATOM 4075 C CA . CYS A 1 523 ? -5.351 37.865 1.538 1.00 29.78 523 CYS A CA 1
ATOM 4076 C C . CYS A 1 523 ? -6.838 38.241 1.589 1.00 29.78 523 CYS A C 1
ATOM 4078 O O . CYS A 1 523 ? -7.279 39.110 0.838 1.00 29.78 523 CYS A O 1
ATOM 4080 N N . SER A 1 524 ? -7.598 37.639 2.495 1.00 24.95 524 SER A N 1
ATOM 4081 C CA . SER A 1 524 ? -8.882 38.173 2.955 1.00 24.95 524 SER A CA 1
ATOM 4082 C C . SER A 1 524 ? -9.064 37.753 4.409 1.00 24.95 524 SER A C 1
ATOM 4084 O O . SER A 1 524 ? -9.145 36.566 4.712 1.00 24.95 524 SER A O 1
ATOM 4086 N N . GLU A 1 525 ? -9.038 38.735 5.306 1.00 31.09 525 GLU A N 1
ATOM 4087 C CA . GLU A 1 525 ? -9.293 38.574 6.737 1.00 31.09 525 GLU A CA 1
ATOM 4088 C C . GLU A 1 525 ? -10.747 38.121 6.950 1.00 31.09 525 GLU A C 1
ATOM 4090 O O . GLU A 1 525 ? -11.686 38.839 6.610 1.00 31.09 525 GLU A O 1
ATOM 4095 N N . GLY A 1 526 ? -10.928 36.915 7.492 1.00 24.78 526 GLY A N 1
ATOM 4096 C CA . GLY A 1 526 ? -12.211 36.392 7.969 1.00 24.78 526 GLY A CA 1
ATOM 4097 C C . GLY A 1 526 ? -12.267 36.413 9.499 1.00 24.78 526 GLY A C 1
ATOM 4098 O O . GLY A 1 526 ? -11.270 36.132 10.158 1.00 24.78 526 GLY A O 1
ATOM 4099 N N . GLN A 1 527 ? -13.427 36.791 10.039 1.00 23.88 527 GLN A N 1
ATOM 4100 C CA . GLN A 1 527 ? -13.707 37.178 11.429 1.00 23.88 527 GLN A CA 1
ATOM 4101 C C . GLN A 1 527 ? -13.215 36.217 12.530 1.00 23.88 527 GLN A C 1
ATOM 4103 O O . GLN A 1 527 ? -13.309 34.996 12.424 1.00 23.88 527 GLN A O 1
ATOM 4108 N N . ALA A 1 528 ? -12.761 36.811 13.640 1.00 23.17 528 ALA A N 1
ATOM 4109 C CA . ALA A 1 528 ? -12.300 36.129 14.845 1.00 23.17 528 ALA A CA 1
ATOM 4110 C C . ALA A 1 528 ? -13.456 35.467 15.622 1.00 23.17 528 ALA A C 1
ATOM 4112 O O . ALA A 1 528 ? -14.341 36.152 16.135 1.00 23.17 528 ALA A O 1
ATOM 4113 N N . TYR A 1 529 ? -13.410 34.139 15.758 1.00 27.95 529 TYR A N 1
ATOM 4114 C CA . TYR A 1 529 ? -14.220 33.379 16.714 1.00 27.95 529 TYR A CA 1
ATOM 4115 C C . TYR A 1 529 ? -13.516 33.314 18.078 1.00 27.95 529 TYR A C 1
ATOM 4117 O O . TYR A 1 529 ? -12.310 33.081 18.153 1.00 27.95 529 TYR A O 1
ATOM 4125 N N . SER A 1 530 ? -14.275 33.490 19.160 1.00 25.31 530 SER A N 1
ATOM 4126 C CA . SER A 1 530 ? -13.801 33.321 20.539 1.00 25.31 530 SER A CA 1
ATOM 4127 C C . SER A 1 530 ? -14.180 31.913 21.031 1.00 25.31 530 SER A C 1
ATOM 4129 O O . SER A 1 530 ? -15.374 31.608 21.041 1.00 25.31 530 SER A O 1
ATOM 4131 N N . PRO A 1 531 ? -13.235 31.033 21.418 1.00 30.61 531 PRO A N 1
ATOM 4132 C CA . PRO A 1 531 ? -13.560 29.655 21.775 1.00 30.61 531 PRO A CA 1
ATOM 4133 C C . PRO A 1 531 ? -13.978 29.528 23.246 1.00 30.61 531 PRO A C 1
ATOM 4135 O O . PRO A 1 531 ? -13.304 30.017 24.154 1.00 30.61 531 PRO A O 1
ATOM 4138 N N . THR A 1 532 ? -15.092 28.842 23.487 1.00 29.12 532 THR A N 1
ATOM 4139 C CA . THR A 1 532 ? -15.485 28.338 24.809 1.00 29.12 532 THR A CA 1
ATOM 4140 C C . THR A 1 532 ? -14.619 27.118 25.151 1.00 29.12 532 THR A C 1
ATOM 4142 O O . THR A 1 532 ? -14.356 26.279 24.293 1.00 29.12 532 THR A O 1
ATOM 4145 N N . MET A 1 533 ? -14.143 27.031 26.395 1.00 32.84 533 MET A N 1
ATOM 4146 C CA . MET A 1 533 ? -13.245 25.974 26.885 1.00 32.84 533 MET A CA 1
ATOM 4147 C C . MET A 1 533 ? -13.926 24.591 26.850 1.00 32.84 533 MET A C 1
ATOM 4149 O O . MET A 1 533 ? -14.704 24.261 27.742 1.00 32.84 533 MET A O 1
ATOM 4153 N N . LEU A 1 534 ? -13.622 23.773 25.837 1.00 34.38 534 LEU A N 1
ATOM 4154 C CA . LEU A 1 534 ? -14.009 22.358 25.778 1.00 34.38 534 LEU A CA 1
ATOM 4155 C C . LEU A 1 534 ? -13.089 21.537 26.700 1.00 34.38 534 LEU A C 1
ATOM 4157 O O . LEU A 1 534 ? -11.873 21.493 26.503 1.00 34.38 534 LEU A O 1
ATOM 4161 N N . HIS A 1 535 ? -13.654 20.868 27.708 1.00 39.06 535 HIS A N 1
ATOM 4162 C CA . HIS A 1 535 ? -12.908 19.941 28.562 1.00 39.06 535 HIS A CA 1
ATOM 4163 C C . HIS A 1 535 ? -12.631 18.604 27.834 1.00 39.06 535 HIS A C 1
ATOM 4165 O O . HIS A 1 535 ? -13.476 17.722 27.752 1.00 39.06 535 HIS A O 1
ATOM 4171 N N . THR A 1 536 ? -11.407 18.526 27.302 1.00 46.78 536 THR A N 1
ATOM 4172 C CA . THR A 1 536 ? -10.482 17.394 27.074 1.00 46.78 536 THR A CA 1
ATOM 4173 C C . THR A 1 536 ? -10.961 16.058 26.461 1.00 46.78 536 THR A C 1
ATOM 4175 O O . THR A 1 536 ? -11.536 15.181 27.105 1.00 46.78 536 THR A O 1
ATOM 4178 N N . THR A 1 537 ? -10.437 15.814 25.249 1.00 56.25 537 THR A N 1
ATOM 4179 C CA . THR A 1 537 ? -10.036 14.543 24.599 1.00 56.25 537 THR A CA 1
ATOM 4180 C C . THR A 1 537 ? -11.059 13.628 23.911 1.00 56.25 537 THR A C 1
ATOM 4182 O O . THR A 1 537 ? -10.827 13.332 22.742 1.00 56.25 537 THR A O 1
ATOM 4185 N N . SER A 1 538 ? -12.179 13.199 24.517 1.00 54.38 538 SER A N 1
ATOM 4186 C CA . SER A 1 538 ? -13.161 12.357 23.778 1.00 54.38 538 SER A CA 1
ATOM 4187 C C . SER A 1 538 ? -13.849 13.161 22.676 1.00 54.38 538 SER A C 1
ATOM 4189 O O . SER A 1 538 ? -13.848 12.761 21.519 1.00 54.38 538 SER A O 1
ATOM 4191 N N . GLN A 1 539 ? -14.318 14.368 23.010 1.00 58.56 539 GLN A N 1
ATOM 4192 C CA . GLN A 1 539 ? -14.944 15.287 22.054 1.00 58.56 539 GLN A CA 1
ATOM 4193 C C . GLN A 1 539 ? -13.983 15.746 20.946 1.00 58.56 539 GLN A C 1
ATOM 4195 O O . GLN A 1 539 ? -14.410 15.969 19.820 1.00 58.56 539 GLN A O 1
ATOM 4200 N N . GLN A 1 540 ? -12.681 15.862 21.235 1.00 62.16 540 GLN A N 1
ATOM 4201 C CA . GLN A 1 540 ? -11.678 16.219 20.224 1.00 62.16 540 GLN A CA 1
ATOM 4202 C C . GLN A 1 540 ? -11.379 15.049 19.279 1.00 62.16 540 GLN A C 1
ATOM 4204 O O . GLN A 1 540 ? -11.223 15.265 18.083 1.00 62.16 540 GLN A O 1
ATOM 4209 N N . LEU A 1 541 ? -11.330 13.816 19.796 1.00 64.31 541 LEU A N 1
ATOM 4210 C CA . LEU A 1 541 ? -11.166 12.608 18.985 1.00 64.31 541 LEU A CA 1
ATOM 4211 C C . LEU A 1 541 ? -12.421 12.311 18.148 1.00 64.31 541 LEU A C 1
ATOM 4213 O O . LEU A 1 541 ? -12.314 11.862 17.011 1.00 64.31 541 LEU A O 1
ATOM 4217 N N . GLU A 1 542 ? -13.600 12.609 18.697 1.00 62.84 542 GLU A N 1
ATOM 4218 C CA . GLU A 1 542 ? -14.891 12.588 18.002 1.00 62.84 542 GLU A CA 1
ATOM 4219 C C . GLU A 1 542 ? -14.909 13.599 16.856 1.00 62.84 542 GLU A C 1
ATOM 4221 O O . GLU A 1 542 ? -15.040 13.199 15.700 1.00 62.84 542 GLU A O 1
ATOM 4226 N N . ALA A 1 543 ? -14.663 14.880 17.156 1.00 61.25 543 ALA A N 1
ATOM 4227 C CA . ALA A 1 543 ? -14.558 15.925 16.146 1.00 61.25 543 ALA A CA 1
ATOM 4228 C C . ALA A 1 543 ? -13.505 15.568 15.093 1.00 61.25 543 ALA A C 1
ATOM 4230 O O . ALA A 1 543 ? -13.709 15.815 13.914 1.00 61.25 543 ALA A O 1
ATOM 4231 N N . PHE A 1 544 ? -12.400 14.933 15.476 1.00 64.50 544 PHE A N 1
ATOM 4232 C CA . PHE A 1 544 ? -11.383 14.472 14.543 1.00 64.50 544 PHE A CA 1
ATOM 4233 C C . PHE A 1 544 ? -11.877 13.356 13.611 1.00 64.50 544 PHE A C 1
ATOM 4235 O O . PHE A 1 544 ? -11.750 13.467 12.392 1.00 64.50 544 PHE A O 1
ATOM 4242 N N . LEU A 1 545 ? -12.470 12.287 14.151 1.00 66.31 545 LEU A N 1
ATOM 4243 C CA . LEU A 1 545 ? -13.021 11.218 13.320 1.00 66.31 545 LEU A CA 1
ATOM 4244 C C . LEU A 1 545 ? -14.139 11.716 12.415 1.00 66.31 545 LEU A C 1
ATOM 4246 O O . LEU A 1 545 ? -14.268 11.173 11.324 1.00 66.31 545 LEU A O 1
ATOM 4250 N N . GLU A 1 546 ? -14.909 12.718 12.835 1.00 61.75 546 GLU A N 1
ATOM 4251 C CA . GLU A 1 546 ? -15.957 13.377 12.051 1.00 61.75 546 GLU A CA 1
ATOM 4252 C C . GLU A 1 546 ? -15.392 14.306 10.969 1.00 61.75 546 GLU A C 1
ATOM 4254 O O . GLU A 1 546 ? -15.856 14.271 9.828 1.00 61.75 546 GLU A O 1
ATOM 4259 N N . THR A 1 547 ? -14.364 15.093 11.296 1.00 55.34 547 THR A N 1
ATOM 4260 C CA . THR A 1 547 ? -13.765 16.096 10.398 1.00 55.34 547 THR A CA 1
ATOM 4261 C C . THR A 1 547 ? -12.796 15.501 9.387 1.00 55.34 547 THR A C 1
ATOM 4263 O O . THR A 1 547 ? -12.644 16.080 8.306 1.00 55.34 547 THR A O 1
ATOM 4266 N N . LEU A 1 548 ? -12.183 14.345 9.680 1.00 58.59 548 LEU A N 1
ATOM 4267 C CA . LEU A 1 548 ? -11.318 13.668 8.723 1.00 58.59 548 LEU A CA 1
ATOM 4268 C C . LEU A 1 548 ? -12.115 13.256 7.488 1.00 58.59 548 LEU A C 1
ATOM 4270 O O . LEU A 1 548 ? -12.916 12.314 7.515 1.00 58.59 548 LEU A O 1
ATOM 4274 N N . GLN A 1 549 ? -11.827 13.917 6.373 1.00 61.62 549 GLN A N 1
ATOM 4275 C CA . GLN A 1 549 ? -12.402 13.544 5.091 1.00 61.62 549 GLN A CA 1
ATOM 4276 C C . GLN A 1 549 ? -11.960 12.119 4.751 1.00 61.62 549 GLN A C 1
ATOM 4278 O O . GLN A 1 549 ? -10.788 11.794 4.955 1.00 61.62 549 GLN A O 1
ATOM 4283 N N . PRO A 1 550 ? -12.831 11.247 4.210 1.00 63.44 550 PRO A N 1
ATOM 4284 C CA . PRO A 1 550 ? -12.432 9.868 3.960 1.00 63.44 550 PRO A CA 1
ATOM 4285 C C . PRO A 1 550 ? -11.242 9.746 2.981 1.00 63.44 550 PRO A C 1
ATOM 4287 O O . PRO A 1 550 ? -10.513 8.764 3.039 1.00 63.44 550 PRO A O 1
ATOM 4290 N N . SER A 1 551 ? -10.933 10.770 2.173 1.00 63.06 551 SER A N 1
ATOM 4291 C CA . SER A 1 551 ? -9.695 10.850 1.372 1.00 63.06 551 SER A CA 1
ATOM 4292 C C . SER A 1 551 ? -8.412 10.886 2.218 1.00 63.06 551 SER A C 1
ATOM 4294 O O . SER A 1 551 ? -7.388 10.326 1.825 1.00 63.06 551 SER A O 1
ATOM 4296 N N . GLN A 1 552 ? -8.467 11.473 3.415 1.00 69.75 552 GLN A N 1
ATOM 4297 C CA . GLN A 1 552 ? -7.356 11.529 4.370 1.00 69.75 552 GLN A CA 1
ATOM 4298 C C . GLN A 1 552 ? -7.066 10.172 5.017 1.00 69.75 552 GLN A C 1
ATOM 4300 O O . GLN A 1 552 ? -5.993 9.989 5.582 1.00 69.75 552 GLN A O 1
ATOM 4305 N N . TRP A 1 553 ? -7.982 9.208 4.881 1.00 71.81 553 TRP A N 1
ATOM 4306 C CA . TRP A 1 553 ? -7.811 7.840 5.368 1.00 71.81 553 TRP A CA 1
ATOM 4307 C C . TRP A 1 553 ? -7.117 6.918 4.370 1.00 71.81 553 TRP A C 1
ATOM 4309 O O . TRP A 1 553 ? -6.711 5.811 4.723 1.00 71.81 553 TRP A O 1
ATOM 4319 N N . LEU A 1 554 ? -7.012 7.356 3.116 1.00 72.94 554 LEU A N 1
ATOM 4320 C CA . LEU A 1 554 ? -6.575 6.516 2.010 1.00 72.94 554 LEU A CA 1
ATOM 4321 C C . LEU A 1 554 ? -5.090 6.679 1.678 1.00 72.94 554 LEU A C 1
ATOM 4323 O O . LEU A 1 554 ? -4.503 5.806 1.040 1.00 72.94 554 LEU A O 1
ATOM 4327 N N . SER A 1 555 ? -4.473 7.792 2.085 1.00 75.81 555 SER A N 1
ATOM 4328 C CA . SER A 1 555 ? -3.074 8.074 1.775 1.00 75.81 555 SER A CA 1
ATOM 4329 C C . SER A 1 555 ? -2.368 8.869 2.875 1.00 75.81 555 SER A C 1
ATOM 4331 O O . SER A 1 555 ? -2.882 9.907 3.301 1.00 75.81 555 SER A O 1
ATOM 4333 N N . PRO A 1 556 ? -1.123 8.498 3.243 1.00 72.31 556 PRO A N 1
ATOM 4334 C CA . PRO A 1 556 ? -0.301 9.291 4.156 1.00 72.31 556 PRO A CA 1
ATOM 4335 C C . PRO A 1 556 ? -0.008 10.715 3.663 1.00 72.31 556 PRO A C 1
ATOM 4337 O O . PRO A 1 556 ? 0.408 11.558 4.451 1.00 72.31 556 PRO A O 1
ATOM 4340 N N . ALA A 1 557 ? -0.153 10.985 2.361 1.00 67.31 557 ALA A N 1
ATOM 4341 C CA . ALA A 1 557 ? 0.032 12.325 1.804 1.00 67.31 557 ALA A CA 1
ATOM 4342 C C . ALA A 1 557 ? -1.184 13.240 2.034 1.00 67.31 557 ALA A C 1
ATOM 4344 O O . ALA A 1 557 ? -1.034 14.457 1.979 1.00 67.31 557 ALA A O 1
ATOM 4345 N N . ALA A 1 558 ? -2.362 12.662 2.285 1.00 64.62 558 ALA A N 1
ATOM 4346 C CA . ALA A 1 558 ? -3.614 13.392 2.460 1.00 64.62 558 ALA A CA 1
ATOM 4347 C C . ALA A 1 558 ? -3.891 13.770 3.929 1.00 64.62 558 ALA A C 1
ATOM 4349 O O . ALA A 1 558 ? -4.701 14.658 4.194 1.00 64.62 558 ALA A O 1
ATOM 4350 N N . ILE A 1 559 ? -3.215 13.133 4.892 1.00 71.38 559 ILE A N 1
ATOM 4351 C CA . ILE A 1 559 ? -3.418 13.415 6.317 1.00 71.38 559 ILE A CA 1
ATOM 4352 C C . ILE A 1 559 ? -2.789 14.759 6.732 1.00 71.38 559 ILE A C 1
ATOM 4354 O O . ILE A 1 559 ? -1.604 15.039 6.508 1.00 71.38 559 ILE A O 1
ATOM 4358 N N . THR A 1 560 ? -3.587 15.594 7.391 1.00 70.00 560 THR A N 1
ATOM 4359 C CA . THR A 1 560 ? -3.190 16.904 7.913 1.00 70.00 560 THR A CA 1
ATOM 4360 C C . THR A 1 560 ? -2.606 16.766 9.318 1.00 70.00 560 THR A C 1
ATOM 4362 O O . THR A 1 560 ? -3.237 17.042 10.329 1.00 70.00 560 THR A O 1
ATOM 4365 N N . TRP A 1 561 ? -1.344 16.339 9.397 1.00 71.88 561 TRP A N 1
ATOM 4366 C CA . TRP A 1 561 ? -0.659 16.137 10.683 1.00 71.88 561 TRP A CA 1
ATOM 4367 C C . TRP A 1 561 ? -0.634 17.365 11.610 1.00 71.88 561 TRP A C 1
ATOM 4369 O O . TRP A 1 561 ? -0.565 17.192 12.815 1.00 71.88 561 TRP A O 1
ATOM 4379 N N . ASN A 1 562 ? -0.688 18.587 11.076 1.00 64.56 562 ASN A N 1
ATOM 4380 C CA . ASN A 1 562 ? -0.688 19.797 11.906 1.00 64.56 562 ASN A CA 1
ATOM 4381 C C . ASN A 1 562 ? -1.988 19.947 12.715 1.00 64.56 562 ASN A C 1
ATOM 4383 O O . ASN A 1 562 ? -1.973 20.549 13.784 1.00 64.56 562 ASN A O 1
ATOM 4387 N N . ASP A 1 563 ? -3.097 19.380 12.231 1.00 61.69 563 ASP A N 1
ATOM 4388 C CA . ASP A 1 563 ? -4.376 19.417 12.945 1.00 61.69 563 ASP A CA 1
ATOM 4389 C C . ASP A 1 563 ? -4.301 18.553 14.210 1.00 61.69 563 ASP A C 1
ATOM 4391 O O . ASP A 1 563 ? -4.919 18.868 15.225 1.00 61.69 563 ASP A O 1
ATOM 4395 N N . TRP A 1 564 ? -3.469 17.506 14.189 1.00 63.16 564 TRP A N 1
ATOM 4396 C CA . TRP A 1 564 ? -3.181 16.701 15.371 1.00 63.16 564 TRP A CA 1
ATOM 4397 C C . TRP A 1 564 ? -2.418 17.482 16.434 1.00 63.16 564 TRP A C 1
ATOM 4399 O O . TRP A 1 564 ? -2.774 17.386 17.603 1.00 63.16 564 TRP A O 1
ATOM 4409 N N . ASP A 1 565 ? -1.428 18.289 16.050 1.00 57.94 565 ASP A N 1
ATOM 4410 C CA . ASP A 1 565 ? -0.710 19.146 17.001 1.00 57.94 565 ASP A CA 1
ATOM 4411 C C . ASP A 1 565 ? -1.687 20.129 17.680 1.00 57.94 565 ASP A C 1
ATOM 4413 O O . ASP A 1 565 ? -1.634 20.332 18.889 1.00 57.94 565 ASP A O 1
ATOM 4417 N N . MET A 1 566 ? -2.665 20.658 16.933 1.00 56.06 566 MET A N 1
ATOM 4418 C CA . MET A 1 566 ? -3.712 21.538 17.476 1.00 56.06 566 MET A CA 1
ATOM 4419 C C . MET A 1 566 ? -4.696 20.820 18.412 1.00 56.06 566 MET A C 1
ATOM 4421 O O . MET A 1 566 ? -5.134 21.400 19.407 1.00 56.06 566 MET A O 1
ATOM 4425 N N . ILE A 1 567 ? -5.044 19.565 18.116 1.00 54.66 567 ILE A N 1
ATOM 4426 C CA . ILE A 1 567 ? -5.873 18.719 18.990 1.00 54.66 567 ILE A CA 1
ATOM 4427 C C . ILE A 1 567 ? -5.152 18.435 20.315 1.00 54.66 567 ILE A C 1
ATOM 4429 O O . ILE A 1 567 ? -5.782 18.418 21.372 1.00 54.66 567 ILE A O 1
ATOM 4433 N N . MET A 1 568 ? -3.837 18.243 20.248 1.00 55.00 568 MET A N 1
ATOM 4434 C CA . MET A 1 568 ? -2.987 17.828 21.360 1.00 55.00 568 MET A CA 1
ATOM 4435 C C . MET A 1 568 ? -2.586 18.986 22.281 1.00 55.00 568 MET A C 1
ATOM 4437 O O . MET A 1 568 ? -2.606 18.826 23.502 1.00 55.00 568 MET A O 1
ATOM 4441 N N . ASP A 1 569 ? -2.254 20.146 21.707 1.00 49.84 569 ASP A N 1
ATOM 4442 C CA . ASP A 1 569 ? -1.755 21.315 22.445 1.00 49.84 569 ASP A CA 1
ATOM 4443 C C . ASP A 1 569 ? -2.861 22.338 22.780 1.00 49.84 569 ASP A C 1
ATOM 4445 O O . ASP A 1 569 ? -2.649 23.248 23.586 1.00 49.84 569 ASP A O 1
ATOM 4449 N N . GLY A 1 570 ? -4.057 22.183 22.196 1.00 46.69 570 GLY A N 1
ATOM 4450 C CA . GLY A 1 570 ? -5.131 23.175 22.247 1.00 46.69 570 GLY A CA 1
ATOM 4451 C C . GLY A 1 570 ? -4.835 24.400 21.370 1.00 46.69 570 GLY A C 1
ATOM 4452 O O . GLY A 1 570 ? -3.701 24.652 20.962 1.00 46.69 570 GLY A O 1
ATOM 4453 N N . TYR A 1 571 ? -5.863 25.198 21.055 1.00 36.47 571 TYR A N 1
ATOM 4454 C CA . TYR A 1 571 ? -5.631 26.477 20.376 1.00 36.47 571 TYR A CA 1
ATOM 4455 C C . TYR A 1 571 ? -4.767 27.372 21.279 1.00 36.47 571 TYR A C 1
ATOM 4457 O O . TYR A 1 571 ? -5.129 27.576 22.442 1.00 36.47 571 TYR A O 1
ATOM 4465 N N . PRO A 1 572 ? -3.658 27.951 20.782 1.00 33.97 572 PRO A N 1
ATOM 4466 C CA . PRO A 1 572 ? -2.921 28.932 21.559 1.00 33.97 572 PRO A CA 1
ATOM 4467 C C . PRO A 1 572 ? -3.860 30.097 21.878 1.00 33.97 572 PRO A C 1
ATOM 4469 O O . PRO A 1 572 ? -4.417 30.721 20.973 1.00 33.97 572 PRO A O 1
ATOM 4472 N N . ASN A 1 573 ? -4.051 30.375 23.170 1.00 33.78 573 ASN A N 1
ATOM 4473 C CA . ASN A 1 573 ? -4.854 31.500 23.635 1.00 33.78 573 ASN A CA 1
ATOM 4474 C C . ASN A 1 573 ? -4.393 32.784 22.931 1.00 33.78 573 ASN A C 1
ATOM 4476 O O . ASN A 1 573 ? -3.265 33.243 23.117 1.00 33.78 573 ASN A O 1
ATOM 4480 N N . SER A 1 574 ? -5.297 33.420 22.189 1.00 33.94 574 SER A N 1
ATOM 4481 C CA . SER A 1 574 ? -5.114 34.753 21.600 1.00 33.94 574 SER A CA 1
ATOM 4482 C C . SER A 1 574 ? -4.969 35.872 22.647 1.00 33.94 574 SER A C 1
ATOM 4484 O O . SER A 1 574 ? -4.813 37.037 22.294 1.00 33.94 574 SER A O 1
ATOM 4486 N N . ALA A 1 575 ? -4.933 35.538 23.941 1.00 30.19 575 ALA A N 1
ATOM 4487 C CA . ALA A 1 575 ? -4.745 36.475 25.045 1.00 30.19 575 ALA A CA 1
ATOM 4488 C C . ALA A 1 575 ? -3.327 37.086 25.139 1.00 30.19 575 ALA A C 1
ATOM 4490 O O . ALA A 1 575 ? -3.105 37.963 25.966 1.00 30.19 575 ALA A O 1
ATOM 4491 N N . GLY A 1 576 ? -2.363 36.654 24.314 1.00 30.39 576 GLY A N 1
ATOM 4492 C CA . GLY A 1 576 ? -0.974 37.138 24.364 1.00 30.39 576 GLY A CA 1
ATOM 4493 C C . GLY A 1 576 ? -0.576 38.209 23.340 1.00 30.39 576 GLY A C 1
ATOM 4494 O O . GLY A 1 576 ? 0.567 38.654 23.369 1.00 30.39 576 GLY A O 1
ATOM 4495 N N . LEU A 1 577 ? -1.459 38.619 22.420 1.00 30.88 577 LEU A N 1
ATOM 4496 C CA . LEU A 1 577 ? -1.097 39.528 21.312 1.00 30.88 577 LEU A CA 1
ATOM 4497 C C . LEU A 1 577 ? -1.473 41.008 21.530 1.00 30.88 577 LEU A C 1
ATOM 4499 O O . LEU A 1 577 ? -1.242 41.821 20.642 1.00 30.88 577 LEU A O 1
ATOM 4503 N N . PHE A 1 578 ? -1.964 41.379 22.719 1.00 34.69 578 PHE A N 1
ATOM 4504 C CA . PHE A 1 578 ? -2.214 42.780 23.106 1.00 34.69 578 PHE A CA 1
ATOM 4505 C C . PHE A 1 578 ? -1.611 43.153 24.468 1.00 34.69 578 PHE A C 1
ATOM 4507 O O . PHE A 1 578 ? -2.207 43.887 25.252 1.00 34.69 578 PHE A O 1
ATOM 4514 N N . SER A 1 579 ? -0.401 42.679 24.758 1.00 33.69 579 SER A N 1
ATOM 4515 C CA . SER A 1 579 ? 0.418 43.280 25.813 1.00 33.69 579 SER A CA 1
ATOM 4516 C C . SER A 1 579 ? 1.898 43.210 25.451 1.00 33.69 579 SER A C 1
ATOM 4518 O O . SER A 1 579 ? 2.584 42.273 25.850 1.00 33.69 579 SER A O 1
ATOM 4520 N N . THR A 1 580 ? 2.344 44.177 24.649 1.00 31.67 580 THR A N 1
ATOM 4521 C CA . THR A 1 580 ? 3.572 44.989 24.804 1.00 31.67 580 THR A CA 1
ATOM 4522 C C . THR A 1 580 ? 3.649 45.976 23.658 1.00 31.67 580 THR A C 1
ATOM 4524 O O . THR A 1 580 ? 3.554 45.504 22.502 1.00 31.67 580 THR A O 1
#

pLDDT: mean 75.44, std 21.69, range [23.17, 98.44]

Foldseek 3Di:
DDDDDDPDFDLAFPVCVVVVHDFPSDAPDDQAATPVCVVVVNHSVRRDGPCVVPPDDDDDDDDDDDDPDPVDVVCVVVVVVVVVVVVVVCVVVVVVPPDDPDDDDPDDLQLQVLLVQLQLLLLDDQPDVCLVVQQVDPASQSSNVRSSVVSLVSSVVSCVVVVVLPDADLSSLVSLLSSLVSCVLVVHDCVVSLVSSVVSLVVVVLQEQCVVDPDFQLVNLSSLVSVLSSVVSVLLVCLQPVNPDVDPDRGPYDHHQQAEPVQRDSPRDPVSSVVRSPDLEGYPCNLSVLVVVLSVLLVVLCCQCVDPVHADALVVLVVSLVVLVVSLVSLCRSQVVCCVPDNRPLVSVLSNLVSLLSSLLVLLLSLLVLQLQVQVPPDPDRSDDPVSSVVSLVSLLVSLLSLLVSLVCCQPDPSNSSVCSCSLFVSLLSNLSSLLSLLQCLLPDQPDDLVVLVVSLVSLVVSLVSLVVSVVSVNRPSSVLSNVLSVLSSVDVNSSDNDDDDRDDDDPPDPDQPDDDPDDDDDDDDDDDDDDDDPDDNVLSSVVSVNDDSSLSRGPSNPDSVVSVCSRVPDDPPPPPPDD

Solvent-accessible surface area (backbone atoms only — not comparable to full-atom values): 34206 Å² total; per-residue (Å²): 132,86,83,76,80,90,68,81,76,67,81,39,30,49,63,33,52,78,68,74,47,83,51,71,74,51,43,87,42,97,85,42,22,32,56,52,37,52,78,66,72,44,55,45,90,63,43,44,43,69,66,72,76,76,64,82,80,89,86,84,90,85,87,89,83,91,88,88,84,80,52,70,70,57,48,54,56,50,48,54,53,50,49,52,49,51,52,50,49,49,53,54,50,52,71,71,66,74,71,68,96,84,69,87,80,86,83,78,72,67,27,49,65,34,34,50,50,26,42,54,46,54,31,58,53,75,85,39,64,63,37,50,75,73,36,77,36,97,45,43,43,60,6,38,53,52,45,27,51,52,26,42,54,49,20,51,53,28,37,57,74,59,37,55,93,80,47,79,52,71,68,59,52,51,34,50,50,51,42,45,55,42,32,56,78,68,76,46,92,44,66,74,58,50,55,51,49,47,52,47,39,53,77,70,44,30,44,45,36,48,85,84,46,101,61,48,58,44,62,34,46,52,35,30,42,50,38,51,51,49,52,52,52,51,48,56,46,30,44,51,64,68,45,84,71,80,72,78,80,83,60,66,50,58,80,61,72,48,46,45,74,90,70,58,39,78,80,60,47,73,67,60,55,50,54,51,54,69,46,68,61,75,34,80,34,39,57,57,55,54,49,51,52,52,48,52,52,50,52,56,51,47,56,45,57,71,32,95,80,60,62,69,53,69,67,57,47,52,51,52,51,52,55,53,50,54,50,52,52,51,48,47,49,34,65,51,71,57,56,88,82,45,81,70,54,65,69,57,53,50,47,50,50,51,51,51,44,51,52,30,48,48,51,43,62,64,38,42,63,56,65,56,51,73,70,73,50,88,60,98,76,60,92,65,53,72,68,59,43,52,53,38,50,53,53,36,49,54,28,20,53,51,27,42,50,49,46,45,51,51,67,72,36,74,87,38,47,60,54,39,51,46,45,40,40,65,38,46,48,48,25,48,52,23,48,50,50,49,48,47,52,46,42,73,49,78,88,67,55,69,69,56,53,53,48,54,50,52,52,46,52,53,46,37,53,53,27,46,58,46,22,73,66,62,63,10,72,53,26,58,58,45,26,64,55,49,50,52,60,68,68,39,60,67,36,76,45,95,62,86,80,72,80,81,73,82,72,77,95,72,80,70,78,84,71,79,80,84,81,80,91,78,95,73,95,74,84,87,82,85,84,77,90,76,89,74,59,55,69,54,53,48,52,45,67,68,55,53,52,74,50,37,76,66,24,84,86,46,48,64,66,68,59,52,53,42,69,73,72,44,79,79,72,77,83,68,82,85,76,132

Sequence (580 aa):
MPAQPNRRMPLSCEPCRVRKIRCPQTTSSPGGPCGTCLRRGVPADQCVFLRDIYGRRPSHPRTPGAAAVVDESREATNSELLERIRKLESLVVGNTHSGTPGTRPEGSTTSSPLVVLSIAVMSLDESSPLLRDLGKSSLASRSISTLTSRYRAAAFRCLEADHYLWRQNLRTLQALILLIYGINHSHGQSWSLLGLTRNVALSLGCHVDPEHFNLDTVEAEQRRRCWAGLTMLYLIQNTCLGSIDPAPIQSSVRLPLDVDDDELTASSTTVNLQMARNRNTPSQMSYLLYKFRLYDVCSRICSQLFSENGLPSYDAITAFDNEISAQQDEWNIKYVSDTRHSSLPTHHAVHLNILFGYSHQLFLLLHRPVLVQARTASGSNHRYPSSQLLSSRSRCLQSASALLGIHRLLHENDDFRPYQWYNRGLGSFHAFHAAVFIAYICGTTTDLDADYVASLRRELESSVTTFDAMASTGMSRICEKAAPILRHLCANSNLFSLKNLQPVQEIPQTLHPLTPPLSGNGCSEGQAYSPTMLHTTSQQLEAFLETLQPSQWLSPAAITWNDWDMIMDGYPNSAGLFST

InterPro domains:
  IPR001138 Zn(2)Cys(6) fungal-type DNA-binding domain [PF00172] (12-49)
  IPR001138 Zn(2)Cys(6) fungal-type DNA-binding domain [PS50048] (12-49)
  IPR001138 Zn(2)Cys(6) fungal-type DNA-binding domain [SM00066] (7-58)
  IPR001138 Zn(2)Cys(6) fungal-type DNA-binding domain [cd00067] (8-49)
  IPR007219 Xylanolytic transcriptional activator, regulatory domain [PF04082] (103-307)
  IPR036864 Zn(2)-C6 fungal-type DNA-binding domain superfamily [G3DSA:4.10.240.10] (11-102)
  IPR036864 Zn(2)-C6 fungal-type DNA-binding domain superfamily [SSF57701] (4-57)

Mean predicted aligned error: 15.67 Å

Radius of gyration: 28.03 Å; Cα contacts (8 Å, |Δi|>4): 559; chains: 1; bounding box: 77×75×70 Å